Protein AF-0000000084940291 (afdb_homodimer)

Structure (mmCIF, N/CA/C/O backbone):
data_AF-0000000084940291-model_v1
#
loop_
_entity.id
_entity.type
_entity.pdbx_description
1 polymer 'TipAS antibiotic-recognition domain protein'
#
loop_
_atom_site.group_PDB
_atom_site.id
_atom_site.type_symbol
_atom_site.label_atom_id
_atom_site.label_alt_id
_atom_site.label_comp_id
_atom_site.label_asym_id
_atom_site.label_entity_id
_atom_site.label_seq_id
_atom_site.pdbx_PDB_ins_code
_atom_site.Cartn_x
_atom_site.Cartn_y
_atom_site.Cartn_z
_atom_site.occupancy
_atom_site.B_iso_or_equiv
_atom_site.auth_seq_id
_atom_site.auth_comp_id
_atom_site.auth_asym_id
_atom_site.auth_atom_id
_atom_site.pdbx_PDB_model_num
ATOM 1 N N . MET A 1 1 ? 31.234 15.633 1.588 1 66.12 1 MET A N 1
ATOM 2 C CA . MET A 1 1 ? 31.375 14.719 0.456 1 66.12 1 MET A CA 1
ATOM 3 C C . MET A 1 1 ? 30.031 14.195 0.007 1 66.12 1 MET A C 1
ATOM 5 O O . MET A 1 1 ? 29.141 13.961 0.832 1 66.12 1 MET A O 1
ATOM 9 N N . GLY A 1 2 ? 29.516 14.383 -1.312 1 88.38 2 GLY A N 1
ATOM 10 C CA . GLY A 1 2 ? 28.203 14.109 -1.856 1 88.38 2 GLY A CA 1
ATOM 11 C C . GLY A 1 2 ? 28.141 12.82 -2.65 1 88.38 2 GLY A C 1
ATOM 12 O O . GLY A 1 2 ? 29.156 12.156 -2.846 1 88.38 2 GLY A O 1
ATOM 13 N N . HIS A 1 3 ? 27.078 12.234 -2.77 1 94.06 3 HIS A N 1
ATOM 14 C CA . HIS A 1 3 ? 26.797 11.039 -3.564 1 94.06 3 HIS A CA 1
ATOM 15 C C . HIS A 1 3 ? 26.266 11.414 -4.941 1 94.06 3 HIS A C 1
ATOM 17 O O . HIS A 1 3 ? 25.469 12.344 -5.074 1 94.06 3 HIS A O 1
ATOM 23 N N . SER A 1 4 ? 26.75 10.664 -5.863 1 92.94 4 SER A N 1
ATOM 24 C CA . SER A 1 4 ? 26.172 10.836 -7.195 1 92.94 4 SER A CA 1
ATOM 25 C C . SER A 1 4 ? 24.766 10.273 -7.27 1 92.94 4 SER A C 1
ATOM 27 O O . SER A 1 4 ? 24.344 9.516 -6.391 1 92.94 4 SER A O 1
ATOM 29 N N . ILE A 1 5 ? 24.109 10.641 -8.344 1 90.94 5 ILE A N 1
ATOM 30 C CA . ILE A 1 5 ? 22.719 10.188 -8.508 1 90.94 5 ILE A CA 1
ATOM 31 C C . ILE A 1 5 ? 22.703 8.664 -8.648 1 90.94 5 ILE A C 1
ATOM 33 O O . ILE A 1 5 ? 21.781 8.008 -8.148 1 90.94 5 ILE A O 1
ATOM 37 N N . LYS A 1 6 ? 23.656 8.078 -9.297 1 84.19 6 LYS A N 1
ATOM 38 C CA . LYS A 1 6 ? 23.719 6.633 -9.453 1 84.19 6 LYS A CA 1
ATOM 39 C C . LYS A 1 6 ? 23.953 5.941 -8.117 1 84.19 6 LYS A C 1
ATOM 41 O O . LYS A 1 6 ? 23.328 4.914 -7.824 1 84.19 6 LYS A O 1
ATOM 46 N N . GLU A 1 7 ? 24.797 6.465 -7.398 1 87.94 7 GLU A N 1
ATOM 47 C CA . GLU A 1 7 ? 25.078 5.914 -6.074 1 87.94 7 GLU A CA 1
ATOM 48 C C . GLU A 1 7 ? 23.828 5.965 -5.188 1 87.94 7 GLU A C 1
ATOM 50 O O . GLU A 1 7 ? 23.516 4.992 -4.504 1 87.94 7 GLU A O 1
ATOM 55 N N . VAL A 1 8 ? 23.141 7.074 -5.227 1 91.69 8 VAL A N 1
ATOM 56 C CA . VAL A 1 8 ? 21.938 7.246 -4.406 1 91.69 8 VAL A CA 1
ATOM 57 C C . VAL A 1 8 ? 20.859 6.273 -4.859 1 91.69 8 VAL A C 1
ATOM 59 O O . VAL A 1 8 ? 20.188 5.652 -4.031 1 91.69 8 VAL A O 1
ATOM 62 N N . ALA A 1 9 ? 20.75 6.188 -6.102 1 85 9 ALA A N 1
ATOM 63 C CA . ALA A 1 9 ? 19.781 5.25 -6.66 1 85 9 ALA A CA 1
ATOM 64 C C . ALA A 1 9 ? 20.047 3.83 -6.164 1 85 9 ALA A C 1
ATOM 66 O O . ALA A 1 9 ? 19.109 3.121 -5.77 1 85 9 ALA A O 1
ATOM 67 N N . ASP A 1 10 ? 21.25 3.504 -6.109 1 79.62 10 ASP A N 1
ATOM 68 C CA . ASP A 1 10 ? 21.641 2.164 -5.691 1 79.62 10 ASP A CA 1
ATOM 69 C C . ASP A 1 10 ? 21.422 1.967 -4.191 1 79.62 10 ASP A C 1
ATOM 71 O O . ASP A 1 10 ? 20.922 0.92 -3.766 1 79.62 10 ASP A O 1
ATOM 75 N N . ILE A 1 11 ? 21.766 2.93 -3.455 1 84.44 11 ILE A N 1
ATOM 76 C CA . ILE A 1 11 ? 21.672 2.857 -2 1 84.44 11 ILE A CA 1
ATOM 77 C C . ILE A 1 11 ? 20.203 2.828 -1.577 1 84.44 11 ILE A C 1
ATOM 79 O O . ILE A 1 11 ? 19.812 2.043 -0.708 1 84.44 11 ILE A O 1
ATOM 83 N N . ALA A 1 12 ? 19.422 3.66 -2.223 1 88.44 12 ALA A N 1
ATOM 84 C CA . ALA A 1 12 ? 18.031 3.816 -1.836 1 88.44 12 ALA A CA 1
ATOM 85 C C . ALA A 1 12 ? 17.125 2.854 -2.611 1 88.44 12 ALA A C 1
ATOM 87 O O . ALA A 1 12 ? 15.938 2.729 -2.318 1 88.44 12 ALA A O 1
ATOM 88 N N . LYS A 1 13 ? 17.734 2.279 -3.537 1 80.56 13 LYS A N 1
ATOM 89 C CA . LYS A 1 13 ? 17.031 1.327 -4.395 1 80.56 13 LYS A CA 1
ATOM 90 C C . LYS A 1 13 ? 15.836 1.979 -5.074 1 80.56 13 LYS A C 1
ATOM 92 O O . LYS A 1 13 ? 14.734 1.433 -5.055 1 80.56 13 LYS A O 1
ATOM 97 N N . VAL A 1 14 ? 16.094 3.104 -5.59 1 82.31 14 VAL A N 1
ATOM 98 C CA . VAL A 1 14 ? 15.148 3.801 -6.453 1 82.31 14 VAL A CA 1
ATOM 99 C C . VAL A 1 14 ? 15.789 4.066 -7.812 1 82.31 14 VAL A C 1
ATOM 101 O O . VAL A 1 14 ? 17.016 3.965 -7.961 1 82.31 14 VAL A O 1
ATOM 104 N N . SER A 1 15 ? 14.938 4.32 -8.742 1 74.06 15 SER A N 1
ATOM 105 C CA . SER A 1 15 ? 15.492 4.582 -10.062 1 74.06 15 SER A CA 1
ATOM 106 C C . SER A 1 15 ? 16.062 5.992 -10.164 1 74.06 15 SER A C 1
ATOM 108 O O . SER A 1 15 ? 15.633 6.887 -9.43 1 74.06 15 SER A O 1
ATOM 110 N N . VAL A 1 16 ? 17.016 6.113 -11.078 1 79.44 16 VAL A N 1
ATOM 111 C CA . VAL A 1 16 ? 17.531 7.438 -11.391 1 79.44 16 VAL A CA 1
ATOM 112 C C . VAL A 1 16 ? 16.391 8.344 -11.859 1 79.44 16 VAL A C 1
ATOM 114 O O . VAL A 1 16 ? 16.344 9.516 -11.5 1 79.44 16 VAL A O 1
ATOM 117 N N . ARG A 1 17 ? 15.492 7.758 -12.609 1 77.06 17 ARG A N 1
ATOM 118 C CA . ARG A 1 17 ? 14.336 8.508 -13.102 1 77.06 17 ARG A CA 1
ATOM 119 C C . ARG A 1 17 ? 13.5 9.047 -11.953 1 77.06 17 ARG A C 1
ATOM 121 O O . ARG A 1 17 ? 13.023 10.18 -12 1 77.06 17 ARG A O 1
ATOM 128 N N . THR A 1 18 ? 13.352 8.289 -10.961 1 84.75 18 THR A N 1
ATOM 129 C CA . THR A 1 18 ? 12.594 8.695 -9.773 1 84.75 18 THR A CA 1
ATOM 130 C C . THR A 1 18 ? 13.258 9.883 -9.094 1 84.75 18 THR A C 1
ATOM 132 O O . THR A 1 18 ? 12.586 10.852 -8.719 1 84.75 18 THR A O 1
ATOM 135 N N . LEU A 1 19 ? 14.57 9.805 -8.977 1 91.44 19 LEU A N 1
ATOM 136 C CA . LEU A 1 19 ? 15.312 10.906 -8.359 1 91.44 19 LEU A CA 1
ATOM 137 C C . LEU A 1 19 ? 15.203 12.172 -9.203 1 91.44 19 LEU A C 1
ATOM 139 O O . LEU A 1 19 ? 15.07 13.273 -8.664 1 91.44 19 LEU A O 1
ATOM 143 N N . HIS A 1 20 ? 15.172 11.922 -10.523 1 88.19 20 HIS A N 1
ATOM 144 C CA . HIS A 1 20 ? 14.961 13.062 -11.414 1 88.19 20 HIS A CA 1
ATOM 145 C C . HIS A 1 20 ? 13.57 13.656 -11.219 1 88.19 20 HIS A C 1
ATOM 147 O O . HIS A 1 20 ? 13.414 14.883 -11.188 1 88.19 20 HIS A O 1
ATOM 153 N N . HIS A 1 21 ? 12.688 12.82 -11.125 1 88.38 21 HIS A N 1
ATOM 154 C CA . HIS A 1 21 ? 11.312 13.266 -10.938 1 88.38 21 HIS A CA 1
ATOM 155 C C . HIS A 1 21 ? 11.164 14.047 -9.633 1 88.38 21 HIS A C 1
ATOM 157 O O . HIS A 1 21 ? 10.547 15.117 -9.617 1 88.38 21 HIS A O 1
ATOM 163 N N . TYR A 1 22 ? 11.742 13.531 -8.562 1 94.31 22 TYR A N 1
ATOM 164 C CA . TYR A 1 22 ? 11.664 14.219 -7.277 1 94.31 22 TYR A CA 1
ATOM 165 C C . TYR A 1 22 ? 12.266 15.617 -7.367 1 94.31 22 TYR A C 1
ATOM 167 O O . TYR A 1 22 ? 11.758 16.562 -6.754 1 94.31 22 TYR A O 1
ATOM 175 N N . ASP A 1 23 ? 13.328 15.719 -8.062 1 93.56 23 ASP A N 1
ATOM 176 C CA . ASP A 1 23 ? 13.961 17.016 -8.266 1 93.56 23 ASP A CA 1
ATOM 177 C C . ASP A 1 23 ? 13.07 17.938 -9.086 1 93.56 23 ASP A C 1
ATOM 179 O O . ASP A 1 23 ? 12.875 19.109 -8.719 1 93.56 23 ASP A O 1
ATOM 183 N N . ARG A 1 24 ? 12.492 17.422 -10.133 1 90.56 24 ARG A N 1
ATOM 184 C CA . ARG A 1 24 ? 11.656 18.188 -11.047 1 90.56 24 ARG A CA 1
ATOM 185 C C . ARG A 1 24 ? 10.453 18.781 -10.312 1 90.56 24 ARG A C 1
ATOM 187 O O . ARG A 1 24 ? 10.078 19.938 -10.547 1 90.56 24 ARG A O 1
ATOM 194 N N . ILE A 1 25 ? 9.922 18.047 -9.391 1 91.62 25 ILE A N 1
ATOM 195 C CA . ILE A 1 25 ? 8.703 18.516 -8.742 1 91.62 25 ILE A CA 1
ATOM 196 C C . ILE A 1 25 ? 9.055 19.25 -7.449 1 91.62 25 ILE A C 1
ATOM 198 O O . ILE A 1 25 ? 8.172 19.641 -6.688 1 91.62 25 ILE A O 1
ATOM 202 N N . GLY A 1 26 ? 10.273 19.312 -7.09 1 93.19 26 GLY A N 1
ATOM 203 C CA . GLY A 1 26 ? 10.727 20.125 -5.973 1 93.19 26 GLY A CA 1
ATOM 204 C C . GLY A 1 26 ? 10.703 19.391 -4.648 1 93.19 26 GLY A C 1
ATOM 205 O O . GLY A 1 26 ? 10.844 20 -3.588 1 93.19 26 GLY A O 1
ATOM 206 N N . LEU A 1 27 ? 10.516 18.156 -4.66 1 93.25 27 LEU A N 1
ATOM 207 C CA . LEU A 1 27 ? 10.461 17.359 -3.445 1 93.25 27 LEU A CA 1
ATOM 208 C C . LEU A 1 27 ? 11.867 17.094 -2.91 1 93.25 27 LEU A C 1
ATOM 210 O O . LEU A 1 27 ? 12.062 17 -1.697 1 93.25 27 LEU A O 1
ATOM 214 N N . LEU A 1 28 ? 12.82 16.859 -3.74 1 95.56 28 LEU A N 1
ATOM 215 C CA . LEU A 1 28 ? 14.234 16.656 -3.473 1 95.56 28 LEU A CA 1
ATOM 216 C C . LEU A 1 28 ? 15.102 17.359 -4.512 1 95.56 28 LEU A C 1
ATOM 218 O O . LEU A 1 28 ? 15.141 16.953 -5.676 1 95.56 28 LEU A O 1
ATOM 222 N N . SER A 1 29 ? 15.742 18.406 -4.023 1 94.56 29 SER A N 1
ATOM 223 C CA . SER A 1 29 ? 16.484 19.266 -4.945 1 94.56 29 SER A CA 1
ATOM 224 C C . SER A 1 29 ? 17.969 19.281 -4.609 1 94.56 29 SER A C 1
ATOM 226 O O . SER A 1 29 ? 18.469 20.234 -4.008 1 94.56 29 SER A O 1
ATOM 228 N N . PRO A 1 30 ? 18.688 18.312 -5.082 1 95.25 30 PRO A N 1
ATOM 229 C CA . PRO A 1 30 ? 20.125 18.281 -4.785 1 95.25 30 PRO A CA 1
ATOM 230 C C . PRO A 1 30 ? 20.906 19.359 -5.516 1 95.25 30 PRO A C 1
ATOM 232 O O . PRO A 1 30 ? 20.406 19.953 -6.477 1 95.25 30 PRO A O 1
ATOM 235 N N . ARG A 1 31 ? 22.062 19.688 -4.961 1 94.19 31 ARG A N 1
ATOM 236 C CA . ARG A 1 31 ? 22.969 20.625 -5.621 1 94.19 31 ARG A CA 1
ATOM 237 C C . ARG A 1 31 ? 23.422 20.094 -6.969 1 94.19 31 ARG A C 1
ATOM 239 O O . ARG A 1 31 ? 23.641 18.891 -7.121 1 94.19 31 ARG A O 1
ATOM 246 N N . LYS A 1 32 ? 23.594 21 -7.891 1 92.5 32 LYS A N 1
ATOM 247 C CA . LYS A 1 32 ? 24.078 20.609 -9.211 1 92.5 32 LYS A CA 1
ATOM 248 C C . LYS A 1 32 ? 25.484 21.188 -9.461 1 92.5 32 LYS A C 1
ATOM 250 O O . LYS A 1 32 ? 25.75 22.344 -9.141 1 92.5 32 LYS A O 1
ATOM 255 N N . LEU A 1 33 ? 26.297 20.344 -9.984 1 89.88 33 LEU A N 1
ATOM 256 C CA . LEU A 1 33 ? 27.641 20.781 -10.375 1 89.88 33 LEU A CA 1
ATOM 257 C C . LEU A 1 33 ? 27.594 21.594 -11.672 1 89.88 33 LEU A C 1
ATOM 259 O O . LEU A 1 33 ? 26.547 21.656 -12.32 1 89.88 33 LEU A O 1
ATOM 263 N N . ASP A 1 34 ? 28.766 22.172 -12 1 89.56 34 ASP A N 1
ATOM 264 C CA . ASP A 1 34 ? 28.859 23 -13.195 1 89.56 34 ASP A CA 1
ATOM 265 C C . ASP A 1 34 ? 28.5 22.203 -14.445 1 89.56 34 ASP A C 1
ATOM 267 O O . ASP A 1 34 ? 27.984 22.766 -15.414 1 89.56 34 ASP A O 1
ATOM 271 N N . ASN A 1 35 ? 28.781 20.922 -14.391 1 87 35 ASN A N 1
ATOM 272 C CA . ASN A 1 35 ? 28.5 20.078 -15.539 1 87 35 ASN A CA 1
ATOM 273 C C . ASN A 1 35 ? 27.062 19.594 -15.555 1 87 35 ASN A C 1
ATOM 275 O O . ASN A 1 35 ? 26.672 18.812 -16.422 1 87 35 ASN A O 1
ATOM 279 N N . GLY A 1 36 ? 26.312 19.922 -14.602 1 87.44 36 GLY A N 1
ATOM 280 C CA . GLY A 1 36 ? 24.891 19.609 -14.586 1 87.44 36 GLY A CA 1
ATOM 281 C C . GLY A 1 36 ? 24.562 18.375 -13.766 1 87.44 36 GLY A C 1
ATOM 282 O O . GLY A 1 36 ? 23.391 18.047 -13.555 1 87.44 36 GLY A O 1
ATOM 283 N N . TYR A 1 37 ? 25.656 17.75 -13.273 1 89.75 37 TYR A N 1
ATOM 284 C CA . TYR A 1 37 ? 25.422 16.516 -12.547 1 89.75 37 TYR A CA 1
ATOM 285 C C . TYR A 1 37 ? 24.984 16.797 -11.109 1 89.75 37 TYR A C 1
ATOM 287 O O . TYR A 1 37 ? 25.516 17.703 -10.461 1 89.75 37 TYR A O 1
ATOM 295 N N . ARG A 1 38 ? 24.062 16.078 -10.688 1 91.88 38 ARG A N 1
ATOM 296 C CA . ARG A 1 38 ? 23.531 16.219 -9.328 1 91.88 38 ARG A CA 1
ATOM 297 C C . ARG A 1 38 ? 24.453 15.562 -8.312 1 91.88 38 ARG A C 1
ATOM 299 O O . ARG A 1 38 ? 25 14.484 -8.57 1 91.88 38 ARG A O 1
ATOM 306 N N . ILE A 1 39 ? 24.609 16.25 -7.227 1 94.19 39 ILE A N 1
ATOM 307 C CA . ILE A 1 39 ? 25.344 15.703 -6.086 1 94.19 39 ILE A CA 1
ATOM 308 C C . ILE A 1 39 ? 24.469 15.773 -4.836 1 94.19 39 ILE A C 1
ATOM 310 O O . ILE A 1 39 ? 23.906 16.828 -4.523 1 94.19 39 ILE A O 1
ATOM 314 N N . TYR A 1 40 ? 24.359 14.602 -4.156 1 96.88 40 TYR A N 1
ATOM 315 C CA . TYR A 1 40 ? 23.5 14.5 -2.988 1 96.88 40 TYR A CA 1
ATOM 316 C C . TYR A 1 40 ? 24.312 14.492 -1.7 1 96.88 40 TYR A C 1
ATOM 318 O O . TYR A 1 40 ? 25.219 13.672 -1.532 1 96.88 40 TYR A O 1
ATOM 326 N N . ASP A 1 41 ? 23.969 15.422 -0.837 1 95.81 41 ASP A N 1
ATOM 327 C CA . ASP A 1 41 ? 24.625 15.438 0.466 1 95.81 41 ASP A CA 1
ATOM 328 C C . ASP A 1 41 ? 23.766 14.719 1.514 1 95.81 41 ASP A C 1
ATOM 330 O O . ASP A 1 41 ? 22.766 14.094 1.182 1 95.81 41 ASP A O 1
ATOM 334 N N . ASP A 1 42 ? 24.219 14.711 2.746 1 95.06 42 ASP A N 1
ATOM 335 C CA . ASP A 1 42 ? 23.547 13.977 3.814 1 95.06 42 ASP A CA 1
ATOM 336 C C . ASP A 1 42 ? 22.141 14.5 4.035 1 95.06 42 ASP A C 1
ATOM 338 O O . ASP A 1 42 ? 21.219 13.719 4.328 1 95.06 42 ASP A O 1
ATOM 342 N N . ALA A 1 43 ? 21.969 15.758 3.924 1 94.38 43 ALA A N 1
ATOM 343 C CA . ALA A 1 43 ? 20.641 16.344 4.078 1 94.38 43 ALA A CA 1
ATOM 344 C C . ALA A 1 43 ? 19.703 15.836 2.992 1 94.38 43 ALA A C 1
ATOM 346 O O . ALA A 1 43 ? 18.516 15.586 3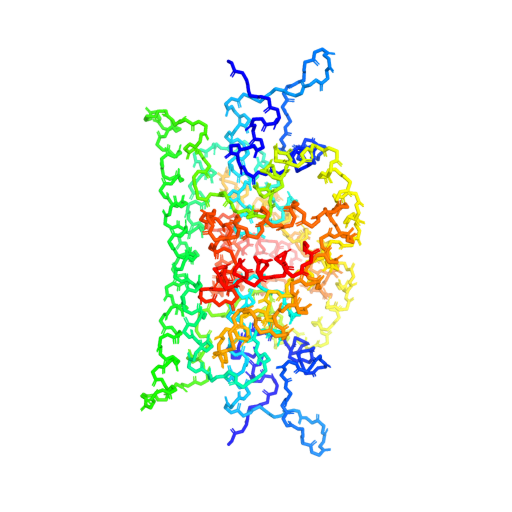.256 1 94.38 43 ALA A O 1
ATOM 347 N N . ASP A 1 44 ? 20.234 15.641 1.807 1 96.19 44 ASP A N 1
ATOM 348 C CA . ASP A 1 44 ? 19.438 15.102 0.704 1 96.19 44 ASP A CA 1
ATOM 349 C C . ASP A 1 44 ? 19.031 13.656 0.979 1 96.19 44 ASP A C 1
ATOM 351 O O . ASP A 1 44 ? 17.906 13.266 0.702 1 96.19 44 ASP A O 1
ATOM 355 N N . LEU A 1 45 ? 19.953 12.922 1.491 1 96.19 45 LEU A N 1
ATOM 356 C CA . LEU A 1 45 ? 19.672 11.531 1.806 1 96.19 45 LEU A CA 1
ATOM 357 C C . LEU A 1 45 ? 18.594 11.43 2.885 1 96.19 45 LEU A C 1
ATOM 359 O O . LEU A 1 45 ? 17.719 10.562 2.816 1 96.19 45 LEU A O 1
ATOM 363 N N . LYS A 1 46 ? 18.672 12.289 3.809 1 95.94 46 LYS A N 1
ATOM 364 C CA . LYS A 1 46 ? 17.672 12.32 4.871 1 95.94 46 LYS A CA 1
ATOM 365 C C . LYS A 1 46 ? 16.297 12.688 4.32 1 95.94 46 LYS A C 1
ATOM 367 O O . LYS A 1 46 ? 15.289 12.102 4.707 1 95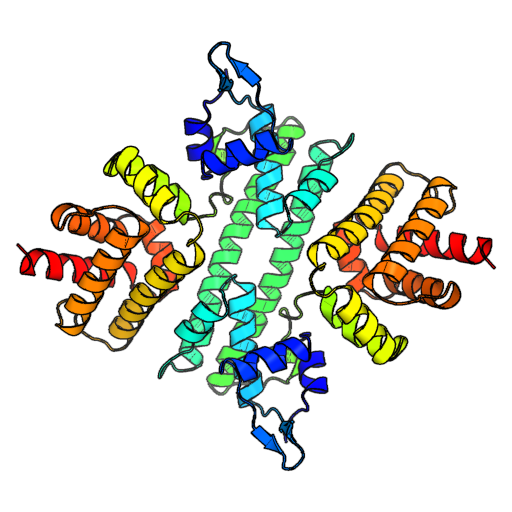.94 46 LYS A O 1
ATOM 372 N N . THR A 1 47 ? 16.312 13.625 3.453 1 95.44 47 THR A N 1
ATOM 373 C CA . THR A 1 47 ? 15.062 14.008 2.803 1 95.44 47 THR A CA 1
ATOM 374 C C . THR A 1 47 ? 14.492 12.844 2.002 1 95.44 47 THR A C 1
ATOM 376 O O . THR A 1 47 ? 13.297 12.539 2.105 1 95.44 47 THR A O 1
ATOM 379 N N . LEU A 1 48 ? 15.344 12.188 1.241 1 95.88 48 LEU A N 1
ATOM 380 C CA . LEU A 1 48 ? 14.93 11.031 0.453 1 95.88 48 LEU A CA 1
ATOM 381 C C . LEU A 1 48 ? 14.367 9.938 1.352 1 95.88 48 LEU A C 1
ATOM 383 O O . LEU A 1 48 ? 13.352 9.312 1.023 1 95.88 48 LEU A O 1
ATOM 387 N N . GLN A 1 49 ? 14.984 9.688 2.449 1 95.38 49 GLN A N 1
ATOM 388 C CA . GLN A 1 49 ? 14.508 8.703 3.414 1 95.38 49 GLN A CA 1
ATOM 389 C C . GLN A 1 49 ? 13.078 9 3.842 1 95.38 49 GLN A C 1
ATOM 391 O O . GLN A 1 49 ? 12.219 8.109 3.818 1 95.38 49 GLN A O 1
ATOM 396 N N . SER A 1 50 ? 12.844 10.242 4.176 1 95.12 50 SER A N 1
ATOM 397 C CA . SER A 1 50 ? 11.508 10.648 4.617 1 95.12 50 SER A CA 1
ATOM 398 C C . SER A 1 50 ? 10.477 10.445 3.51 1 95.12 50 SER A C 1
ATOM 400 O O . SER A 1 50 ? 9.375 9.969 3.764 1 95.12 50 SER A O 1
ATOM 402 N N . ILE A 1 51 ? 10.875 10.812 2.336 1 93.75 51 ILE A N 1
ATOM 403 C CA . ILE A 1 51 ? 9.992 10.656 1.188 1 93.75 51 ILE A CA 1
ATOM 404 C C . ILE A 1 51 ? 9.625 9.18 1.019 1 93.75 51 ILE A C 1
ATOM 406 O O . ILE A 1 51 ? 8.453 8.836 0.885 1 93.75 51 ILE A O 1
ATOM 410 N N . LEU A 1 52 ? 10.578 8.352 1.108 1 93.5 52 LEU A N 1
ATOM 411 C CA . LEU A 1 52 ? 10.375 6.934 0.825 1 93.5 52 LEU A CA 1
ATOM 412 C C . LEU A 1 52 ? 9.562 6.27 1.932 1 93.5 52 LEU A C 1
ATOM 414 O O . LEU A 1 52 ? 8.781 5.352 1.67 1 93.5 52 LEU A O 1
ATOM 418 N N . PHE A 1 53 ? 9.719 6.723 3.15 1 92.5 53 PHE A N 1
ATOM 419 C CA . PHE A 1 53 ? 8.898 6.199 4.234 1 92.5 53 PHE A CA 1
ATOM 420 C C . PHE A 1 53 ? 7.426 6.535 4.012 1 92.5 53 PHE A C 1
ATOM 422 O O . PHE A 1 53 ? 6.555 5.676 4.18 1 92.5 53 PHE A O 1
ATOM 429 N N . TYR A 1 54 ? 7.191 7.777 3.623 1 89.44 54 TYR A N 1
ATOM 430 C CA . TYR A 1 54 ? 5.805 8.148 3.346 1 89.44 54 TYR A CA 1
ATOM 431 C C . TYR A 1 54 ? 5.273 7.395 2.135 1 89.44 54 TYR A C 1
ATOM 433 O O . TYR A 1 54 ? 4.113 6.98 2.115 1 89.44 54 TYR A O 1
ATOM 441 N N . LYS A 1 55 ? 6.094 7.164 1.134 1 88.31 55 LYS A N 1
ATOM 442 C CA . LYS A 1 55 ? 5.691 6.383 -0.032 1 88.31 55 LYS A CA 1
ATOM 443 C C . LYS A 1 55 ? 5.316 4.957 0.364 1 88.31 55 LYS A C 1
ATOM 445 O O . LYS A 1 55 ? 4.32 4.414 -0.115 1 88.31 55 LYS A O 1
ATOM 450 N N . TYR A 1 56 ? 6.137 4.441 1.259 1 86.81 56 TYR A N 1
ATOM 451 C CA . TYR A 1 56 ? 5.863 3.1 1.757 1 86.81 56 TYR A CA 1
ATOM 452 C C . TYR A 1 56 ? 4.496 3.039 2.434 1 86.81 56 TYR A C 1
ATOM 454 O O . TYR A 1 56 ? 3.781 2.041 2.312 1 86.81 56 TYR A O 1
ATOM 462 N N . LEU A 1 57 ? 4.172 4.121 3.049 1 82.94 57 LEU A N 1
ATOM 463 C CA . LEU A 1 57 ? 2.926 4.188 3.807 1 82.94 57 LEU A CA 1
ATOM 464 C C . LEU A 1 57 ? 1.747 4.496 2.891 1 82.94 57 LEU A C 1
ATOM 466 O O . LEU A 1 57 ? 0.608 4.605 3.352 1 82.94 57 LEU A O 1
ATOM 470 N N . GLY A 1 58 ? 2 4.73 1.66 1 76.56 58 GLY A N 1
ATOM 471 C CA . GLY A 1 58 ? 0.923 4.824 0.687 1 76.56 58 GLY A CA 1
ATOM 472 C C . GLY A 1 58 ? 0.556 6.254 0.338 1 76.56 58 GLY A C 1
ATOM 473 O O . GLY A 1 58 ? -0.419 6.492 -0.377 1 76.56 58 GLY A O 1
ATOM 474 N N . PHE A 1 59 ? 1.363 7.203 0.723 1 79.88 59 PHE A N 1
ATOM 475 C CA . PHE A 1 59 ? 1.062 8.594 0.424 1 79.88 59 PHE A CA 1
ATOM 476 C C . PHE A 1 59 ? 1.474 8.945 -1.001 1 79.88 59 PHE A C 1
ATOM 478 O O . PHE A 1 59 ? 2.494 8.461 -1.495 1 79.88 59 PHE A O 1
ATOM 485 N N . SER A 1 60 ? 0.665 9.789 -1.574 1 73.94 60 SER A N 1
ATOM 486 C CA . SER A 1 60 ? 1.034 10.312 -2.885 1 73.94 60 SER A CA 1
ATOM 487 C C . SER A 1 60 ? 2.154 11.336 -2.773 1 73.94 60 SER A C 1
ATOM 489 O O . SER A 1 60 ? 2.406 11.875 -1.692 1 73.94 60 SER A O 1
ATOM 491 N N . LEU A 1 61 ? 2.836 11.633 -3.9 1 81.69 61 LEU A N 1
ATOM 492 C CA . LEU A 1 61 ? 3.916 12.609 -3.904 1 81.69 61 LEU A CA 1
ATOM 493 C C . LEU A 1 61 ? 3.396 13.992 -3.535 1 81.69 61 LEU A C 1
ATOM 495 O O . LEU A 1 61 ? 4.09 14.766 -2.867 1 81.69 61 LEU A O 1
ATOM 499 N N . LYS A 1 62 ? 2.18 14.227 -3.938 1 74 62 LYS A N 1
ATOM 500 C CA . LYS A 1 62 ? 1.558 15.5 -3.586 1 74 62 LYS A CA 1
ATOM 501 C C . LYS A 1 62 ? 1.321 15.602 -2.082 1 74 62 LYS A C 1
ATOM 503 O O . LYS A 1 62 ? 1.646 16.609 -1.463 1 74 62 LYS A O 1
ATOM 508 N N . GLU A 1 63 ? 0.792 14.578 -1.48 1 73.56 63 GLU A N 1
ATOM 509 C CA . GLU A 1 63 ? 0.578 14.539 -0.037 1 73.56 63 GLU A CA 1
ATOM 510 C C . GLU A 1 63 ? 1.898 14.648 0.72 1 73.56 63 GLU A C 1
ATOM 512 O O . GLU A 1 63 ? 1.979 15.336 1.742 1 73.56 63 GLU A O 1
ATOM 517 N N . ILE A 1 64 ? 2.918 14.008 0.182 1 85.75 64 ILE A N 1
ATOM 518 C CA . ILE A 1 64 ? 4.23 13.992 0.821 1 85.75 64 ILE A CA 1
ATOM 519 C C . ILE A 1 64 ? 4.812 15.406 0.823 1 85.75 64 ILE A C 1
ATOM 521 O O . ILE A 1 64 ? 5.352 15.859 1.835 1 85.75 64 ILE A O 1
ATOM 525 N N . ALA A 1 65 ? 4.648 16.047 -0.289 1 82.25 65 ALA A N 1
ATOM 526 C CA . ALA A 1 65 ? 5.109 17.438 -0.372 1 82.25 65 ALA A CA 1
ATOM 527 C C . ALA A 1 65 ? 4.457 18.297 0.705 1 82.25 65 ALA A C 1
ATOM 529 O O . ALA A 1 65 ? 5.125 19.109 1.347 1 82.25 65 ALA A O 1
ATOM 530 N N . GLY A 1 66 ? 3.189 18.062 0.88 1 75.81 66 GLY A N 1
ATOM 531 C CA . GLY A 1 66 ? 2.469 18.797 1.905 1 75.81 66 GLY A CA 1
ATOM 532 C C . GLY A 1 66 ? 2.918 18.453 3.314 1 75.81 66 GLY A C 1
ATOM 533 O O . GLY A 1 66 ? 3.049 19.344 4.16 1 75.81 66 GLY A O 1
ATOM 534 N N . LEU A 1 67 ? 3.201 17.203 3.562 1 77.38 67 LEU A N 1
ATOM 535 C CA . LEU A 1 67 ? 3.586 16.719 4.887 1 77.38 67 LEU A CA 1
ATOM 536 C C . LEU A 1 67 ? 4.992 17.188 5.246 1 77.38 67 LEU A C 1
ATOM 538 O O . LEU A 1 67 ? 5.316 17.359 6.426 1 77.38 67 LEU A O 1
ATOM 542 N N . MET A 1 68 ? 5.75 17.422 4.227 1 84.38 68 MET A N 1
ATOM 543 C CA . MET A 1 68 ? 7.145 17.766 4.469 1 84.38 68 MET A CA 1
ATOM 544 C C . MET A 1 68 ? 7.359 19.281 4.332 1 84.38 68 MET A C 1
ATOM 546 O O . MET A 1 68 ? 8.461 19.781 4.578 1 84.38 68 MET A O 1
ATOM 550 N N . GLN A 1 69 ? 6.199 19.812 3.906 1 74.56 69 GLN A N 1
ATOM 551 C CA . GLN A 1 69 ? 6.297 21.266 3.719 1 74.56 69 GLN A CA 1
ATOM 552 C C . G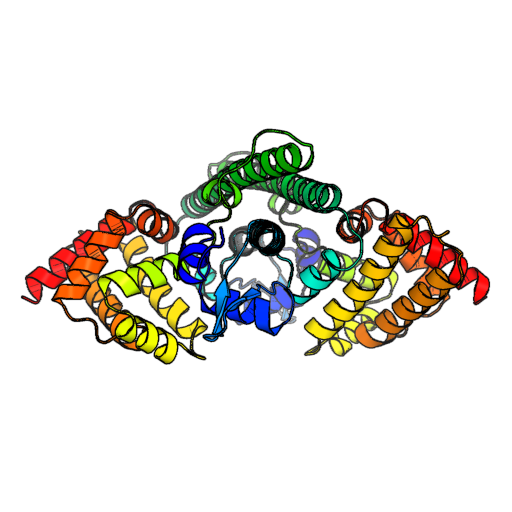LN A 1 69 ? 6.238 21.984 5.055 1 74.56 69 GLN A C 1
ATOM 554 O O . GLN A 1 69 ? 5.656 21.484 6.02 1 74.56 69 GLN A O 1
ATOM 559 N N . GLY A 1 70 ? 6.945 23.188 5.078 1 66.88 70 GLY A N 1
ATOM 560 C CA . GLY A 1 70 ? 6.918 24.062 6.23 1 66.88 70 GLY A CA 1
ATOM 561 C C . GLY A 1 70 ? 8.117 23.906 7.141 1 66.88 70 GLY A C 1
ATOM 562 O O . GLY A 1 70 ? 9.133 23.328 6.738 1 66.88 70 GLY A O 1
ATOM 563 N N . ASP A 1 71 ? 7.977 24.531 8.406 1 68.56 71 ASP A N 1
ATOM 564 C CA . ASP A 1 71 ? 9.062 24.531 9.383 1 68.56 71 ASP A CA 1
ATOM 565 C C . ASP A 1 71 ? 8.969 23.328 10.32 1 68.56 71 ASP A C 1
ATOM 567 O O . ASP A 1 71 ? 9.164 23.453 11.531 1 68.56 71 ASP A O 1
ATOM 571 N N . ILE A 1 72 ? 8.68 22.156 9.758 1 69.69 72 ILE A N 1
ATOM 572 C CA . ILE A 1 72 ? 8.625 20.969 10.602 1 69.69 72 ILE A CA 1
ATOM 573 C C . ILE A 1 72 ? 10.039 20.453 10.844 1 69.69 72 ILE A C 1
ATOM 575 O O . ILE A 1 72 ? 10.836 20.328 9.906 1 69.69 72 ILE A O 1
ATOM 579 N N . ASP A 1 73 ? 10.242 20.297 12.141 1 87.19 73 ASP A N 1
ATOM 580 C CA . ASP A 1 73 ? 11.562 19.734 12.469 1 87.19 73 ASP A CA 1
ATOM 581 C C . ASP A 1 73 ? 11.641 18.266 12.094 1 87.19 73 ASP A C 1
ATOM 583 O O . ASP A 1 73 ? 10.641 17.547 12.156 1 87.19 73 ASP A O 1
ATOM 587 N N . ARG A 1 74 ? 12.734 17.812 11.742 1 91.25 74 ARG A N 1
ATOM 588 C CA . ARG A 1 74 ? 12.977 16.469 11.227 1 91.25 74 ARG A CA 1
ATOM 589 C C . ARG A 1 74 ? 12.594 15.406 12.258 1 91.25 74 ARG A C 1
ATOM 591 O O . ARG A 1 74 ? 12.07 14.352 11.906 1 91.25 74 ARG A O 1
ATOM 598 N N . ILE A 1 75 ? 12.844 15.719 13.484 1 92.31 75 ILE A N 1
ATOM 599 C CA . ILE A 1 75 ? 12.516 14.766 14.531 1 92.31 75 ILE A CA 1
ATOM 600 C C . ILE A 1 75 ? 11.008 14.531 14.562 1 92.31 75 ILE A C 1
ATOM 602 O O . ILE A 1 75 ? 10.555 13.383 14.609 1 92.31 75 ILE A O 1
ATOM 606 N N . SER A 1 76 ? 10.289 15.57 14.469 1 84 76 SER A N 1
ATOM 607 C CA . SER A 1 76 ? 8.836 15.461 14.477 1 84 76 SER A CA 1
ATOM 608 C C . SER A 1 76 ? 8.336 14.695 13.258 1 84 76 SER A C 1
ATOM 610 O O . SER A 1 76 ? 7.395 13.898 13.359 1 84 76 SER A O 1
ATOM 612 N N . LEU A 1 77 ? 8.969 14.93 12.18 1 86.88 77 LEU A N 1
ATOM 613 C CA . LEU A 1 77 ? 8.609 14.242 10.945 1 86.88 77 LEU A CA 1
ATOM 614 C C . LEU A 1 77 ? 8.836 12.742 11.07 1 86.88 77 LEU A C 1
ATOM 616 O O . LEU A 1 77 ? 7.949 11.945 10.75 1 86.88 77 LEU A O 1
ATOM 620 N N . LEU A 1 78 ? 9.945 12.367 11.594 1 93.38 78 LEU A N 1
ATOM 621 C CA . LEU A 1 78 ? 10.305 10.961 11.75 1 93.38 78 LEU A CA 1
ATOM 622 C C . LEU A 1 78 ? 9.414 10.289 12.781 1 93.38 78 LEU A C 1
ATOM 624 O O . LEU A 1 78 ? 9.023 9.133 12.609 1 93.38 78 LEU A O 1
ATOM 628 N N . GLU A 1 79 ? 9.078 10.984 13.789 1 87.56 79 GLU A N 1
ATOM 629 C CA . GLU A 1 79 ? 8.211 10.43 14.82 1 87.56 79 GLU A CA 1
ATOM 630 C C . GLU A 1 79 ? 6.809 10.172 14.289 1 87.56 79 GLU A C 1
ATOM 632 O O . GLU A 1 79 ? 6.18 9.172 14.633 1 87.56 79 GLU A O 1
ATOM 637 N N . ARG A 1 80 ? 6.422 11.047 13.469 1 82.25 80 ARG A N 1
ATOM 638 C CA . ARG A 1 80 ? 5.125 10.844 12.836 1 82.25 80 ARG A CA 1
ATOM 639 C C . ARG A 1 80 ? 5.148 9.609 11.93 1 82.25 80 ARG A C 1
ATOM 641 O O . ARG A 1 80 ? 4.219 8.805 11.953 1 82.25 80 ARG A O 1
ATOM 648 N N . GLN A 1 81 ? 6.133 9.492 11.18 1 89 81 GLN A N 1
ATOM 649 C CA . GLN A 1 81 ? 6.281 8.328 10.32 1 89 81 GLN A CA 1
ATOM 650 C C . GLN A 1 81 ? 6.355 7.043 11.141 1 89 81 GLN A C 1
ATOM 652 O O . GLN A 1 81 ? 5.77 6.027 10.766 1 89 81 GLN A O 1
ATOM 657 N N . LEU A 1 82 ? 7.02 7.121 12.258 1 90.94 82 LEU A N 1
ATOM 658 C CA . LEU A 1 82 ? 7.113 5.973 13.156 1 90.94 82 LEU A CA 1
ATOM 659 C C . LEU A 1 82 ? 5.738 5.59 13.688 1 90.94 82 LEU A C 1
ATOM 661 O O . LEU A 1 82 ? 5.383 4.406 13.703 1 90.94 82 LEU A O 1
ATOM 665 N N . GLN A 1 83 ? 4.996 6.574 14.055 1 83.44 83 GLN A N 1
ATOM 666 C CA . GLN A 1 83 ? 3.65 6.316 14.562 1 83.44 83 GLN A CA 1
ATOM 667 C C . GLN A 1 83 ? 2.783 5.652 13.492 1 83.44 83 GLN A C 1
ATOM 669 O O . GLN A 1 83 ? 2.051 4.703 13.789 1 83.44 83 GLN A O 1
ATOM 674 N N . LEU A 1 84 ? 2.861 6.156 12.328 1 84.62 84 LEU A N 1
ATOM 675 C CA . LEU A 1 84 ? 2.064 5.613 11.227 1 84.62 84 LEU A CA 1
ATOM 676 C C . LEU A 1 84 ? 2.463 4.172 10.93 1 84.62 84 LEU A C 1
ATOM 678 O O . LEU A 1 84 ? 1.6 3.32 10.703 1 84.62 84 LEU A O 1
ATOM 682 N N . ILE A 1 85 ? 3.76 3.852 10.93 1 89.75 85 ILE A N 1
ATOM 683 C CA . ILE A 1 85 ? 4.219 2.498 10.641 1 89.75 85 ILE A CA 1
ATOM 684 C C . ILE A 1 85 ? 3.795 1.555 11.758 1 89.75 85 ILE A C 1
ATOM 686 O O . ILE A 1 85 ? 3.41 0.41 11.508 1 89.75 85 ILE A O 1
ATOM 690 N N . GLU A 1 86 ? 3.857 2.033 12.977 1 86.06 86 GLU A N 1
ATOM 691 C CA . GLU A 1 86 ? 3.451 1.208 14.109 1 86.06 86 GLU A CA 1
ATOM 692 C C . GLU A 1 86 ? 1.952 0.925 14.07 1 86.06 86 GLU A C 1
ATOM 694 O O . GLU A 1 86 ? 1.513 -0.167 14.438 1 86.06 86 GLU A O 1
ATOM 699 N N . GLN A 1 87 ? 1.225 1.906 13.688 1 82.81 87 GLN A N 1
ATOM 700 C CA . GLN A 1 87 ? -0.206 1.687 13.492 1 82.81 87 GLN A CA 1
ATOM 701 C C . GLN A 1 87 ? -0.462 0.63 12.422 1 82.81 87 GLN A C 1
ATOM 703 O O . GLN A 1 87 ? -1.312 -0.246 12.602 1 82.81 87 GLN A O 1
ATOM 708 N N . GLU A 1 88 ? 0.265 0.712 11.352 1 86.62 88 GLU A N 1
ATOM 709 C CA . GLU A 1 88 ? 0.138 -0.285 10.289 1 86.62 88 GLU A CA 1
ATOM 710 C C . GLU A 1 88 ? 0.543 -1.67 10.789 1 86.62 88 GLU A C 1
ATOM 712 O O . GLU A 1 88 ? -0.053 -2.676 10.391 1 86.62 88 GLU A O 1
ATOM 717 N N . GLN A 1 89 ? 1.533 -1.729 11.609 1 88.5 89 GLN A N 1
ATOM 718 C CA . GLN A 1 89 ? 1.959 -2.998 12.195 1 88.5 89 GLN A CA 1
ATOM 719 C C . GLN A 1 89 ? 0.837 -3.629 13.016 1 88.5 89 GLN A C 1
ATOM 721 O O . GLN A 1 89 ? 0.606 -4.836 12.938 1 88.5 89 GLN A O 1
ATOM 726 N N . ARG A 1 90 ? 0.17 -2.832 13.758 1 85.5 90 ARG A N 1
ATOM 727 C CA . ARG A 1 90 ? -0.94 -3.332 14.562 1 85.5 90 ARG A CA 1
ATOM 728 C C . ARG A 1 90 ? -2.064 -3.857 13.672 1 85.5 90 ARG A C 1
ATOM 730 O O . ARG A 1 90 ? -2.66 -4.895 13.969 1 85.5 90 ARG A O 1
ATOM 737 N N . ARG A 1 91 ? -2.305 -3.104 12.68 1 85.31 91 ARG A N 1
ATOM 738 C CA . ARG A 1 91 ? -3.303 -3.562 11.719 1 85.31 91 ARG A CA 1
ATOM 739 C C . ARG A 1 91 ? -2.914 -4.914 11.133 1 85.31 91 ARG A C 1
ATOM 741 O O . ARG A 1 91 ? -3.748 -5.816 11.031 1 85.31 91 ARG A O 1
ATOM 748 N N . MET A 1 92 ? -1.688 -5.086 10.781 1 90.25 92 MET A N 1
ATOM 749 C CA . MET A 1 92 ? -1.219 -6.336 10.188 1 90.25 92 MET A CA 1
ATOM 750 C C . MET A 1 92 ? -1.341 -7.488 11.18 1 90.25 92 MET A C 1
ATOM 752 O O . MET A 1 92 ? -1.606 -8.625 10.789 1 90.25 92 MET A O 1
ATOM 756 N N . GLU A 1 93 ? -1.135 -7.168 12.453 1 90.94 93 GLU A N 1
ATOM 757 C CA . GLU A 1 93 ? -1.32 -8.188 13.477 1 90.94 93 GLU A CA 1
ATOM 758 C C . GLU A 1 93 ? -2.762 -8.688 13.508 1 90.94 93 GLU A C 1
ATOM 760 O O . GLU A 1 93 ? -3.004 -9.891 13.641 1 90.94 93 GLU A O 1
ATOM 765 N N . GLU A 1 94 ? -3.639 -7.75 13.391 1 90.12 94 GLU A N 1
ATOM 766 C CA . GLU A 1 94 ? -5.051 -8.125 13.328 1 90.12 94 GLU A CA 1
ATOM 767 C C . GLU A 1 94 ? -5.344 -8.961 12.086 1 90.12 94 GLU A C 1
ATOM 769 O O . GLU A 1 94 ? -6.102 -9.93 12.148 1 90.12 94 GLU A O 1
ATOM 774 N N . LEU A 1 95 ? -4.746 -8.625 11 1 93.94 95 LEU A N 1
ATOM 775 C CA . LEU A 1 95 ? -4.934 -9.359 9.75 1 93.94 95 LEU A CA 1
ATOM 776 C C . LEU A 1 95 ? -4.383 -10.781 9.867 1 93.94 95 LEU A C 1
ATOM 778 O O . LEU A 1 95 ? -5.004 -11.727 9.383 1 93.94 95 LEU A O 1
ATOM 782 N N . VAL A 1 96 ? -3.227 -10.914 10.469 1 94.75 96 VAL A N 1
ATOM 783 C CA . VAL A 1 96 ? -2.629 -12.227 10.695 1 94.75 96 VAL A CA 1
ATOM 784 C C . VAL A 1 96 ? -3.572 -13.086 11.523 1 94.75 96 VAL A C 1
ATOM 786 O O . VAL A 1 96 ? -3.809 -14.258 11.195 1 94.75 96 VAL A O 1
ATOM 789 N N . ARG A 1 97 ? -4.121 -12.516 12.555 1 95.19 97 ARG A N 1
ATOM 790 C CA . ARG A 1 97 ? -5.066 -13.242 13.398 1 95.19 97 ARG A CA 1
ATOM 791 C C . ARG A 1 97 ? -6.285 -13.688 12.586 1 95.19 97 ARG A C 1
ATOM 793 O O . ARG A 1 97 ? -6.719 -14.836 12.695 1 95.19 97 ARG A O 1
ATOM 800 N N . THR A 1 98 ? -6.809 -12.812 11.836 1 95.88 98 THR A N 1
ATOM 801 C CA . THR A 1 98 ? -7.977 -13.109 11.016 1 95.88 98 THR A CA 1
ATOM 802 C C . THR A 1 98 ? -7.668 -14.219 10.016 1 95.88 98 THR A C 1
ATOM 804 O O . THR A 1 98 ? -8.469 -15.141 9.836 1 95.88 98 THR A O 1
ATOM 807 N N . LEU A 1 99 ? -6.535 -14.156 9.391 1 96.62 99 LEU A N 1
ATOM 808 C CA . LEU A 1 99 ? -6.133 -15.172 8.43 1 96.62 99 LEU A CA 1
ATOM 809 C C . LEU A 1 99 ? -5.98 -16.531 9.102 1 96.62 99 LEU A C 1
ATOM 811 O O . LEU A 1 99 ? -6.449 -17.547 8.578 1 96.62 99 LEU A O 1
ATOM 815 N N . LYS A 1 100 ? -5.332 -16.562 10.219 1 96.44 100 LYS A N 1
ATOM 816 C CA . LYS A 1 100 ? -5.137 -17.812 10.945 1 96.44 100 LYS A CA 1
ATOM 817 C C . LYS A 1 100 ? -6.469 -18.422 11.344 1 96.44 100 LYS A C 1
ATOM 819 O O . LYS A 1 100 ? -6.656 -19.641 11.234 1 96.44 100 LYS A O 1
ATOM 824 N N . ARG A 1 101 ? -7.363 -17.609 11.812 1 97.25 101 ARG A N 1
ATOM 825 C CA . ARG A 1 101 ? -8.695 -18.094 12.148 1 97.25 101 ARG A CA 1
ATOM 826 C C . ARG A 1 101 ? -9.414 -18.625 10.914 1 97.25 101 ARG A C 1
ATOM 828 O O . ARG A 1 101 ? -10.156 -19.609 10.992 1 97.25 101 ARG A O 1
ATOM 835 N N . SER A 1 102 ? -9.242 -17.938 9.797 1 97.38 102 SER A N 1
ATOM 836 C CA . SER A 1 102 ? -9.844 -18.391 8.547 1 97.38 102 SER A CA 1
ATOM 837 C C . SER A 1 102 ? -9.312 -19.766 8.141 1 97.38 102 SER A C 1
ATOM 839 O O . SER A 1 102 ? -10.07 -20.625 7.688 1 97.38 102 SER A O 1
ATOM 841 N N . ILE A 1 103 ? -8.023 -19.953 8.289 1 96.38 103 ILE A N 1
ATOM 842 C CA . ILE A 1 103 ? -7.406 -21.234 8 1 96.38 103 ILE A CA 1
ATOM 843 C C . ILE A 1 103 ? -7.988 -22.297 8.93 1 96.38 103 ILE A C 1
ATOM 845 O O . ILE A 1 103 ? -8.336 -23.406 8.477 1 96.38 103 ILE A O 1
ATOM 849 N N . GLU A 1 104 ? -8.109 -22.016 10.188 1 96.81 104 GLU A N 1
ATOM 850 C CA . GLU A 1 104 ? -8.695 -22.938 11.156 1 96.81 104 GLU A CA 1
ATOM 851 C C . GLU A 1 104 ? -10.117 -23.328 10.758 1 96.81 104 GLU A C 1
ATOM 853 O O . GLU A 1 104 ? -10.5 -24.484 10.852 1 96.81 104 GLU A O 1
ATOM 858 N N . GLU A 1 105 ? -10.844 -22.328 10.336 1 97 105 GLU A N 1
ATOM 859 C CA . GLU A 1 105 ? -12.211 -22.594 9.906 1 97 105 GLU A CA 1
ATOM 860 C C . GLU A 1 105 ? -12.234 -23.578 8.742 1 97 105 GLU A C 1
ATOM 862 O O . GLU A 1 105 ? -13.031 -24.531 8.734 1 97 105 GLU A O 1
ATOM 867 N N . GLU A 1 106 ? -11.359 -23.359 7.801 1 95.94 106 GLU A N 1
ATOM 868 C CA . GLU A 1 106 ? -11.305 -24.234 6.633 1 95.94 106 GLU A CA 1
ATOM 869 C C . GLU A 1 106 ? -10.867 -25.641 7.023 1 95.94 106 GLU A C 1
ATOM 871 O O . GLU A 1 106 ? -11.25 -26.625 6.367 1 95.94 106 GLU A O 1
ATOM 876 N N . LYS A 1 107 ? -10.18 -25.75 8.086 1 96 107 LYS A N 1
ATOM 877 C CA . LYS A 1 107 ? -9.695 -27.047 8.555 1 96 107 LYS A CA 1
ATOM 878 C C . LYS A 1 107 ? -10.695 -27.703 9.508 1 96 107 LYS A C 1
ATOM 880 O O . LYS A 1 107 ? -10.398 -28.734 10.109 1 96 107 LYS A O 1
ATOM 885 N N . GLY A 1 108 ? -11.766 -27.094 9.711 1 95.56 108 GLY A N 1
ATOM 886 C CA . GLY A 1 108 ? -12.82 -27.688 10.516 1 95.56 108 GLY A CA 1
ATOM 887 C C . GLY A 1 108 ? -12.93 -27.078 11.906 1 95.56 108 GLY A C 1
ATOM 888 O O . GLY A 1 108 ? -13.625 -27.625 12.766 1 95.56 108 GLY A O 1
ATOM 889 N N . GLY A 1 109 ? -12.289 -26.062 12.141 1 95.56 109 GLY A N 1
ATOM 890 C CA . GLY A 1 109 ? -12.375 -25.359 13.406 1 95.56 109 GLY A CA 1
ATOM 891 C C . GLY A 1 109 ? -13.633 -24.516 13.531 1 95.56 109 GLY A C 1
ATOM 892 O O . GLY A 1 109 ? -14.617 -24.75 12.828 1 95.56 109 GLY A O 1
ATOM 893 N N . PRO A 1 110 ? -13.641 -23.594 14.516 1 95.62 110 PRO A N 1
ATOM 894 C CA . PRO A 1 110 ? -14.82 -22.766 14.766 1 95.62 110 PRO A CA 1
ATOM 895 C C . PRO A 1 110 ? -15.211 -21.922 13.547 1 95.62 110 PRO A C 1
ATOM 897 O O . PRO A 1 110 ? -14.344 -21.422 12.828 1 95.62 110 PRO A O 1
ATOM 900 N N . ILE A 1 111 ? -16.422 -21.797 13.398 1 95.69 111 ILE A N 1
ATOM 901 C CA . ILE A 1 111 ? -16.969 -21.031 12.281 1 95.69 111 ILE A CA 1
ATOM 902 C C . ILE A 1 111 ? -16.922 -19.547 12.609 1 95.69 111 ILE A C 1
ATOM 904 O O . ILE A 1 111 ? -17.312 -19.125 13.703 1 95.69 111 ILE A O 1
ATOM 908 N N . MET A 1 112 ? -16.406 -18.812 11.688 1 95.75 112 MET A N 1
ATOM 909 C CA . MET A 1 112 ? -16.328 -17.359 11.844 1 95.75 112 MET A CA 1
ATOM 910 C C . MET A 1 112 ? -17.609 -16.688 11.352 1 95.75 112 MET A C 1
ATOM 912 O O . MET A 1 112 ? -18.203 -17.125 10.375 1 95.75 112 MET A O 1
ATOM 916 N N . THR A 1 113 ? -17.953 -15.578 12.062 1 93.94 113 THR A N 1
ATOM 917 C CA . THR A 1 113 ? -19.047 -14.75 11.57 1 93.94 113 THR A CA 1
ATOM 918 C C . THR A 1 113 ? -18.609 -13.945 10.344 1 93.94 113 THR A C 1
ATOM 920 O O . THR A 1 113 ? -17.406 -13.844 10.062 1 93.94 113 THR A O 1
ATOM 923 N N . ALA A 1 114 ? -19.578 -13.367 9.688 1 91.38 114 ALA A N 1
ATOM 924 C CA . ALA A 1 114 ? -19.266 -12.531 8.531 1 91.38 114 ALA A CA 1
ATOM 925 C C . ALA A 1 114 ? -18.375 -11.359 8.922 1 91.38 114 ALA A C 1
ATOM 927 O O . ALA A 1 114 ? -17.406 -11.047 8.219 1 91.38 114 ALA A O 1
ATOM 928 N N . GLU A 1 115 ? -18.594 -10.773 10.023 1 88.44 115 GLU A N 1
ATOM 929 C CA . GLU A 1 115 ? -17.812 -9.641 10.492 1 88.44 115 GLU A CA 1
ATOM 930 C C . GLU A 1 115 ? -16.391 -10.055 10.844 1 88.44 115 GLU A C 1
ATOM 932 O O . GLU A 1 115 ? -15.43 -9.328 10.562 1 88.44 115 GLU A O 1
ATOM 937 N N . GLU A 1 116 ? -16.281 -11.164 11.43 1 91.88 116 GLU A N 1
ATOM 938 C CA . GLU A 1 116 ? -14.977 -11.664 11.852 1 91.88 116 GLU A CA 1
ATOM 939 C C . GLU A 1 116 ? -14.062 -11.906 10.656 1 91.88 116 GLU A C 1
ATOM 941 O O . GLU A 1 116 ? -12.844 -11.727 10.75 1 91.88 116 GLU A O 1
ATOM 946 N N . LYS A 1 117 ? -14.656 -12.281 9.547 1 95.12 117 LYS A N 1
ATOM 947 C CA . LYS A 1 117 ? -13.883 -12.625 8.359 1 95.12 117 LYS A CA 1
ATOM 948 C C . LYS A 1 117 ? -13.164 -11.398 7.793 1 95.12 117 LYS A C 1
ATOM 950 O O . LYS A 1 117 ? -12.195 -11.531 7.051 1 95.12 117 LYS A O 1
ATOM 955 N N . PHE A 1 118 ? -13.609 -10.25 8.195 1 92 118 PHE A N 1
ATOM 956 C CA . PHE A 1 118 ? -13.086 -9.055 7.555 1 92 118 PHE A CA 1
ATOM 957 C C . PHE A 1 118 ? -12.406 -8.148 8.578 1 92 118 PHE A C 1
ATOM 959 O O . PHE A 1 118 ? -12 -7.031 8.25 1 92 118 PHE A O 1
ATOM 966 N N . LYS A 1 119 ? -12.242 -8.602 9.742 1 87.81 119 LYS A N 1
ATOM 967 C CA . LYS A 1 119 ? -11.547 -7.82 10.766 1 87.81 119 LYS A CA 1
ATOM 968 C C . LYS A 1 119 ? -10.125 -7.477 10.328 1 87.81 119 LYS A C 1
ATOM 970 O O . LYS A 1 119 ? -9.375 -8.359 9.906 1 87.81 119 LYS A O 1
ATOM 975 N N . GLY A 1 120 ? -9.781 -6.312 10.352 1 85.19 120 GLY A N 1
ATOM 976 C CA . GLY A 1 120 ? -8.469 -5.848 9.93 1 85.19 120 GLY A CA 1
ATOM 977 C C . GLY A 1 120 ? -8.445 -5.344 8.5 1 85.19 120 GLY A C 1
ATOM 978 O O . GLY A 1 120 ? -7.523 -4.625 8.109 1 85.19 120 GLY A O 1
ATOM 979 N N . LEU A 1 121 ? -9.305 -5.938 7.617 1 81.44 121 LEU A N 1
ATOM 980 C CA . LEU A 1 121 ? -9.367 -5.539 6.219 1 81.44 121 LEU A CA 1
ATOM 981 C C . LEU A 1 121 ? -10.164 -4.246 6.055 1 81.44 121 LEU A C 1
ATOM 983 O O . LEU A 1 121 ? -10.227 -3.689 4.957 1 81.44 121 LEU A O 1
ATOM 987 N N . THR A 1 122 ? -10.883 -3.971 6.965 1 59.31 122 THR A N 1
ATOM 988 C CA . THR A 1 122 ? -11.773 -2.816 6.902 1 59.31 122 THR A CA 1
ATOM 989 C C . THR A 1 122 ? -11.023 -1.575 6.438 1 59.31 122 THR A C 1
ATOM 991 O O . THR A 1 122 ? -10.172 -1.05 7.16 1 59.31 122 THR A O 1
ATOM 994 N N . TRP A 1 123 ? -10.477 -1.955 5.266 1 47.44 123 TRP A N 1
ATOM 995 C CA . TRP A 1 123 ? -9.602 -0.98 4.617 1 47.44 123 TRP A CA 1
ATOM 996 C C . TRP A 1 123 ? -10.078 0.442 4.887 1 47.44 123 TRP A C 1
ATOM 998 O O . TRP A 1 123 ? -9.445 1.185 5.641 1 47.44 123 TRP A O 1
ATOM 1008 N N . ASN A 1 124 ? -10.336 1.083 3.547 1 42.53 124 ASN A N 1
ATOM 1009 C CA . ASN A 1 124 ? -10.203 2.504 3.248 1 42.53 124 ASN A CA 1
ATOM 1010 C C . ASN A 1 124 ? -11.328 3.318 3.885 1 42.53 124 ASN A C 1
ATOM 1012 O O . ASN A 1 124 ? -12.5 2.961 3.771 1 42.53 124 ASN A O 1
ATOM 1016 N N . ASP A 1 125 ? -10.938 3.873 4.848 1 41.06 125 ASP A N 1
ATOM 1017 C CA . ASP A 1 125 ? -11.617 4.984 5.512 1 41.06 125 ASP A CA 1
ATOM 1018 C C . ASP A 1 125 ? -12.578 5.691 4.559 1 41.06 125 ASP A C 1
ATOM 1020 O O . ASP A 1 125 ? -13.648 6.137 4.973 1 41.06 125 ASP A O 1
ATOM 1024 N N . SER A 1 126 ? -12.25 5.73 3.309 1 39.69 126 SER A N 1
ATOM 1025 C CA . SER A 1 126 ? -13.039 6.609 2.453 1 39.69 126 SER A CA 1
ATOM 1026 C C . SER A 1 126 ? -14.43 6.031 2.195 1 39.69 126 SER A C 1
ATOM 1028 O O . SER A 1 126 ? -15.414 6.773 2.139 1 39.69 126 SER A O 1
ATOM 1030 N N . LYS A 1 127 ? -14.609 4.711 1.954 1 41.94 127 LYS A N 1
ATOM 1031 C CA . LYS A 1 127 ? -15.914 4.191 1.562 1 41.94 127 LYS A CA 1
ATOM 1032 C C . LYS A 1 127 ? -16.844 4.059 2.768 1 41.94 127 LYS A C 1
ATOM 1034 O O . LYS A 1 127 ? -18.062 4.227 2.648 1 41.94 127 LYS A O 1
ATOM 1039 N N . GLU A 1 128 ? -16.359 3.51 3.832 1 42.41 128 GLU A N 1
ATOM 1040 C CA . GLU A 1 128 ? -17.188 3.557 5.023 1 42.41 128 GLU A CA 1
ATOM 1041 C C . GLU A 1 128 ? -17.781 4.953 5.234 1 42.41 128 GLU A C 1
ATOM 1043 O O . GLU A 1 128 ? -18.938 5.094 5.633 1 42.41 128 GLU A O 1
ATOM 1048 N N . TYR A 1 129 ? -17.047 5.816 4.863 1 46.81 129 TYR A N 1
ATOM 1049 C CA . TYR A 1 129 ? -17.5 7.203 4.906 1 46.81 129 TYR A CA 1
ATOM 1050 C C . TYR A 1 129 ? -18.625 7.438 3.906 1 46.81 129 TYR A C 1
ATOM 1052 O O . TYR A 1 129 ? -19.609 8.125 4.211 1 46.81 129 TYR A O 1
ATOM 1060 N N . GLU A 1 130 ? -18.359 6.742 2.834 1 48.22 130 GLU A N 1
ATOM 1061 C CA . GLU A 1 130 ? -19.406 6.945 1.835 1 48.22 130 GLU A CA 1
ATOM 1062 C C . GLU A 1 130 ? -20.734 6.359 2.303 1 48.22 130 GLU A C 1
ATOM 1064 O O . GLU A 1 130 ? -21.781 6.996 2.158 1 48.22 130 GLU A O 1
ATOM 1069 N N . ASN A 1 131 ? -20.766 5.195 2.822 1 48.75 131 ASN A N 1
ATOM 1070 C CA . ASN A 1 131 ? -22 4.559 3.262 1 48.75 131 ASN A CA 1
ATOM 1071 C C . ASN A 1 131 ? -22.625 5.297 4.441 1 48.75 131 ASN A C 1
ATOM 1073 O O . ASN A 1 131 ? -23.844 5.488 4.488 1 48.75 131 ASN A O 1
ATOM 1077 N N . GLU A 1 132 ? -21.859 5.633 5.359 1 48.94 132 GLU A N 1
ATOM 1078 C CA . GLU A 1 132 ? -22.359 6.43 6.477 1 48.94 132 GLU A CA 1
ATOM 1079 C C . GLU A 1 132 ? -22.875 7.789 6.004 1 48.94 132 GLU A C 1
ATOM 1081 O O . GLU A 1 132 ? -23.891 8.281 6.496 1 48.94 132 GLU A O 1
ATOM 1086 N N . ALA A 1 133 ? -22.188 8.25 5.078 1 52.41 133 ALA A N 1
ATOM 1087 C CA . ALA A 1 133 ? -22.625 9.523 4.496 1 52.41 133 ALA A CA 1
ATOM 1088 C C . ALA A 1 133 ? -23.938 9.359 3.744 1 52.41 133 ALA A C 1
ATOM 1090 O O . ALA A 1 133 ? -24.812 10.234 3.811 1 52.41 133 ALA A O 1
ATOM 1091 N N . ARG A 1 134 ? -24.094 8.172 3.172 1 56 134 ARG A N 1
ATOM 1092 C CA . ARG A 1 134 ? -25.344 7.914 2.479 1 56 134 ARG A CA 1
ATOM 1093 C C . ARG A 1 134 ? -26.5 7.785 3.469 1 56 134 ARG A C 1
ATOM 1095 O O . ARG A 1 134 ? -27.594 8.281 3.217 1 56 134 ARG A O 1
ATOM 1102 N N . LYS A 1 135 ? -26.281 7.109 4.539 1 56.28 135 LYS A N 1
ATOM 1103 C CA . LYS A 1 135 ? -27.312 6.965 5.574 1 56.28 135 LYS A CA 1
ATOM 1104 C C . LYS A 1 135 ? -27.656 8.312 6.195 1 56.28 135 LYS A C 1
ATOM 1106 O O . LYS A 1 135 ? -28.812 8.586 6.488 1 56.28 135 LYS A O 1
ATOM 1111 N N . ARG A 1 136 ? -26.688 9.094 6.336 1 50.31 136 ARG A N 1
ATOM 1112 C CA . ARG A 1 136 ? -26.859 10.359 7.051 1 50.31 136 ARG A CA 1
ATOM 1113 C C . ARG A 1 136 ? -27.359 11.453 6.117 1 50.31 136 ARG A C 1
ATOM 1115 O O . ARG A 1 136 ? -28.203 12.273 6.5 1 50.31 136 ARG A O 1
ATOM 1122 N N . TYR A 1 137 ? -26.797 11.273 4.887 1 55.66 137 TYR A N 1
ATOM 1123 C CA . TYR A 1 137 ? -27.031 12.43 4.023 1 55.66 137 TYR A CA 1
ATOM 1124 C C . TYR A 1 137 ? -27.875 12.039 2.812 1 55.66 137 TYR A C 1
ATOM 1126 O O . TYR A 1 137 ? -28.328 12.898 2.064 1 55.66 137 TYR A O 1
ATOM 1134 N N . GLY A 1 138 ? -28.141 10.703 2.748 1 56.31 138 GLY A N 1
ATOM 1135 C CA . GLY A 1 138 ? -28.984 10.219 1.668 1 56.31 138 GLY A CA 1
ATOM 1136 C C . GLY A 1 138 ? -28.188 9.781 0.446 1 56.31 138 GLY A C 1
ATOM 1137 O O . GLY A 1 138 ? -27.125 10.32 0.161 1 56.31 138 GLY A O 1
ATOM 1138 N N . ASN A 1 139 ? -28.688 8.789 -0.178 1 59.62 139 ASN A N 1
ATOM 1139 C CA . ASN A 1 139 ? -28.047 8.18 -1.346 1 59.62 139 ASN A CA 1
ATOM 1140 C C . ASN A 1 139 ? -27.812 9.211 -2.451 1 59.62 139 ASN A C 1
ATOM 1142 O O . ASN A 1 139 ? -26.75 9.211 -3.078 1 59.62 139 ASN A O 1
ATOM 1146 N N . ASP A 1 140 ? -28.812 10.008 -2.633 1 59.22 140 ASP A N 1
ATOM 1147 C CA . ASP A 1 140 ? -28.734 10.977 -3.723 1 59.22 140 ASP A CA 1
ATOM 1148 C C . ASP A 1 140 ? -27.578 11.945 -3.518 1 59.22 140 ASP A C 1
ATOM 1150 O O . ASP A 1 140 ? -26.875 12.289 -4.473 1 59.22 140 ASP A O 1
ATOM 1154 N N . VAL A 1 141 ? -27.422 12.328 -2.311 1 59.06 141 VAL A N 1
ATOM 1155 C CA . VAL A 1 141 ? -26.375 13.266 -1.967 1 59.06 141 VAL A CA 1
ATOM 1156 C C . VAL A 1 141 ? -25 12.633 -2.23 1 59.06 141 VAL A C 1
ATOM 1158 O O . VAL A 1 141 ? -24.125 13.258 -2.836 1 59.06 141 VAL A O 1
ATOM 1161 N N . ILE A 1 142 ? -24.906 11.477 -1.819 1 59.56 142 ILE A N 1
ATOM 1162 C CA . ILE A 1 142 ? -23.625 10.789 -1.959 1 59.56 142 ILE A CA 1
ATOM 1163 C C . ILE A 1 142 ? -23.391 10.43 -3.426 1 59.56 142 ILE A C 1
ATOM 1165 O O . ILE A 1 142 ? -22.281 10.586 -3.936 1 59.56 142 ILE A O 1
ATOM 1169 N N . ASP A 1 143 ? -24.453 9.992 -4.059 1 62.41 143 ASP A N 1
ATOM 1170 C CA . ASP A 1 143 ? -24.328 9.688 -5.48 1 62.41 143 ASP A CA 1
ATOM 1171 C C . ASP A 1 143 ? -23.891 10.922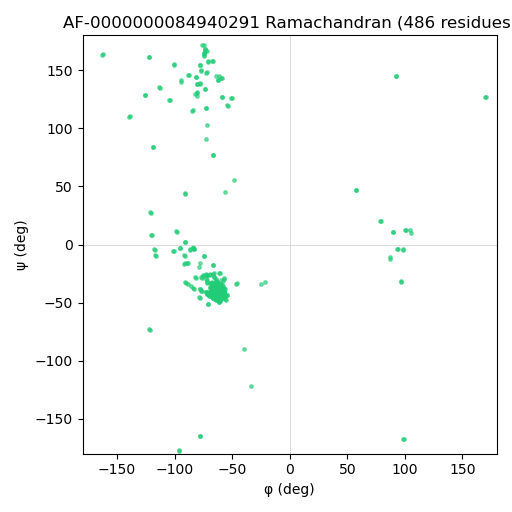 -6.27 1 62.41 143 ASP A C 1
ATOM 1173 O O . ASP A 1 143 ? -23.078 10.828 -7.188 1 62.41 143 ASP A O 1
ATOM 1177 N N . ALA A 1 144 ? -24.453 12.016 -5.883 1 62.06 144 ALA A N 1
ATOM 1178 C CA . ALA A 1 144 ? -24.078 13.273 -6.527 1 62.06 144 ALA A CA 1
ATOM 1179 C C . ALA A 1 144 ? -22.609 13.602 -6.266 1 62.06 144 ALA A C 1
ATOM 1181 O O . ALA A 1 144 ? -21.906 14.078 -7.16 1 62.06 144 ALA A O 1
ATOM 1182 N N . GLY A 1 145 ? -22.234 13.344 -5.117 1 62.91 145 GLY A N 1
ATOM 1183 C CA . GLY A 1 145 ? -20.844 13.555 -4.773 1 62.91 145 GLY A CA 1
ATOM 1184 C C . GLY A 1 145 ? -19.891 12.656 -5.551 1 62.91 145 GLY A C 1
ATOM 1185 O O . GLY A 1 145 ? -18.875 13.125 -6.051 1 62.91 145 GLY A O 1
ATOM 1186 N N . ILE A 1 146 ? -20.297 11.453 -5.598 1 62.5 146 ILE A N 1
ATOM 1187 C CA . ILE A 1 146 ? -19.5 10.492 -6.355 1 62.5 146 ILE A CA 1
ATOM 1188 C C . ILE A 1 146 ? -19.422 10.922 -7.816 1 62.5 146 ILE A C 1
ATOM 1190 O O . ILE A 1 146 ? -18.359 10.898 -8.43 1 62.5 146 ILE A O 1
ATOM 1194 N N . ALA A 1 147 ? -20.562 11.297 -8.266 1 64.69 147 ALA A N 1
ATOM 1195 C CA . ALA A 1 147 ? -20.641 11.766 -9.648 1 64.69 147 ALA A CA 1
ATOM 1196 C C . ALA A 1 147 ? -19.766 13.008 -9.844 1 64.69 147 ALA A C 1
ATOM 1198 O O . ALA A 1 147 ? -19.109 13.148 -10.875 1 64.69 147 ALA A O 1
ATOM 1199 N N . ARG A 1 148 ? -19.766 13.828 -8.852 1 68.69 148 ARG A N 1
ATOM 1200 C CA . ARG A 1 148 ? -19.016 15.07 -8.93 1 68.69 148 ARG A CA 1
ATOM 1201 C C . ARG A 1 148 ? -17.516 14.797 -8.922 1 68.69 148 ARG A C 1
ATOM 1203 O O . ARG A 1 148 ? -16.734 15.578 -9.477 1 68.69 148 ARG A O 1
ATOM 1210 N N . GLN A 1 149 ? -17.281 13.641 -8.297 1 67.38 149 GLN A N 1
ATOM 1211 C CA . GLN A 1 149 ? -15.867 13.328 -8.156 1 67.38 149 GLN A CA 1
ATOM 1212 C C . GLN A 1 149 ? -15.367 12.508 -9.336 1 67.38 149 GLN A C 1
ATOM 1214 O O . GLN A 1 149 ? -14.156 12.375 -9.547 1 67.38 149 GLN A O 1
ATOM 1219 N N . LYS A 1 150 ? -16.312 11.977 -10.055 1 61.25 150 LYS A N 1
ATOM 1220 C CA . LYS A 1 150 ? -15.938 11.078 -11.148 1 61.25 150 LYS A CA 1
ATOM 1221 C C . LYS A 1 150 ? -14.945 11.75 -12.094 1 61.25 150 LYS A C 1
ATOM 1223 O O . LYS A 1 150 ? -15.219 12.828 -12.625 1 61.25 150 LYS A O 1
ATOM 1228 N N . GLY A 1 151 ? -13.758 11.18 -12.242 1 59.03 151 GLY A N 1
ATOM 1229 C CA . GLY A 1 151 ? -12.727 11.703 -13.117 1 59.03 151 GLY A CA 1
ATOM 1230 C C . GLY A 1 151 ? -11.852 12.75 -12.445 1 59.03 151 GLY A C 1
ATOM 1231 O O . GLY A 1 151 ? -10.891 13.242 -13.047 1 59.03 151 GLY A O 1
ATOM 1232 N N . LYS A 1 152 ? -12.336 13.203 -11.273 1 68.06 152 LYS A N 1
ATOM 1233 C CA . LYS A 1 152 ? -11.602 14.219 -10.523 1 68.06 152 LYS A CA 1
ATOM 1234 C C . LYS A 1 152 ? -11.219 13.703 -9.141 1 68.06 152 LYS A C 1
ATOM 1236 O O . LYS A 1 152 ? -11.188 14.469 -8.172 1 68.06 152 LYS A O 1
ATOM 1241 N N . GLU A 1 153 ? -11.102 12.453 -9.141 1 63.53 153 GLU A N 1
ATOM 1242 C CA . GLU A 1 153 ? -10.875 11.812 -7.844 1 63.53 153 GLU A CA 1
ATOM 1243 C C . GLU A 1 153 ? -9.578 12.289 -7.203 1 63.53 153 GLU A C 1
ATOM 1245 O O . GLU A 1 153 ? -9.539 12.57 -6.004 1 63.53 153 GLU A O 1
ATOM 1250 N N . ASP A 1 154 ? -8.602 12.383 -8.008 1 63.62 154 ASP A N 1
ATOM 1251 C CA . ASP A 1 154 ? -7.316 12.844 -7.492 1 63.62 154 ASP A CA 1
ATOM 1252 C C . ASP A 1 154 ? -7.402 14.297 -7.035 1 63.62 154 ASP A C 1
ATOM 1254 O O . ASP A 1 154 ? -6.84 14.664 -6 1 63.62 154 ASP A O 1
ATOM 1258 N N . GLU A 1 155 ? -8.141 15.039 -7.801 1 72.88 155 GLU A N 1
ATOM 1259 C CA . GLU A 1 155 ? -8.336 16.438 -7.453 1 72.88 155 GLU A CA 1
ATOM 1260 C C . GLU A 1 155 ? -9.086 16.578 -6.129 1 72.88 155 GLU A C 1
ATOM 1262 O O . GLU A 1 155 ? -8.734 17.422 -5.301 1 72.88 155 GLU A O 1
ATOM 1267 N N . ALA A 1 156 ? -10.086 15.828 -5.961 1 75.31 156 ALA A N 1
ATOM 1268 C CA . ALA A 1 156 ? -10.867 15.852 -4.727 1 75.31 156 ALA A CA 1
ATOM 1269 C C . ALA A 1 156 ? -10.016 15.445 -3.529 1 75.31 156 ALA A C 1
ATOM 1271 O O . ALA A 1 156 ? -10.008 16.125 -2.504 1 75.31 156 ALA A O 1
ATOM 1272 N N . THR A 1 157 ? -9.305 14.398 -3.768 1 71.44 157 THR A N 1
ATOM 1273 C CA . THR A 1 157 ? -8.438 13.906 -2.701 1 71.44 157 THR A CA 1
ATOM 1274 C C . THR A 1 157 ? -7.434 14.984 -2.287 1 71.44 157 THR A C 1
ATOM 1276 O O . THR A 1 157 ? -7.246 15.234 -1.096 1 71.44 157 THR A O 1
ATOM 1279 N N . ASP A 1 158 ? -6.91 15.648 -3.275 1 73.75 158 ASP A N 1
ATOM 1280 C CA . ASP A 1 158 ? -5.93 16.688 -3.01 1 73.75 158 ASP A CA 1
ATOM 1281 C C . ASP A 1 158 ? -6.559 17.844 -2.238 1 73.75 158 ASP A C 1
ATOM 1283 O O . ASP A 1 158 ? -5.949 18.391 -1.314 1 73.75 158 ASP A O 1
ATOM 1287 N N . ALA A 1 159 ? -7.688 18.172 -2.629 1 81.62 159 ALA A N 1
ATOM 1288 C CA . ALA A 1 159 ? -8.375 19.297 -2.006 1 81.62 159 ALA A CA 1
ATOM 1289 C C . ALA A 1 159 ? -8.664 19.016 -0.534 1 81.62 159 ALA A C 1
ATOM 1291 O O . ALA A 1 159 ? -8.438 19.875 0.324 1 81.62 159 ALA A O 1
ATOM 1292 N N . PHE A 1 160 ? -9.078 17.828 -0.264 1 85.5 160 PHE A N 1
ATOM 1293 C CA . PHE A 1 160 ? -9.344 17.453 1.12 1 85.5 160 PHE A CA 1
ATOM 1294 C C . PHE A 1 160 ? -8.055 17.391 1.925 1 85.5 160 PHE A C 1
ATOM 1296 O O . PHE A 1 160 ? -7.984 17.938 3.031 1 85.5 160 PHE A O 1
ATOM 1303 N N . ASN A 1 161 ? -7.109 16.812 1.355 1 80.44 161 ASN A N 1
ATOM 1304 C CA . ASN A 1 161 ? -5.828 16.688 2.045 1 80.44 161 ASN A CA 1
ATOM 1305 C C . ASN A 1 161 ? -5.242 18.047 2.389 1 80.44 161 ASN A C 1
ATOM 1307 O O . ASN A 1 161 ? -4.715 18.25 3.484 1 80.44 161 ASN A O 1
ATOM 1311 N N . ASP A 1 162 ? -5.355 18.922 1.437 1 83.44 162 ASP A N 1
ATOM 1312 C CA . ASP A 1 162 ? -4.828 20.266 1.653 1 83.44 162 ASP A CA 1
ATOM 1313 C C . ASP A 1 162 ? -5.465 20.922 2.879 1 83.44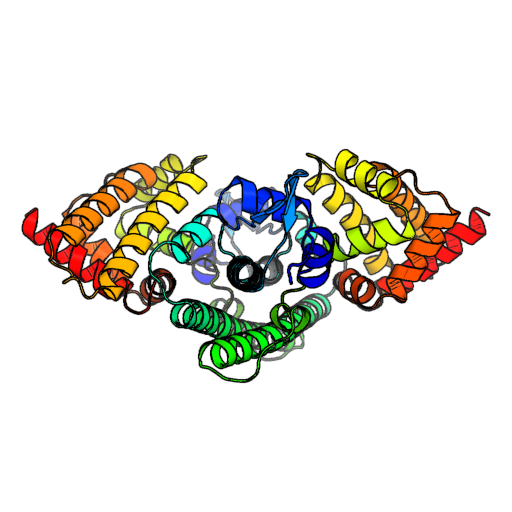 162 ASP A C 1
ATOM 1315 O O . ASP A 1 162 ? -4.781 21.578 3.668 1 83.44 162 ASP A O 1
ATOM 1319 N N . VAL A 1 163 ? -6.676 20.719 3.039 1 92.56 163 VAL A N 1
ATOM 1320 C CA . VAL A 1 163 ? -7.414 21.328 4.137 1 92.56 163 VAL A CA 1
ATOM 1321 C C . VAL A 1 163 ? -6.992 20.703 5.461 1 92.56 163 VAL A C 1
ATOM 1323 O O . VAL A 1 163 ? -6.719 21.422 6.434 1 92.56 163 VAL A O 1
ATOM 1326 N N . PHE A 1 164 ? -6.875 19.438 5.461 1 90.88 164 PHE A N 1
ATOM 1327 C CA . PHE A 1 164 ? -6.566 18.781 6.727 1 90.88 164 PHE A CA 1
ATOM 1328 C C . PHE A 1 164 ? -5.102 18.984 7.098 1 90.88 164 PHE A C 1
ATOM 1330 O O . PHE A 1 164 ? -4.766 19.078 8.281 1 90.88 164 PHE A O 1
ATOM 1337 N N . PHE A 1 165 ? -4.301 19.188 6.102 1 84.88 165 PHE A N 1
ATOM 1338 C CA . PHE A 1 165 ? -2.922 19.578 6.363 1 84.88 165 PHE A CA 1
ATOM 1339 C C . PHE A 1 165 ? -2.867 20.953 7.004 1 84.88 165 PHE A C 1
ATOM 1341 O O . PHE A 1 165 ? -2.059 21.203 7.906 1 84.88 165 PHE A O 1
ATOM 1348 N N . ALA A 1 166 ? -3.654 21.797 6.477 1 90.62 166 ALA A N 1
ATOM 1349 C CA . ALA A 1 166 ? -3.705 23.141 7.023 1 90.62 166 ALA A CA 1
ATOM 1350 C C . ALA A 1 166 ? -4.16 23.141 8.477 1 90.62 166 ALA A C 1
ATOM 1352 O O . ALA A 1 166 ? -3.59 23.828 9.32 1 90.62 166 ALA A O 1
ATOM 1353 N N . PHE A 1 167 ? -5.156 22.297 8.812 1 94.94 167 PHE A N 1
ATOM 1354 C CA . PHE A 1 167 ? -5.598 22.156 10.195 1 94.94 167 PHE A CA 1
ATOM 1355 C C . PHE A 1 167 ? -4.473 21.625 11.078 1 94.94 167 PHE A C 1
ATOM 1357 O O . PHE A 1 167 ? -4.227 22.141 12.164 1 94.94 167 PHE A O 1
ATOM 1364 N N . ALA A 1 168 ? -3.793 20.609 10.586 1 90.25 168 ALA A N 1
ATOM 1365 C CA . ALA A 1 168 ? -2.725 19.984 11.352 1 90.25 168 ALA A CA 1
ATOM 1366 C C . ALA A 1 168 ? -1.594 20.969 11.633 1 90.25 168 ALA A C 1
ATOM 1368 O O . ALA A 1 168 ? -1.055 21 12.742 1 90.25 168 ALA A O 1
ATOM 1369 N N . ARG A 1 169 ? -1.307 21.734 10.68 1 87.81 169 ARG A N 1
ATOM 1370 C CA . ARG A 1 169 ? -0.253 22.734 10.82 1 87.81 169 ARG A CA 1
ATOM 1371 C C . ARG A 1 169 ? -0.623 23.781 11.875 1 87.81 169 ARG A C 1
ATOM 1373 O O . ARG A 1 169 ? 0.194 24.125 12.727 1 87.81 169 ARG A O 1
ATOM 1380 N N . ASN A 1 170 ? -1.821 24.234 11.766 1 94.5 170 ASN A N 1
ATOM 1381 C CA . ASN A 1 170 ? -2.268 25.234 12.734 1 94.5 170 ASN A CA 1
ATOM 1382 C C . ASN A 1 170 ? -2.297 24.656 14.156 1 94.5 170 ASN A C 1
ATOM 1384 O O . ASN A 1 170 ? -1.947 25.359 15.109 1 94.5 170 ASN A O 1
ATOM 1388 N N . LEU A 1 171 ? -2.672 23.422 14.242 1 93.44 171 LEU A N 1
ATOM 1389 C CA . LEU A 1 171 ? -2.67 22.734 15.531 1 93.44 171 LEU A CA 1
ATOM 1390 C C . LEU A 1 171 ? -1.259 22.672 16.109 1 93.44 171 LEU A C 1
ATOM 1392 O O . LEU A 1 171 ? -1.046 22.984 17.281 1 93.44 171 LEU A O 1
ATOM 1396 N N . GLU A 1 172 ? -0.38 22.344 15.273 1 86.44 172 GLU A N 1
ATOM 1397 C CA . GLU A 1 172 ? 1.018 22.234 15.68 1 86.44 172 GLU A CA 1
ATOM 1398 C C . GLU A 1 172 ? 1.564 23.594 16.125 1 86.44 172 GLU A C 1
ATOM 1400 O O . GLU A 1 172 ? 2.396 23.656 17.031 1 86.44 172 GLU A O 1
ATOM 1405 N N . GLN A 1 173 ? 1.067 24.609 15.57 1 91.12 173 GLN A N 1
ATOM 1406 C CA . GLN A 1 173 ? 1.528 25.969 15.859 1 91.12 173 GLN A CA 1
ATOM 1407 C C . GLN A 1 173 ? 0.801 26.547 17.062 1 91.12 173 GLN A C 1
ATOM 1409 O O . GLN A 1 173 ? 1.062 27.688 17.469 1 91.12 173 GLN A O 1
ATOM 1414 N N . GLY A 1 174 ? -0.104 25.828 17.547 1 93.5 174 GLY A N 1
ATOM 1415 C CA . GLY A 1 174 ? -0.799 26.25 18.75 1 93.5 174 GLY A CA 1
ATOM 1416 C C . GLY A 1 174 ? -1.854 27.312 18.484 1 93.5 174 GLY A C 1
ATOM 1417 O O . GLY A 1 174 ? -2.234 28.047 19.406 1 93.5 174 GLY A O 1
ATOM 1418 N N . ILE A 1 175 ? -2.312 27.438 17.281 1 95.38 175 ILE A N 1
ATOM 1419 C CA . ILE A 1 175 ? -3.367 28.391 16.938 1 95.38 175 ILE A CA 1
ATOM 1420 C C . ILE A 1 175 ? -4.707 27.875 17.469 1 95.38 175 ILE A C 1
ATOM 1422 O O . ILE A 1 175 ? -5.02 26.688 17.344 1 95.38 175 ILE A O 1
ATOM 1426 N N . ALA A 1 176 ? -5.457 28.75 18.094 1 96.62 176 ALA A N 1
ATOM 1427 C CA . ALA A 1 176 ? -6.75 28.359 18.656 1 96.62 176 ALA A CA 1
ATOM 1428 C C . ALA A 1 176 ? -7.699 27.891 17.547 1 96.62 176 ALA A C 1
ATOM 1430 O O . ALA A 1 176 ? -7.738 28.469 16.469 1 96.62 176 ALA A O 1
ATOM 1431 N N . PRO A 1 177 ? -8.5 26.875 17.781 1 96.56 177 PRO A N 1
ATOM 1432 C CA . PRO A 1 177 ? -9.391 26.344 16.766 1 96.56 177 PRO A CA 1
ATOM 1433 C C . PRO A 1 177 ? -10.414 27.375 16.266 1 96.56 177 PRO A C 1
ATOM 1435 O O . PRO A 1 177 ? -10.883 27.281 15.133 1 96.56 177 PRO A O 1
ATOM 1438 N N . ASP A 1 178 ? -10.695 28.391 17.156 1 96.19 178 ASP A N 1
ATOM 1439 C CA . ASP A 1 178 ? -11.711 29.375 16.766 1 96.19 178 ASP A CA 1
ATOM 1440 C C . ASP A 1 178 ? -11.062 30.641 16.203 1 96.19 178 ASP A C 1
ATOM 1442 O O . ASP A 1 178 ? -11.742 31.656 16.016 1 96.19 178 ASP A O 1
ATOM 1446 N N . ALA A 1 179 ? -9.727 30.547 15.945 1 96.38 179 ALA A N 1
ATOM 1447 C CA . ALA A 1 179 ? -9.031 31.672 15.344 1 96.38 179 ALA A CA 1
ATOM 1448 C C . ALA A 1 179 ? -9.508 31.906 13.906 1 96.38 179 ALA A C 1
ATOM 1450 O O . ALA A 1 179 ? -10.039 31 13.273 1 96.38 179 ALA A O 1
ATOM 1451 N N . ALA A 1 180 ? -9.305 33.125 13.422 1 95.25 180 ALA A N 1
ATOM 1452 C CA . ALA A 1 180 ? -9.75 33.531 12.086 1 95.25 180 ALA A CA 1
ATOM 1453 C C . ALA A 1 180 ? -9.141 32.656 11.016 1 95.25 180 ALA A C 1
ATOM 1455 O O . ALA A 1 180 ? -9.797 32.312 10.023 1 95.25 180 ALA A O 1
ATOM 1456 N N . GLU A 1 181 ? -7.918 32.25 11.25 1 95.38 181 GLU A N 1
ATOM 1457 C CA . GLU A 1 181 ? -7.215 31.391 10.305 1 95.38 181 GLU A CA 1
ATOM 1458 C C . GLU A 1 181 ? -7.93 30.047 10.156 1 95.38 181 GLU A C 1
ATOM 1460 O O . GLU A 1 181 ? -8.047 29.516 9.047 1 95.38 181 GLU A O 1
ATOM 1465 N N . ASN A 1 182 ? -8.453 29.562 11.242 1 96.56 182 ASN A N 1
ATOM 1466 C CA . ASN A 1 182 ? -9.094 28.266 11.227 1 96.56 182 ASN A CA 1
ATOM 1467 C C . ASN A 1 182 ? -10.531 28.344 10.719 1 96.56 182 ASN A C 1
ATOM 1469 O O . ASN A 1 182 ? -11.031 27.406 10.094 1 96.56 182 ASN A O 1
ATOM 1473 N N . ILE A 1 183 ? -11.156 29.516 10.922 1 95 183 ILE A N 1
ATOM 1474 C CA . ILE A 1 183 ? -12.469 29.75 10.336 1 95 183 ILE A CA 1
ATOM 1475 C C . ILE A 1 183 ? -12.367 29.75 8.812 1 95 183 ILE A C 1
ATOM 1477 O O . ILE A 1 183 ? -13.227 29.172 8.133 1 95 183 ILE A O 1
ATOM 1481 N N . ALA A 1 184 ? -11.32 30.328 8.367 1 95.19 184 ALA A N 1
ATOM 1482 C CA . ALA A 1 184 ? -11.086 30.344 6.93 1 95.19 184 ALA A CA 1
ATOM 1483 C C . ALA A 1 184 ? -10.852 28.938 6.383 1 95.19 184 ALA A C 1
ATOM 1485 O O . ALA A 1 184 ? -11.32 28.609 5.293 1 95.19 184 ALA A O 1
ATOM 1486 N N . ILE A 1 185 ? -10.141 28.109 7.105 1 96.62 185 ILE A N 1
ATOM 1487 C CA . ILE A 1 185 ? -9.875 26.734 6.68 1 96.62 185 ILE A CA 1
ATOM 1488 C C . ILE A 1 185 ? -11.18 25.938 6.695 1 96.62 185 ILE A C 1
ATOM 1490 O O . ILE A 1 185 ? -11.438 25.141 5.793 1 96.62 185 ILE A O 1
ATOM 1494 N N . ALA A 1 186 ? -12 26.125 7.684 1 96.25 186 ALA A N 1
ATOM 1495 C CA . ALA A 1 186 ? -13.297 25.469 7.754 1 96.25 186 ALA A CA 1
ATOM 1496 C C . ALA A 1 186 ? -14.164 25.828 6.555 1 96.25 186 ALA A C 1
ATOM 1498 O O . ALA A 1 186 ? -14.836 24.969 5.977 1 96.25 186 ALA A O 1
ATOM 1499 N N . GLN A 1 187 ? -14.141 27.094 6.227 1 94.56 187 GLN A N 1
ATOM 1500 C CA . GLN A 1 187 ? -14.867 27.547 5.043 1 94.56 187 GLN A CA 1
ATOM 1501 C C . GLN A 1 187 ? -14.352 26.844 3.785 1 94.56 187 GLN A C 1
ATOM 1503 O O . GLN A 1 187 ? -15.133 26.438 2.924 1 94.56 187 GLN A O 1
ATOM 1508 N N . ARG A 1 188 ? -13.062 26.75 3.693 1 94.88 188 ARG A N 1
ATOM 1509 C CA . ARG A 1 188 ? -12.469 26.047 2.566 1 94.88 188 ARG A CA 1
ATOM 1510 C C . ARG A 1 188 ? -12.922 24.594 2.533 1 94.88 188 ARG A C 1
ATOM 1512 O O . ARG A 1 188 ? -13.195 24.047 1.462 1 94.88 188 ARG A O 1
ATOM 1519 N N . LEU A 1 189 ? -12.969 23.938 3.699 1 94.31 189 LEU A N 1
ATOM 1520 C CA . LEU A 1 189 ? -13.422 22.562 3.785 1 94.31 189 LEU A CA 1
ATOM 1521 C C . LEU A 1 189 ? -14.859 22.422 3.297 1 94.31 189 LEU A C 1
ATOM 1523 O O . LEU A 1 189 ? -15.188 21.5 2.555 1 94.31 189 LEU A O 1
ATOM 1527 N N . LEU A 1 190 ? -15.688 23.359 3.709 1 91.12 190 LEU A N 1
ATOM 1528 C CA . LEU A 1 190 ? -17.062 23.375 3.248 1 91.12 190 LEU A CA 1
ATOM 1529 C C . LEU A 1 190 ? -17.141 23.484 1.729 1 91.12 190 LEU A C 1
ATOM 1531 O O . LEU A 1 190 ? -17.906 22.781 1.079 1 91.12 190 LEU A O 1
ATOM 1535 N N . ASN A 1 191 ? -16.312 24.359 1.176 1 91.62 191 ASN A N 1
ATOM 1536 C CA . ASN A 1 191 ? -16.266 24.547 -0.271 1 91.62 191 ASN A CA 1
ATOM 1537 C C . ASN A 1 191 ? -15.82 23.266 -0.985 1 91.62 191 ASN A C 1
ATOM 1539 O O . ASN A 1 191 ? -16.344 22.938 -2.049 1 91.62 191 ASN A O 1
ATOM 1543 N N . VAL A 1 192 ? -14.867 22.625 -0.398 1 88.5 192 VAL A N 1
ATOM 1544 C CA . VAL A 1 192 ? -14.375 21.375 -0.964 1 88.5 192 VAL A CA 1
ATOM 1545 C C . VAL A 1 192 ? -15.484 20.328 -0.961 1 88.5 192 VAL A C 1
ATOM 1547 O O . VAL A 1 192 ? -15.703 19.656 -1.963 1 88.5 192 VAL A O 1
ATOM 1550 N N . LEU A 1 193 ? -16.156 20.203 0.159 1 83 193 LEU A N 1
ATOM 1551 C CA . LEU A 1 193 ? -17.281 19.281 0.265 1 83 193 LEU A CA 1
ATOM 1552 C C . LEU A 1 193 ? -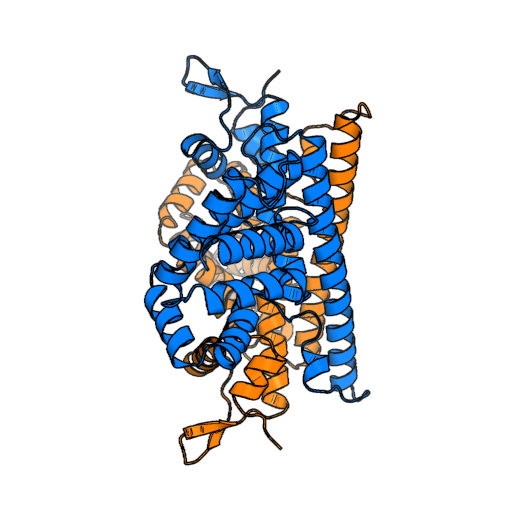18.344 19.578 -0.797 1 83 193 LEU A C 1
ATOM 1554 O O . LEU A 1 193 ? -18.828 18.672 -1.476 1 83 193 LEU A O 1
ATOM 1558 N N . ARG A 1 194 ? -18.656 20.906 -0.977 1 81.19 194 ARG A N 1
ATOM 1559 C CA . ARG A 1 194 ? -19.688 21.328 -1.924 1 81.19 194 ARG A CA 1
ATOM 1560 C C . ARG A 1 194 ? -19.25 21.062 -3.361 1 81.19 194 ARG A C 1
ATOM 1562 O O . ARG A 1 194 ? -20.078 20.734 -4.219 1 81.19 194 ARG A O 1
ATOM 1569 N N . THR A 1 195 ? -18 21.172 -3.592 1 81.75 195 THR A N 1
ATOM 1570 C CA . THR A 1 195 ? -17.453 21 -4.934 1 81.75 195 THR A CA 1
ATOM 1571 C C . THR A 1 195 ? -17.391 19.516 -5.312 1 81.75 195 THR A C 1
ATOM 1573 O O . THR A 1 195 ? -17.75 19.141 -6.434 1 81.75 195 THR A O 1
ATOM 1576 N N . TYR A 1 196 ? -17.016 18.656 -4.363 1 74.56 196 TYR A N 1
ATOM 1577 C CA . TYR A 1 196 ? -16.641 17.312 -4.77 1 74.56 196 TYR A CA 1
ATOM 1578 C C . TYR A 1 196 ? -17.578 16.266 -4.184 1 74.56 196 TYR A C 1
ATOM 1580 O O . TYR A 1 196 ? -17.516 15.094 -4.539 1 74.56 196 TYR A O 1
ATOM 1588 N N . SER A 1 197 ? -18.359 16.719 -3.355 1 74.06 197 SER A N 1
ATOM 1589 C CA . SER A 1 197 ? -19.203 15.727 -2.697 1 74.06 197 SER A CA 1
ATOM 1590 C C . SER A 1 197 ? -20.672 16.031 -2.9 1 74.06 197 SER A C 1
ATOM 1592 O O . SER A 1 197 ? -21.328 15.453 -3.779 1 74.06 197 SER A O 1
ATOM 1594 N N . PHE A 1 198 ? -21.25 17.141 -2.178 1 68.06 198 PHE A N 1
ATOM 1595 C CA . PHE A 1 198 ? -22.656 17.516 -2.264 1 68.06 198 PHE A CA 1
ATOM 1596 C C . PHE A 1 198 ? -22.875 18.922 -1.756 1 68.06 198 PHE A C 1
ATOM 1598 O O . PHE A 1 198 ? -21.969 19.531 -1.166 1 68.06 198 PHE A O 1
ATOM 1605 N N . ASP A 1 199 ? -24.078 19.391 -2.166 1 73.12 199 ASP A N 1
ATOM 1606 C CA . ASP A 1 199 ? -24.422 20.734 -1.701 1 73.12 199 ASP A CA 1
ATOM 1607 C C . ASP A 1 199 ? -24.625 20.75 -0.186 1 73.12 199 ASP A C 1
ATOM 1609 O O . ASP A 1 199 ? -25.75 20.812 0.302 1 73.12 199 ASP A O 1
ATOM 1613 N N . CYS A 1 200 ? -23.594 20.734 0.514 1 77.81 200 CYS A N 1
ATOM 1614 C CA . CYS A 1 200 ? -23.547 20.641 1.969 1 77.81 200 CYS A CA 1
ATOM 1615 C C . CYS A 1 200 ? -24 21.953 2.615 1 77.81 200 CYS A C 1
ATOM 1617 O O . CYS A 1 200 ? -23.422 23 2.383 1 77.81 200 CYS A O 1
ATOM 1619 N N . SER A 1 201 ? -25.047 21.875 3.336 1 76.94 201 SER A N 1
ATOM 1620 C CA . SER A 1 201 ? -25.484 23.047 4.094 1 76.94 201 SER A CA 1
ATOM 1621 C C . SER A 1 201 ? -24.594 23.281 5.305 1 76.94 201 SER A C 1
ATOM 1623 O O . SER A 1 201 ? -23.844 22.391 5.719 1 76.94 201 SER A O 1
ATOM 1625 N N . ILE A 1 202 ? -24.719 24.469 5.859 1 84.81 202 ILE A N 1
ATOM 1626 C CA . ILE A 1 202 ? -23.938 24.812 7.039 1 84.81 202 ILE A CA 1
ATOM 1627 C C . ILE A 1 202 ? -24.328 23.906 8.203 1 84.81 202 ILE A C 1
ATOM 1629 O O . ILE A 1 202 ? -23.469 23.469 8.977 1 84.81 202 ILE A O 1
ATOM 1633 N N . GLU A 1 203 ? -25.609 23.594 8.258 1 76.44 203 GLU A N 1
ATOM 1634 C CA . GLU A 1 203 ? -26.109 22.719 9.32 1 76.44 203 GLU A CA 1
ATOM 1635 C C . GLU A 1 203 ? -25.5 21.328 9.211 1 76.44 203 GLU A C 1
ATOM 1637 O O . GLU A 1 203 ? -25 20.781 10.195 1 76.44 203 GLU A O 1
ATOM 1642 N N . VAL A 1 204 ? -25.516 20.797 8.031 1 73.81 204 VAL A N 1
ATOM 1643 C CA . VAL A 1 204 ? -24.984 19.469 7.781 1 73.81 204 VAL A CA 1
ATOM 1644 C C . VAL A 1 204 ? -23.469 19.469 8.008 1 73.81 204 VAL A C 1
ATOM 1646 O O . VAL A 1 204 ? -22.922 18.5 8.547 1 73.81 204 VAL A O 1
ATOM 1649 N N . PHE A 1 205 ? -22.828 20.562 7.613 1 86 205 PHE A N 1
ATOM 1650 C CA . PHE A 1 205 ? -21.391 20.719 7.816 1 86 205 PHE A CA 1
ATOM 1651 C C . PHE A 1 205 ? -21.031 20.609 9.289 1 86 205 PHE A C 1
ATOM 1653 O O . PHE A 1 205 ? -20.047 19.969 9.648 1 86 205 PHE A O 1
ATOM 1660 N N . GLY A 1 206 ? -21.844 21.203 10.117 1 85.38 206 GLY A N 1
ATOM 1661 C CA . GLY A 1 206 ? -21.641 21.078 11.555 1 85.38 206 GLY A CA 1
ATOM 1662 C C . GLY A 1 206 ? -21.688 19.641 12.039 1 85.38 206 GLY A C 1
ATOM 1663 O O . GLY A 1 206 ? -20.875 19.25 12.875 1 85.38 206 GLY A O 1
ATOM 1664 N N . HIS A 1 207 ? -22.609 18.875 11.5 1 78.69 207 HIS A N 1
ATOM 1665 C CA . HIS A 1 207 ? -22.734 17.484 11.883 1 78.69 207 HIS A CA 1
ATOM 1666 C C . HIS A 1 207 ? -21.547 16.672 11.414 1 78.69 207 HIS A C 1
ATOM 1668 O O . HIS A 1 207 ? -21.031 15.812 12.148 1 78.69 207 HIS A O 1
ATOM 1674 N N . ILE A 1 208 ? -21.125 16.984 10.203 1 80.06 208 ILE A N 1
ATOM 1675 C CA . ILE A 1 208 ? -19.953 16.312 9.664 1 80.06 208 ILE A CA 1
ATOM 1676 C C . ILE A 1 208 ? -18.734 16.594 10.547 1 80.06 208 ILE A C 1
ATOM 1678 O O . ILE A 1 208 ? -17.984 15.68 10.891 1 80.06 208 ILE A O 1
ATOM 1682 N N . GLY A 1 209 ? -18.547 17.844 10.906 1 89.5 209 GLY A N 1
ATOM 1683 C CA . GLY A 1 209 ? -17.453 18.234 11.789 1 89.5 209 GLY A CA 1
ATOM 1684 C C . GLY A 1 209 ? -17.438 17.469 13.094 1 89.5 209 GLY A C 1
ATOM 1685 O O . GLY A 1 209 ? -16.391 16.984 13.531 1 89.5 209 GLY A O 1
ATOM 1686 N N . LYS A 1 210 ? -18.625 17.312 13.68 1 84.69 210 LYS A N 1
ATOM 1687 C CA . LYS A 1 210 ? -18.719 16.547 14.914 1 84.69 210 LYS A CA 1
ATOM 1688 C C . LYS A 1 210 ? -18.328 15.086 14.695 1 84.69 210 LYS A C 1
ATOM 1690 O O . LYS A 1 210 ? -17.734 14.461 15.57 1 84.69 210 LYS A O 1
ATOM 1695 N N . GLY A 1 211 ? -18.656 14.586 13.578 1 81.12 211 GLY A N 1
ATOM 1696 C CA . GLY A 1 211 ? -18.312 13.219 13.227 1 81.12 211 GLY A CA 1
ATOM 1697 C C . GLY A 1 211 ? -16.828 12.969 13.133 1 81.12 211 GLY A C 1
ATOM 1698 O O . GLY A 1 211 ? -16.344 11.859 13.398 1 81.12 211 GLY A O 1
ATOM 1699 N N . TYR A 1 212 ? -16.062 14.023 12.711 1 86.81 212 TYR A N 1
ATOM 1700 C CA . TYR A 1 212 ? -14.617 13.875 12.586 1 86.81 212 TYR A CA 1
ATOM 1701 C C . TYR A 1 212 ? -13.992 13.438 13.906 1 86.81 212 TYR A C 1
ATOM 1703 O O . TYR A 1 212 ? -13.078 12.617 13.93 1 86.81 212 TYR A O 1
ATOM 1711 N N . ALA A 1 213 ? -14.523 13.969 15.055 1 86.5 213 ALA A N 1
ATOM 1712 C CA . ALA A 1 213 ? -13.984 13.664 16.375 1 86.5 213 ALA A CA 1
ATOM 1713 C C . ALA A 1 213 ? -14.688 12.461 16.984 1 86.5 213 ALA A C 1
ATOM 1715 O O . ALA A 1 213 ? -14.062 11.672 17.703 1 86.5 213 ALA A O 1
ATOM 1716 N N . ALA A 1 214 ? -15.93 12.297 16.688 1 77.94 214 ALA A N 1
ATOM 1717 C CA . ALA A 1 214 ? -16.766 11.312 17.375 1 77.94 214 ALA A CA 1
ATOM 1718 C C . ALA A 1 214 ? -16.594 9.922 16.766 1 77.94 214 ALA A C 1
ATOM 1720 O O . ALA A 1 214 ? -16.672 8.914 17.469 1 77.94 214 ALA A O 1
ATOM 1721 N N . ASP A 1 215 ? -16.469 9.945 15.516 1 71.25 215 ASP A N 1
ATOM 1722 C CA . ASP A 1 215 ? -16.312 8.664 14.828 1 71.25 215 ASP A CA 1
ATOM 1723 C C . ASP A 1 215 ? -14.852 8.219 14.836 1 71.25 215 ASP A C 1
ATOM 1725 O O . ASP A 1 215 ? -13.977 8.922 14.32 1 71.25 215 ASP A O 1
ATOM 1729 N N . PRO A 1 216 ? -14.562 7.129 15.484 1 68.19 216 PRO A N 1
ATOM 1730 C CA . PRO A 1 216 ? -13.18 6.691 15.641 1 68.19 216 PRO A CA 1
ATOM 1731 C C . PRO A 1 216 ? -12.461 6.496 14.305 1 68.19 216 PRO A C 1
ATOM 1733 O O . PRO A 1 216 ? -11.25 6.723 14.211 1 68.19 216 PRO A O 1
ATOM 1736 N N . ARG A 1 217 ? -13.172 6.195 13.398 1 64.69 217 ARG A N 1
ATOM 1737 C CA . ARG A 1 217 ? -12.578 5.965 12.086 1 64.69 217 ARG A CA 1
ATOM 1738 C C . ARG A 1 217 ? -12.109 7.277 11.461 1 64.69 217 ARG A C 1
ATOM 1740 O O . ARG A 1 217 ? -10.984 7.375 10.977 1 64.69 217 ARG A O 1
ATOM 1747 N N . PHE A 1 218 ? -13.008 8.195 11.453 1 74.25 218 PHE A N 1
ATOM 1748 C CA . PHE A 1 218 ? -12.648 9.523 10.961 1 74.25 218 PHE A CA 1
ATOM 1749 C C . PHE A 1 218 ? -11.5 10.109 11.766 1 74.25 218 PHE A C 1
ATOM 1751 O O . PHE A 1 218 ? -10.555 10.664 11.203 1 74.25 218 PHE A O 1
ATOM 1758 N N . LYS A 1 219 ? -11.711 9.891 13.016 1 81 219 LYS A N 1
ATOM 1759 C CA . LYS A 1 219 ? -10.688 10.445 13.898 1 81 219 LYS A CA 1
ATOM 1760 C C . LYS A 1 219 ? -9.32 9.852 13.586 1 81 219 LYS A C 1
ATOM 1762 O O . LYS A 1 219 ? -8.336 10.586 13.445 1 81 219 LYS A O 1
ATOM 1767 N N . ALA A 1 220 ? -9.312 8.547 13.398 1 73.12 220 ALA A N 1
ATOM 1768 C CA . ALA A 1 220 ? -8.047 7.863 13.117 1 73.12 220 ALA A CA 1
ATOM 1769 C C . ALA A 1 220 ? -7.457 8.328 11.789 1 73.12 220 ALA A C 1
ATOM 1771 O O . ALA A 1 220 ? -6.25 8.547 11.688 1 73.12 220 ALA A O 1
ATOM 1772 N N . ASN A 1 221 ? -8.281 8.5 10.812 1 73.75 221 ASN A N 1
ATOM 1773 C CA . ASN A 1 221 ? -7.812 8.898 9.484 1 73.75 221 ASN A CA 1
ATOM 1774 C C . ASN A 1 221 ? -7.301 10.336 9.477 1 73.75 221 ASN A C 1
ATOM 1776 O O . ASN A 1 221 ? -6.242 10.617 8.922 1 73.75 221 ASN A O 1
ATOM 1780 N N . ILE A 1 222 ? -8.031 11.18 10.102 1 85.5 222 ILE A N 1
ATOM 1781 C CA . ILE A 1 222 ? -7.691 12.594 10.094 1 85.5 222 ILE A CA 1
ATOM 1782 C C . ILE A 1 222 ? -6.469 12.828 10.984 1 85.5 222 ILE A C 1
ATOM 1784 O O . ILE A 1 222 ? -5.609 13.656 10.656 1 85.5 222 ILE A O 1
ATOM 1788 N N . ASP A 1 223 ? -6.332 12.023 11.969 1 84.88 223 ASP A N 1
ATOM 1789 C CA . ASP A 1 223 ? -5.219 12.195 12.898 1 84.88 223 ASP A CA 1
ATOM 1790 C C . ASP A 1 223 ? -3.902 11.734 12.266 1 84.88 223 ASP A C 1
ATOM 1792 O O . ASP A 1 223 ? -2.824 12.023 12.789 1 84.88 223 ASP A O 1
ATOM 1796 N N . LYS A 1 224 ? -4.062 11.125 11.156 1 74.31 224 LYS A N 1
ATOM 1797 C CA . LYS A 1 224 ? -2.85 10.781 10.422 1 74.31 224 LYS A CA 1
ATOM 1798 C C . LYS A 1 224 ? -2.123 12.039 9.945 1 74.31 224 LYS A C 1
ATOM 1800 O O . LYS A 1 224 ? -0.905 12.023 9.75 1 74.31 224 LYS A O 1
ATOM 1805 N N . PHE A 1 225 ? -2.863 13.078 9.734 1 79.62 225 PHE A N 1
ATOM 1806 C CA . PHE A 1 225 ? -2.27 14.352 9.344 1 79.62 225 PHE A CA 1
ATOM 1807 C C . PHE A 1 225 ? -1.556 15.008 10.523 1 79.62 225 PHE A C 1
ATOM 1809 O O . PHE A 1 225 ? -0.68 15.852 10.336 1 79.62 225 PHE A O 1
ATOM 1816 N N . GLY A 1 226 ? -1.961 14.695 11.711 1 78.75 226 GLY A N 1
ATOM 1817 C CA . GLY A 1 226 ? -1.49 15.172 13 1 78.75 226 GLY A CA 1
ATOM 1818 C C . GLY A 1 226 ? -2.385 14.75 14.148 1 78.75 226 GLY A C 1
ATOM 1819 O O . GLY A 1 226 ? -3.607 14.875 14.07 1 78.75 226 GLY A O 1
ATOM 1820 N N . GLU A 1 227 ? -1.646 14.133 15.125 1 85.5 227 GLU A N 1
ATOM 1821 C CA . GLU A 1 227 ? -2.43 13.695 16.281 1 85.5 227 GLU A CA 1
ATOM 1822 C C . GLU A 1 227 ? -3.303 14.828 16.812 1 85.5 227 GLU A C 1
ATOM 1824 O O . GLU A 1 227 ? -2.816 15.93 17.047 1 85.5 227 GLU A O 1
ATOM 1829 N N . GLY A 1 228 ? -4.594 14.57 16.938 1 92.25 228 GLY A N 1
ATOM 1830 C CA . GLY A 1 228 ? -5.516 15.555 17.484 1 92.25 228 GLY A CA 1
ATOM 1831 C C . GLY A 1 228 ? -6.172 16.406 16.422 1 92.25 228 GLY A C 1
ATOM 1832 O O . GLY A 1 228 ? -7.059 17.203 16.719 1 92.25 228 GLY A O 1
ATOM 1833 N N . THR A 1 229 ? -5.789 16.219 15.188 1 94.06 229 THR A N 1
ATOM 1834 C CA . THR A 1 229 ? -6.297 17.047 14.109 1 94.06 229 THR A CA 1
ATOM 1835 C C . THR A 1 229 ? -7.801 16.859 13.938 1 94.06 229 THR A C 1
ATOM 1837 O O . THR A 1 229 ? -8.523 17.812 13.625 1 94.06 229 THR A O 1
ATOM 1840 N N . ALA A 1 230 ? -8.289 15.711 14.188 1 93.38 230 ALA A N 1
ATOM 1841 C CA . ALA A 1 230 ? -9.719 15.445 14.055 1 93.38 230 ALA A CA 1
ATOM 1842 C C . ALA A 1 230 ? -10.531 16.312 15.008 1 93.38 230 ALA A C 1
ATOM 1844 O O . ALA A 1 230 ? -11.477 17 14.594 1 93.38 230 ALA A O 1
ATOM 1845 N N . GLN A 1 231 ? -10.117 16.312 16.266 1 95.19 231 GLN A N 1
ATOM 1846 C CA . GLN A 1 231 ? -10.797 17.141 17.266 1 95.19 231 GLN A CA 1
ATOM 1847 C C . GLN A 1 231 ? -10.641 18.625 16.953 1 95.19 231 GLN A C 1
ATOM 1849 O O . GLN A 1 231 ? -11.594 19.391 17.078 1 95.19 231 GLN A O 1
ATOM 1854 N N . TYR A 1 232 ? -9.477 19 16.531 1 96.5 232 TYR A N 1
ATOM 1855 C CA . TYR A 1 232 ? -9.164 20.375 16.172 1 96.5 232 TYR A CA 1
ATOM 1856 C C . TYR A 1 232 ? -10.047 20.859 15.031 1 96.5 232 TYR A C 1
ATOM 1858 O O . TYR A 1 232 ? -10.625 21.953 15.102 1 96.5 232 TYR A O 1
ATOM 1866 N N . ALA A 1 233 ? -10.18 20.016 14.047 1 96.5 233 ALA A N 1
ATOM 1867 C CA . ALA A 1 233 ? -11.039 20.344 12.906 1 96.5 233 ALA A CA 1
ATOM 1868 C C . ALA A 1 233 ? -12.508 20.422 13.328 1 96.5 233 ALA A C 1
ATOM 1870 O O . ALA A 1 233 ? -13.234 21.312 12.898 1 96.5 233 ALA A O 1
ATOM 1871 N N . SER A 1 234 ? -12.883 19.531 14.125 1 95.62 234 SER A N 1
ATOM 1872 C CA . SER A 1 234 ? -14.242 19.547 14.656 1 95.62 234 SER A CA 1
ATOM 1873 C C . SER A 1 234 ? -14.539 20.859 15.383 1 95.62 234 SER A C 1
ATOM 1875 O O . SER A 1 234 ? -15.586 21.484 15.156 1 95.62 234 SER A O 1
ATOM 1877 N N . ASP A 1 235 ? -13.617 21.25 16.203 1 96.81 235 ASP A N 1
ATOM 1878 C CA . ASP A 1 235 ? -13.781 22.484 16.969 1 96.81 235 ASP A CA 1
ATOM 1879 C C . ASP A 1 235 ? -13.82 23.703 16.047 1 96.81 235 ASP A C 1
ATOM 1881 O O . ASP A 1 235 ? -14.617 24.625 16.266 1 96.81 235 ASP A O 1
ATOM 1885 N N . ALA A 1 236 ? -12.977 23.672 15.102 1 96.88 236 ALA A N 1
ATOM 1886 C CA . ALA A 1 236 ? -12.945 24.781 14.148 1 96.88 236 ALA A CA 1
ATOM 1887 C C . ALA A 1 236 ? -14.258 24.875 13.367 1 96.88 236 ALA A C 1
ATOM 1889 O O . ALA A 1 236 ? -14.781 25.969 13.156 1 96.88 236 ALA A O 1
ATOM 1890 N N . ILE A 1 237 ? -14.766 23.75 12.945 1 96.06 237 ILE A N 1
ATOM 1891 C CA . ILE A 1 237 ? -16.016 23.703 12.203 1 96.06 237 ILE A CA 1
ATOM 1892 C C . ILE A 1 237 ? -17.156 24.203 13.094 1 96.06 237 ILE A C 1
ATOM 1894 O O . ILE A 1 237 ? -18.031 24.953 12.641 1 96.06 237 ILE A O 1
ATOM 1898 N N . THR A 1 238 ? -17.141 23.828 14.336 1 94.69 238 THR A N 1
ATOM 1899 C CA . THR A 1 238 ? -18.141 24.281 15.289 1 94.69 238 THR A CA 1
ATOM 1900 C C . THR A 1 238 ? -18.125 25.812 15.398 1 94.69 238 THR A C 1
ATOM 1902 O O . THR A 1 238 ? -19.172 26.453 15.391 1 94.69 238 THR A O 1
ATOM 1905 N N . ALA A 1 239 ? -16.938 26.328 15.523 1 95.44 239 ALA A N 1
ATOM 1906 C CA . ALA A 1 239 ? -16.797 27.781 15.594 1 95.44 239 ALA A CA 1
ATOM 1907 C C . ALA A 1 239 ? -17.297 28.453 14.32 1 95.44 239 ALA A C 1
ATOM 1909 O O . ALA A 1 239 ? -17.969 29.484 14.383 1 95.44 239 ALA A O 1
ATOM 1910 N N . PHE A 1 240 ? -16.969 27.875 13.242 1 95.56 240 PHE A N 1
ATOM 1911 C CA . PHE A 1 240 ? -17.406 28.391 11.945 1 95.56 240 PHE A CA 1
ATOM 1912 C C . PHE A 1 240 ? -18.938 28.391 11.859 1 95.56 240 PHE A C 1
ATOM 1914 O O . PHE A 1 240 ? -19.531 29.391 11.43 1 95.56 240 PHE A O 1
ATOM 1921 N N . VAL A 1 241 ? -19.562 27.312 12.211 1 92.44 241 VAL A N 1
ATOM 1922 C CA . VAL A 1 241 ? -21 27.172 12.133 1 92.44 241 VAL A CA 1
ATOM 1923 C C . VAL A 1 241 ? -21.672 28.203 13.047 1 92.44 241 VAL A C 1
ATOM 1925 O O . VAL A 1 241 ? -22.688 28.812 12.688 1 92.44 241 VAL A O 1
ATOM 1928 N N . LYS A 1 242 ? -21.094 28.422 14.211 1 91.31 242 LYS A N 1
ATOM 1929 C CA . LYS A 1 242 ? -21.609 29.422 15.148 1 91.31 242 LYS A CA 1
ATOM 1930 C C . LYS A 1 242 ? -21.531 30.828 14.562 1 91.31 242 LYS A C 1
ATOM 1932 O O . LYS A 1 242 ? -22.438 31.641 14.766 1 91.31 242 LYS A O 1
ATOM 1937 N N . ALA A 1 243 ? -20.453 30.938 13.852 1 87.94 243 ALA A N 1
ATOM 1938 C CA . ALA A 1 243 ? -20.25 32.25 13.266 1 87.94 243 ALA A CA 1
ATOM 1939 C C . ALA A 1 243 ? -21.156 32.469 12.047 1 87.94 243 ALA A C 1
ATOM 1941 O O . ALA A 1 243 ? -21.422 33.594 11.656 1 87.94 243 ALA A O 1
ATOM 1942 N N . SER A 1 244 ? -21.453 31.391 11.422 1 80.88 244 SER A N 1
ATOM 1943 C CA . SER A 1 244 ? -22.25 31.469 10.203 1 80.88 244 SER A CA 1
ATOM 1944 C C . SER A 1 244 ? -23.734 31.422 10.508 1 80.88 244 SER A C 1
ATOM 1946 O O . SER A 1 244 ? -24.562 31.672 9.633 1 80.88 244 SER A O 1
ATOM 1948 N N . ALA A 1 245 ? -24.188 31.016 11.695 1 67.44 245 ALA A N 1
ATOM 1949 C CA . ALA A 1 245 ? -25.578 31.031 12.117 1 67.44 245 ALA A CA 1
ATOM 1950 C C . ALA A 1 245 ? -26.031 32.438 12.508 1 67.44 245 ALA A C 1
ATOM 1952 O O . ALA A 1 245 ? -25.203 33.25 12.922 1 67.44 245 ALA A O 1
ATOM 1953 N N . MET B 1 1 ? -28.625 -19.062 3.947 1 65.81 1 MET B N 1
ATOM 1954 C CA . MET B 1 1 ? -29.078 -17.672 4.082 1 65.81 1 MET B CA 1
ATOM 1955 C C . MET B 1 1 ? -28.016 -16.703 3.576 1 65.81 1 MET B C 1
ATOM 1957 O O . MET B 1 1 ? -26.812 -16.938 3.754 1 65.81 1 MET B O 1
ATOM 1961 N N . GLY B 1 2 ? -28.25 -15.789 2.5 1 88.38 2 GLY B N 1
ATOM 1962 C CA . GLY B 1 2 ? -27.328 -14.93 1.784 1 88.38 2 GLY B CA 1
ATOM 1963 C C . GLY B 1 2 ? -27.375 -13.484 2.248 1 88.38 2 GLY B C 1
ATOM 1964 O O . GLY B 1 2 ? -28.188 -13.117 3.09 1 88.38 2 GLY B O 1
ATOM 1965 N N . HIS B 1 3 ? -26.406 -12.773 2.102 1 94.19 3 HIS B N 1
ATOM 1966 C CA . HIS B 1 3 ? -26.281 -11.344 2.395 1 94.19 3 HIS B CA 1
ATOM 1967 C C . HIS B 1 3 ? -26.562 -10.508 1.151 1 94.19 3 HIS B C 1
ATOM 1969 O O . HIS B 1 3 ? -26.141 -10.867 0.048 1 94.19 3 HIS B O 1
ATOM 1975 N N . SER B 1 4 ? -27.219 -9.453 1.426 1 92.88 4 SER B N 1
ATOM 1976 C CA . SER B 1 4 ? -27.406 -8.5 0.332 1 92.88 4 SER B CA 1
ATOM 1977 C C . SER B 1 4 ? -26.094 -7.762 0.029 1 92.88 4 SER B C 1
ATOM 1979 O O . SER B 1 4 ? -25.156 -7.789 0.829 1 92.88 4 SER B O 1
ATOM 1981 N N . ILE B 1 5 ? -26.125 -7.105 -1.113 1 90.75 5 ILE B N 1
ATOM 1982 C CA . ILE B 1 5 ? -24.922 -6.387 -1.525 1 90.75 5 ILE B CA 1
ATOM 1983 C C . ILE B 1 5 ? -24.625 -5.258 -0.537 1 90.75 5 ILE B C 1
ATOM 1985 O O . ILE B 1 5 ? -23.469 -4.973 -0.238 1 90.75 5 ILE B O 1
ATOM 1989 N N . LYS B 1 6 ? -25.625 -4.617 -0.02 1 84.12 6 LYS B N 1
ATOM 1990 C CA . LYS B 1 6 ? -25.438 -3.541 0.95 1 84.12 6 LYS B CA 1
ATOM 1991 C C . LYS B 1 6 ? -24.859 -4.074 2.256 1 84.12 6 LYS B C 1
ATOM 1993 O O . LYS B 1 6 ? -23.969 -3.451 2.846 1 84.12 6 LYS B O 1
ATOM 1998 N N . GLU B 1 7 ? -25.359 -5.113 2.658 1 88.06 7 GLU B N 1
ATOM 1999 C CA . GLU B 1 7 ? -24.859 -5.738 3.877 1 88.06 7 GLU B CA 1
ATOM 2000 C C . GLU B 1 7 ? -23.391 -6.133 3.727 1 88.06 7 GLU B C 1
ATOM 2002 O O . GLU B 1 7 ? -22.578 -5.891 4.629 1 88.06 7 GLU B O 1
ATOM 2007 N N . VAL B 1 8 ? -23.062 -6.707 2.598 1 91.75 8 VAL B N 1
ATOM 2008 C CA . VAL B 1 8 ? -21.688 -7.145 2.35 1 91.75 8 VAL B CA 1
ATOM 2009 C C . VAL B 1 8 ? -20.766 -5.934 2.289 1 91.75 8 VAL B C 1
ATOM 2011 O O . VAL B 1 8 ? -19.656 -5.953 2.854 1 91.75 8 VAL B O 1
ATOM 2014 N N . ALA B 1 9 ? -21.234 -4.977 1.638 1 84.94 9 ALA B N 1
ATOM 2015 C CA . ALA B 1 9 ? -20.453 -3.738 1.551 1 84.94 9 ALA B CA 1
ATOM 2016 C C . ALA B 1 9 ? -20.141 -3.189 2.939 1 84.94 9 ALA B C 1
ATOM 2018 O O . ALA B 1 9 ? -19.016 -2.787 3.213 1 84.94 9 ALA B O 1
ATOM 2019 N N . ASP B 1 10 ? -21.078 -3.268 3.771 1 79.75 10 ASP B N 1
ATOM 2020 C CA . ASP B 1 10 ? -20.922 -2.748 5.129 1 79.75 10 ASP B CA 1
ATOM 2021 C C . ASP B 1 10 ? -19.984 -3.627 5.953 1 79.75 10 ASP B C 1
ATOM 2023 O O . ASP B 1 10 ? -19.141 -3.117 6.68 1 79.75 10 ASP B O 1
ATOM 2027 N N . ILE B 1 11 ? -20.141 -4.863 5.824 1 84.88 11 ILE B N 1
ATOM 2028 C CA . ILE B 1 11 ? -19.359 -5.824 6.598 1 84.88 11 ILE B CA 1
ATOM 2029 C C . ILE B 1 11 ? -17.906 -5.785 6.152 1 84.88 11 ILE B C 1
ATOM 2031 O O . ILE B 1 11 ? -17 -5.789 6.984 1 84.88 11 ILE B O 1
ATOM 2035 N N . ALA B 1 12 ? -17.719 -5.707 4.855 1 88.5 12 ALA B N 1
ATOM 2036 C CA . ALA B 1 12 ? -16.375 -5.781 4.289 1 88.5 12 ALA B CA 1
ATOM 2037 C C . ALA B 1 12 ? -15.773 -4.391 4.141 1 88.5 12 ALA B C 1
ATOM 2039 O O . ALA B 1 12 ? -14.586 -4.258 3.818 1 88.5 12 ALA B O 1
ATOM 2040 N N . LYS B 1 13 ? -16.594 -3.48 4.355 1 80.62 13 LYS B N 1
ATOM 2041 C CA . LYS B 1 13 ? -16.188 -2.08 4.242 1 80.62 13 LYS B CA 1
ATOM 2042 C C . LYS B 1 13 ? -15.633 -1.777 2.857 1 80.62 13 LYS B C 1
ATOM 2044 O O . LYS B 1 13 ? -14.562 -1.18 2.732 1 80.62 13 LYS B O 1
ATOM 2049 N N . VAL B 1 14 ? -16.344 -2.23 1.911 1 82.38 14 VAL B N 1
ATOM 2050 C CA . VAL B 1 14 ? -16.078 -1.883 0.516 1 82.38 14 VAL B CA 1
ATOM 2051 C C . VAL B 1 14 ? -17.328 -1.243 -0.09 1 82.38 14 VAL B C 1
ATOM 2053 O O . VAL B 1 14 ? -18.422 -1.332 0.479 1 82.38 14 VAL B O 1
ATOM 2056 N N . SER B 1 15 ? -17.094 -0.575 -1.165 1 73.94 15 SER B N 1
ATOM 2057 C CA . SER B 1 15 ? -18.25 0.063 -1.789 1 73.94 15 SER B CA 1
ATOM 2058 C C . SER B 1 15 ? -19.078 -0.947 -2.566 1 73.94 15 SER B C 1
ATOM 2060 O O . SER B 1 15 ? -18.562 -1.975 -3.012 1 73.94 15 SER B O 1
ATOM 2062 N N . VAL B 1 16 ? -20.359 -0.582 -2.689 1 79.38 16 VAL B N 1
ATOM 2063 C CA . VAL B 1 16 ? -21.234 -1.367 -3.545 1 79.38 16 VAL B CA 1
ATOM 2064 C C . VAL B 1 16 ? -20.688 -1.4 -4.969 1 79.38 16 VAL B C 1
ATOM 2066 O O . VAL B 1 16 ? -20.719 -2.439 -5.629 1 79.38 16 VAL B O 1
ATOM 2069 N N . ARG B 1 17 ? -20.141 -0.276 -5.371 1 77.06 17 ARG B N 1
ATOM 2070 C CA . ARG B 1 17 ? -19.547 -0.179 -6.703 1 77.06 17 ARG B CA 1
ATOM 2071 C C . ARG B 1 17 ? -18.406 -1.176 -6.867 1 77.06 17 ARG B C 1
ATOM 2073 O O . ARG B 1 17 ? -18.266 -1.8 -7.922 1 77.06 17 ARG B O 1
ATOM 2080 N N . THR B 1 18 ? -17.641 -1.337 -5.887 1 84.81 18 THR B N 1
ATOM 2081 C CA . THR B 1 18 ? -16.531 -2.279 -5.898 1 84.81 18 THR B CA 1
ATOM 2082 C C . THR B 1 18 ? -17.031 -3.709 -6.07 1 84.81 18 THR B C 1
ATOM 2084 O O . THR B 1 18 ? -16.484 -4.473 -6.867 1 84.81 18 THR B O 1
ATOM 2087 N N . LEU B 1 19 ? -18.078 -4.023 -5.34 1 91.25 19 LEU B N 1
ATOM 2088 C CA . LEU B 1 19 ? -18.641 -5.359 -5.441 1 91.25 19 LEU B CA 1
ATOM 2089 C C . LEU B 1 19 ? -19.234 -5.594 -6.832 1 91.25 19 LEU B C 1
ATOM 2091 O O . LEU B 1 19 ? -19.094 -6.688 -7.387 1 91.25 19 LEU B O 1
ATOM 2095 N N . HIS B 1 20 ? -19.781 -4.484 -7.371 1 88.25 20 HIS B N 1
ATOM 2096 C CA . HIS B 1 20 ? -20.266 -4.574 -8.742 1 88.25 20 HIS B CA 1
ATOM 2097 C C . HIS B 1 20 ? -19.109 -4.816 -9.719 1 88.25 20 HIS B C 1
ATOM 2099 O O . HIS B 1 20 ? -19.234 -5.629 -10.633 1 88.25 20 HIS B O 1
ATOM 2105 N N . HIS B 1 21 ? -18.141 -4.129 -9.484 1 88.31 21 HIS B N 1
ATOM 2106 C CA . HIS B 1 21 ? -16.969 -4.266 -10.352 1 88.31 21 HIS B CA 1
ATOM 2107 C C . HIS B 1 21 ? -16.391 -5.676 -10.289 1 88.31 21 HIS B C 1
ATOM 2109 O O . HIS B 1 21 ? -16.094 -6.273 -11.32 1 88.31 21 HIS B O 1
ATOM 2115 N N . TYR B 1 22 ? -16.281 -6.215 -9.078 1 94.5 22 TYR B N 1
ATOM 2116 C CA . TYR B 1 22 ? -15.75 -7.566 -8.922 1 94.5 22 TYR B CA 1
ATOM 2117 C C . TYR B 1 22 ? -16.609 -8.578 -9.68 1 94.5 22 TYR B C 1
ATOM 2119 O O . TYR B 1 22 ? -16.094 -9.531 -10.258 1 94.5 22 TYR B O 1
ATOM 2127 N N . ASP B 1 23 ? -17.875 -8.375 -9.625 1 93.81 23 ASP B N 1
ATOM 2128 C CA . ASP B 1 23 ? -18.797 -9.242 -10.352 1 93.81 23 ASP B CA 1
ATOM 2129 C C . ASP B 1 23 ? -18.609 -9.102 -11.859 1 93.81 23 ASP B C 1
ATOM 2131 O O . ASP B 1 23 ? -18.531 -10.102 -12.578 1 93.81 23 ASP B O 1
ATOM 2135 N N . ARG B 1 24 ? -18.5 -7.883 -12.305 1 90.75 24 ARG B N 1
ATOM 2136 C CA . ARG B 1 24 ? -18.375 -7.582 -13.727 1 90.75 24 ARG B CA 1
ATOM 2137 C C . ARG B 1 24 ? -17.125 -8.234 -14.32 1 90.75 24 ARG B C 1
ATOM 2139 O O . ARG B 1 24 ? -17.172 -8.766 -15.43 1 90.75 24 ARG B O 1
ATOM 2146 N N . ILE B 1 25 ? -16.094 -8.273 -13.578 1 91.75 25 ILE B N 1
ATOM 2147 C CA . ILE B 1 25 ? -14.852 -8.781 -14.133 1 91.75 25 ILE B CA 1
ATOM 2148 C C . ILE B 1 25 ? -14.695 -10.258 -13.805 1 91.75 25 ILE B C 1
ATOM 2150 O O . ILE B 1 25 ? -13.664 -10.867 -14.094 1 91.75 25 ILE B O 1
ATOM 2154 N N . GLY B 1 26 ? -15.578 -10.82 -13.078 1 93.38 26 GLY B N 1
ATOM 2155 C CA . GLY B 1 26 ? -15.617 -12.258 -12.844 1 93.38 26 GLY B CA 1
ATOM 2156 C C . GLY B 1 26 ? -14.812 -12.688 -11.641 1 93.38 26 GLY B C 1
ATOM 2157 O O . GLY B 1 26 ? -14.562 -13.883 -11.445 1 93.38 26 GLY B O 1
ATOM 2158 N N . LEU B 1 27 ? -14.398 -11.82 -10.883 1 93.44 27 LEU B N 1
ATOM 2159 C CA . LEU B 1 27 ? -13.609 -12.133 -9.695 1 93.44 27 LEU B CA 1
ATOM 2160 C C . LEU B 1 27 ? -14.5 -12.633 -8.562 1 93.44 27 LEU B C 1
ATOM 2162 O O . LEU B 1 27 ? -14.078 -13.469 -7.758 1 93.44 27 LEU B O 1
ATOM 2166 N N . LEU B 1 28 ? -15.656 -12.102 -8.383 1 95.69 28 LEU B N 1
ATOM 2167 C CA . LEU B 1 28 ? -16.703 -12.461 -7.43 1 95.69 28 LEU B CA 1
ATOM 2168 C C . LEU B 1 28 ? -18.078 -12.391 -8.086 1 95.69 28 LEU B C 1
ATOM 2170 O O . LEU B 1 28 ? -18.578 -11.305 -8.391 1 95.69 28 LEU B O 1
ATOM 2174 N N . SER B 1 29 ? -18.609 -13.586 -8.242 1 94.69 29 SER B N 1
ATOM 2175 C CA . SER B 1 29 ? -19.859 -13.68 -8.992 1 94.69 29 SER B CA 1
ATOM 2176 C C . SER B 1 29 ? -20.984 -14.25 -8.125 1 94.69 29 SER B C 1
ATOM 2178 O O . SER B 1 29 ? -21.344 -15.43 -8.25 1 94.69 29 SER B O 1
ATOM 2180 N N . PRO B 1 30 ? -21.609 -13.422 -7.371 1 95.25 30 PRO B N 1
ATOM 2181 C CA . PRO B 1 30 ? -22.688 -13.906 -6.508 1 95.25 30 PRO B CA 1
ATOM 2182 C C . PRO B 1 30 ? -23.938 -14.305 -7.293 1 95.25 30 PRO B C 1
ATOM 2184 O O . PRO B 1 30 ? -24.094 -13.914 -8.453 1 95.25 30 PRO B O 1
ATOM 2187 N N . ARG B 1 31 ? -24.75 -15.148 -6.68 1 94.19 31 ARG B N 1
ATOM 2188 C CA . ARG B 1 31 ? -26.031 -15.516 -7.266 1 94.19 31 ARG B CA 1
ATOM 2189 C C . ARG B 1 31 ? -26.953 -14.297 -7.375 1 94.19 31 ARG B C 1
ATOM 2191 O O . ARG B 1 31 ? -26.953 -13.43 -6.5 1 94.19 31 ARG B O 1
ATOM 2198 N N . LYS B 1 32 ? -27.75 -14.297 -8.461 1 92.62 32 LYS B N 1
ATOM 2199 C CA . LYS B 1 32 ? -28.719 -13.211 -8.648 1 92.62 32 LYS B CA 1
ATOM 2200 C C . LYS B 1 32 ? -30.156 -13.727 -8.531 1 92.62 32 LYS B C 1
ATOM 2202 O O . LYS B 1 32 ? -30.484 -14.789 -9.07 1 92.62 32 LYS B O 1
ATOM 2207 N N . LEU B 1 33 ? -30.875 -12.977 -7.805 1 90.06 33 LEU B N 1
ATOM 2208 C CA . LEU B 1 33 ? -32.281 -13.289 -7.699 1 90.06 33 LEU B CA 1
ATOM 2209 C C . LEU B 1 33 ? -33.031 -12.898 -8.977 1 90.06 33 LEU B C 1
ATOM 2211 O O . LEU B 1 33 ? -32.469 -12.25 -9.859 1 90.06 33 LEU B O 1
ATOM 2215 N N . ASP B 1 34 ? -34.312 -13.32 -9.016 1 89.44 34 ASP B N 1
ATOM 2216 C CA . ASP B 1 34 ? -35.156 -13.047 -10.195 1 89.44 34 ASP B CA 1
ATOM 2217 C C . ASP B 1 34 ? -35.25 -11.547 -10.453 1 89.44 34 ASP B C 1
ATOM 2219 O O . ASP B 1 34 ? -35.375 -11.117 -11.602 1 89.44 34 ASP B O 1
ATOM 2223 N N . ASN B 1 35 ? -35.188 -10.797 -9.375 1 86.69 35 ASN B N 1
ATOM 2224 C CA . ASN B 1 35 ? -35.312 -9.352 -9.492 1 86.69 35 ASN B CA 1
ATOM 2225 C C . ASN B 1 35 ? -34 -8.695 -9.844 1 86.69 35 ASN B C 1
ATOM 2227 O O . ASN B 1 35 ? -33.906 -7.473 -9.922 1 86.69 35 ASN B O 1
ATOM 2231 N N . GLY B 1 36 ? -32.969 -9.43 -9.938 1 87.38 36 GLY B N 1
ATOM 2232 C CA . GLY B 1 36 ? -31.688 -8.914 -10.367 1 87.38 36 GLY B CA 1
ATOM 2233 C C . GLY B 1 36 ? -30.75 -8.594 -9.211 1 87.38 36 GLY B C 1
ATOM 2234 O O . GLY B 1 36 ? -29.578 -8.273 -9.43 1 87.38 36 GLY B O 1
ATOM 2235 N N . TYR B 1 37 ? -31.328 -8.766 -8.008 1 89.75 37 TYR B N 1
ATOM 2236 C CA . TYR B 1 37 ? -30.516 -8.406 -6.852 1 89.75 37 TYR B CA 1
ATOM 2237 C C . TYR B 1 37 ? -29.531 -9.516 -6.512 1 89.75 37 TYR B C 1
ATOM 2239 O O . TYR B 1 37 ? -29.875 -10.695 -6.559 1 89.75 37 TYR B O 1
ATOM 2247 N N . ARG B 1 38 ? -28.375 -9.109 -6.215 1 92.06 38 ARG B N 1
ATOM 2248 C CA . ARG B 1 38 ? -27.312 -10.047 -5.848 1 92.06 38 ARG B CA 1
ATOM 2249 C C . ARG B 1 38 ? -27.484 -10.523 -4.41 1 92.06 38 ARG B C 1
ATOM 2251 O O . ARG B 1 38 ? -27.844 -9.742 -3.527 1 92.06 38 ARG B O 1
ATOM 2258 N N . ILE B 1 39 ? -27.25 -11.781 -4.254 1 94.12 39 ILE B N 1
ATOM 2259 C CA . ILE B 1 39 ? -27.219 -12.383 -2.926 1 94.12 39 ILE B CA 1
ATOM 2260 C C . ILE B 1 39 ? -25.891 -13.125 -2.725 1 94.12 39 ILE B C 1
ATOM 2262 O O . ILE B 1 39 ? -25.5 -13.922 -3.57 1 94.12 39 ILE B O 1
ATOM 2266 N N . TYR B 1 40 ? -25.234 -12.805 -1.59 1 96.94 40 TYR B N 1
ATOM 2267 C CA . TYR B 1 40 ? -23.922 -13.367 -1.306 1 96.94 40 TYR B CA 1
ATOM 2268 C C . TYR B 1 40 ? -24 -14.453 -0.237 1 96.94 40 TYR B C 1
ATOM 2270 O O . TYR B 1 40 ? -24.516 -14.211 0.857 1 96.94 40 TYR B O 1
ATOM 2278 N N . ASP B 1 41 ? -23.516 -15.602 -0.592 1 95.81 41 ASP B N 1
ATOM 2279 C CA . ASP B 1 41 ? -23.469 -16.672 0.401 1 95.81 41 ASP B CA 1
ATOM 2280 C C . ASP B 1 41 ? -22.094 -16.75 1.065 1 95.81 41 ASP B C 1
ATOM 2282 O O . ASP B 1 41 ? -21.25 -15.875 0.851 1 95.81 41 ASP B O 1
ATOM 2286 N N . ASP B 1 42 ? -21.906 -17.719 1.929 1 95.12 42 ASP B N 1
ATOM 2287 C CA . ASP B 1 42 ? -20.672 -17.828 2.701 1 95.12 42 ASP B CA 1
ATOM 2288 C C . ASP B 1 42 ? -19.469 -18.031 1.784 1 95.12 42 ASP B C 1
ATOM 2290 O O . ASP B 1 42 ? -18.375 -17.516 2.057 1 95.12 42 ASP B O 1
ATOM 2294 N N . ALA B 1 43 ? -19.656 -18.766 0.758 1 94.44 43 ALA B N 1
ATOM 2295 C CA . ALA B 1 43 ? -18.562 -18.969 -0.195 1 94.44 43 ALA B CA 1
ATOM 2296 C C . ALA B 1 43 ? -18.156 -17.656 -0.862 1 94.44 43 ALA B C 1
ATOM 2298 O O . ALA B 1 43 ? -16.969 -17.422 -1.098 1 94.44 43 ALA B O 1
ATOM 2299 N N . ASP B 1 44 ? -19.125 -16.812 -1.099 1 96.25 44 ASP B N 1
ATOM 2300 C CA . ASP B 1 44 ? -18.859 -15.492 -1.67 1 96.25 44 ASP B CA 1
ATOM 2301 C C . ASP B 1 44 ? -18.062 -14.625 -0.696 1 96.25 44 ASP B C 1
ATOM 2303 O O . ASP B 1 44 ? -17.141 -13.914 -1.1 1 96.25 44 ASP B O 1
ATOM 2307 N N . LEU B 1 45 ? -18.453 -14.695 0.52 1 96.19 45 LEU B N 1
ATOM 2308 C CA . LEU B 1 45 ? -17.75 -13.914 1.533 1 96.19 45 LEU B CA 1
ATOM 2309 C C . LEU B 1 45 ? -16.297 -14.375 1.667 1 96.19 45 LEU B C 1
ATOM 2311 O O . LEU B 1 45 ? -15.391 -13.555 1.831 1 96.19 45 LEU B O 1
ATOM 2315 N N . LYS B 1 46 ? -16.125 -15.625 1.584 1 96 46 LYS B N 1
ATOM 2316 C CA . LYS B 1 46 ? -14.773 -16.172 1.651 1 96 46 LYS B CA 1
ATOM 2317 C C . LYS B 1 46 ? -13.938 -15.734 0.453 1 96 46 LYS B C 1
ATOM 2319 O O . LYS B 1 46 ? -12.766 -15.391 0.601 1 96 46 LYS B O 1
ATOM 2324 N N . THR B 1 47 ? -14.562 -15.758 -0.651 1 95.5 47 THR B N 1
ATOM 2325 C CA . THR B 1 47 ? -13.891 -15.289 -1.854 1 95.5 47 THR B CA 1
ATOM 2326 C C . THR B 1 47 ? -13.516 -13.812 -1.726 1 95.5 47 THR B C 1
ATOM 2328 O O . THR B 1 47 ? -12.383 -13.43 -2.014 1 95.5 47 THR B O 1
ATOM 2331 N N . LEU B 1 48 ? -14.461 -13.023 -1.258 1 95.88 48 LEU B N 1
ATOM 2332 C CA . LEU B 1 48 ? -14.227 -11.602 -1.056 1 95.88 48 LEU B CA 1
ATOM 2333 C C . LEU B 1 48 ? -13.086 -11.375 -0.066 1 95.88 48 LEU B C 1
ATOM 2335 O O . LEU B 1 48 ? -12.234 -10.508 -0.278 1 95.88 48 LEU B O 1
ATOM 2339 N N . GLN B 1 49 ? -13.047 -12.117 0.971 1 95.5 49 GLN B N 1
ATOM 2340 C CA . GLN B 1 49 ? -11.969 -12.031 1.955 1 95.5 49 GLN B CA 1
ATOM 2341 C C . GLN B 1 49 ? -10.609 -12.227 1.299 1 95.5 49 GLN B C 1
ATOM 2343 O O . GLN B 1 49 ? -9.688 -11.43 1.516 1 95.5 49 GLN B O 1
ATOM 2348 N N . SER B 1 50 ? -10.531 -13.242 0.482 1 95.12 50 SER B N 1
ATOM 2349 C CA . SER B 1 50 ? -9.273 -13.531 -0.194 1 95.12 50 SER B CA 1
ATOM 2350 C C . SER B 1 50 ? -8.859 -12.398 -1.123 1 95.12 50 SER B C 1
ATOM 2352 O O . SER B 1 50 ? -7.691 -12.016 -1.168 1 95.12 50 SER B O 1
ATOM 2354 N N . ILE B 1 51 ? -9.828 -11.898 -1.816 1 93.81 51 ILE B N 1
ATOM 2355 C CA . ILE B 1 51 ? -9.57 -10.789 -2.725 1 93.81 51 ILE B CA 1
ATOM 2356 C C . ILE B 1 51 ? -9.016 -9.594 -1.94 1 93.81 51 ILE B C 1
ATOM 2358 O O . ILE B 1 51 ? -8 -9.016 -2.32 1 93.81 51 ILE B O 1
ATOM 2362 N N . LEU B 1 52 ? -9.602 -9.312 -0.857 1 93.5 52 LEU B N 1
ATOM 2363 C CA . LEU B 1 52 ? -9.258 -8.117 -0.1 1 93.5 52 LEU B CA 1
ATOM 2364 C C . LEU B 1 52 ? -7.898 -8.273 0.574 1 93.5 52 LEU B C 1
ATOM 2366 O O . LEU B 1 52 ? -7.152 -7.305 0.717 1 93.5 52 LEU B O 1
ATOM 2370 N N . PHE B 1 53 ? -7.551 -9.469 0.966 1 92.44 53 PHE B N 1
ATOM 2371 C CA . PHE B 1 53 ? -6.223 -9.703 1.523 1 92.44 53 PHE B CA 1
ATOM 2372 C C . PHE B 1 53 ? -5.145 -9.453 0.478 1 92.44 53 PHE B C 1
ATOM 2374 O O . PHE B 1 53 ? -4.137 -8.805 0.765 1 92.44 53 PHE B O 1
ATOM 2381 N N . TYR B 1 54 ? -5.391 -9.961 -0.714 1 89.56 54 TYR B N 1
ATOM 2382 C CA . TYR B 1 54 ? -4.418 -9.711 -1.773 1 89.56 54 TYR B CA 1
ATOM 2383 C C . TYR B 1 54 ? -4.363 -8.227 -2.127 1 89.56 54 TYR B C 1
ATOM 2385 O O . TYR B 1 54 ? -3.289 -7.688 -2.391 1 89.56 54 TYR B O 1
ATOM 2393 N N . LYS B 1 55 ? -5.488 -7.547 -2.102 1 88.38 55 LYS B N 1
ATOM 2394 C CA . LYS B 1 55 ? -5.52 -6.109 -2.355 1 88.38 55 LYS B CA 1
ATOM 2395 C C . LYS B 1 55 ? -4.707 -5.348 -1.313 1 88.38 55 LYS B C 1
ATOM 2397 O O . LYS B 1 55 ? -3.957 -4.43 -1.653 1 88.38 55 LYS B O 1
ATOM 2402 N N . TYR B 1 56 ? -4.875 -5.812 -0.096 1 86.75 56 TYR B N 1
ATOM 2403 C CA . TYR B 1 56 ? -4.113 -5.199 0.988 1 86.75 56 TYR B CA 1
ATOM 2404 C C . TYR B 1 56 ? -2.613 -5.344 0.749 1 86.75 56 TYR B C 1
ATOM 2406 O O . TYR B 1 56 ? -1.84 -4.434 1.053 1 86.75 56 TYR B O 1
ATOM 2414 N N . LEU B 1 57 ? -2.275 -6.438 0.153 1 83.06 57 LEU B N 1
ATOM 2415 C CA . LEU B 1 57 ? -0.87 -6.75 -0.08 1 83.06 57 LEU B CA 1
ATOM 2416 C C . LEU B 1 57 ? -0.359 -6.059 -1.338 1 83.06 57 LEU B C 1
ATOM 2418 O O . LEU B 1 57 ? 0.806 -6.219 -1.711 1 83.06 57 LEU B O 1
ATOM 2422 N N . GLY B 1 58 ? -1.207 -5.387 -2.033 1 76.62 58 GLY B N 1
ATOM 2423 C CA . GLY B 1 58 ? -0.763 -4.527 -3.119 1 76.62 58 GLY B CA 1
ATOM 2424 C C . GLY B 1 58 ? -0.926 -5.164 -4.488 1 76.62 58 GLY B C 1
ATOM 2425 O O . GLY B 1 58 ? -0.48 -4.609 -5.492 1 76.62 58 GLY B O 1
ATOM 2426 N N . PHE B 1 59 ? -1.647 -6.258 -4.578 1 79.88 59 PHE B N 1
ATOM 2427 C CA . PHE B 1 59 ? -1.837 -6.918 -5.863 1 79.88 59 PHE B CA 1
ATOM 2428 C C . PHE B 1 59 ? -2.934 -6.23 -6.668 1 79.88 59 PHE B C 1
ATOM 2430 O O . PHE B 1 59 ? -3.932 -5.773 -6.105 1 79.88 59 PHE B O 1
ATOM 2437 N N . SER B 1 60 ? -2.695 -6.215 -7.945 1 73.94 60 SER B N 1
ATOM 2438 C CA . SER B 1 60 ? -3.742 -5.723 -8.836 1 73.94 60 SER B CA 1
ATOM 2439 C C . SER B 1 60 ? -4.871 -6.738 -8.977 1 73.94 60 SER B C 1
ATOM 2441 O O . SER B 1 60 ? -4.695 -7.918 -8.672 1 73.94 60 SER B O 1
ATOM 2443 N N . LEU B 1 61 ? -6.043 -6.281 -9.469 1 81.75 61 LEU B N 1
ATOM 2444 C CA . LEU B 1 61 ? -7.184 -7.172 -9.656 1 81.75 61 LEU B CA 1
ATOM 2445 C C . LEU B 1 61 ? -6.863 -8.25 -10.688 1 81.75 61 LEU B C 1
ATOM 2447 O O . LEU B 1 61 ? -7.312 -9.391 -10.555 1 81.75 61 LEU B O 1
ATOM 2451 N N . LYS B 1 62 ? -6.066 -7.855 -11.633 1 74.38 62 LYS B N 1
ATOM 2452 C CA . LYS B 1 62 ? -5.645 -8.82 -12.633 1 74.38 62 LYS B CA 1
ATOM 2453 C C . LYS B 1 62 ? -4.758 -9.906 -12.023 1 74.38 62 LYS B C 1
ATOM 2455 O O . LYS B 1 62 ? -4.969 -11.094 -12.266 1 74.38 62 LYS B O 1
ATOM 2460 N N . GLU B 1 63 ? -3.803 -9.531 -11.227 1 73.88 63 GLU B N 1
ATOM 2461 C CA . GLU B 1 63 ? -2.932 -10.484 -10.539 1 73.88 63 GLU B CA 1
ATOM 2462 C C . GLU B 1 63 ? -3.732 -11.375 -9.602 1 73.88 63 GLU B C 1
ATOM 2464 O O . GLU B 1 63 ? -3.471 -12.578 -9.508 1 73.88 63 GLU B O 1
ATOM 2469 N N . ILE B 1 64 ? -4.715 -10.789 -8.953 1 85.94 64 ILE B N 1
ATOM 2470 C CA . ILE B 1 64 ? -5.535 -11.523 -7.992 1 85.94 64 ILE B CA 1
ATOM 2471 C C . ILE B 1 64 ? -6.34 -12.602 -8.719 1 85.94 64 ILE B C 1
ATOM 2473 O O . ILE B 1 64 ? -6.426 -13.734 -8.25 1 85.94 64 ILE B O 1
ATOM 2477 N N . ALA B 1 65 ? -6.863 -12.203 -9.836 1 82.38 65 ALA B N 1
ATOM 2478 C CA . ALA B 1 65 ? -7.598 -13.18 -10.641 1 82.38 65 ALA B CA 1
ATOM 2479 C C . ALA B 1 65 ? -6.723 -14.375 -10.992 1 82.38 65 ALA B C 1
ATOM 2481 O O . ALA B 1 65 ? -7.168 -15.523 -10.914 1 82.38 65 ALA B O 1
ATOM 2482 N N . GLY B 1 66 ? -5.504 -14.062 -11.32 1 75.88 66 GLY B N 1
ATOM 2483 C CA . GLY B 1 66 ? -4.562 -15.125 -11.641 1 75.88 66 GLY B CA 1
ATOM 2484 C C . GLY B 1 66 ? -4.211 -15.984 -10.445 1 75.88 66 GLY B C 1
ATOM 2485 O O . GLY B 1 66 ? -4.117 -17.219 -10.562 1 75.88 66 GLY B O 1
ATOM 2486 N N . LEU B 1 67 ? -4.059 -15.398 -9.297 1 77.5 67 LEU B N 1
ATOM 2487 C CA . LEU B 1 67 ? -3.662 -16.094 -8.078 1 77.5 67 LEU B CA 1
ATOM 2488 C C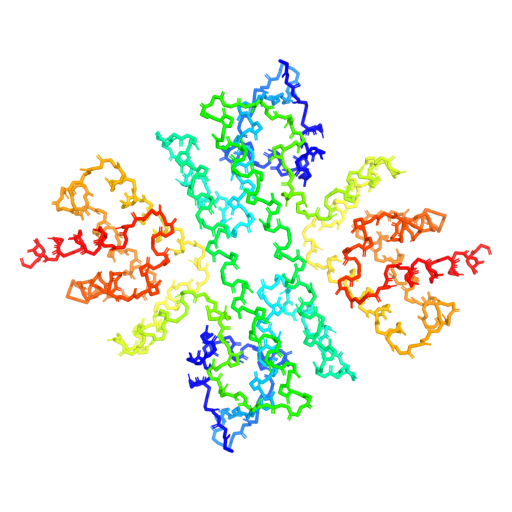 . LEU B 1 67 ? -4.797 -16.969 -7.562 1 77.5 67 LEU B C 1
ATOM 2490 O O . LEU B 1 67 ? -4.559 -17.984 -6.898 1 77.5 67 LEU B O 1
ATOM 2494 N N . MET B 1 68 ? -5.98 -16.562 -7.898 1 84.56 68 MET B N 1
ATOM 2495 C CA . MET B 1 68 ? -7.137 -17.266 -7.363 1 84.56 68 MET B CA 1
ATOM 2496 C C . MET B 1 68 ? -7.715 -18.234 -8.398 1 84.56 68 MET B C 1
ATOM 2498 O O . MET B 1 68 ? -8.656 -18.969 -8.102 1 84.56 68 MET B O 1
ATOM 2502 N N . GLN B 1 69 ? -7.039 -18.047 -9.547 1 74.5 69 GLN B N 1
ATOM 2503 C CA . GLN B 1 69 ? -7.531 -18.906 -10.625 1 74.5 69 GLN B CA 1
ATOM 2504 C C . GLN B 1 69 ? -7.027 -20.328 -10.461 1 74.5 69 GLN B C 1
ATOM 2506 O O . GLN B 1 69 ? -5.961 -20.562 -9.883 1 74.5 69 GLN B O 1
ATOM 2511 N N . GLY B 1 70 ? -7.898 -21.297 -10.945 1 66.81 70 GLY B N 1
ATOM 2512 C CA . GLY B 1 70 ? -7.535 -22.703 -10.977 1 66.81 70 GLY B CA 1
ATOM 2513 C C . GLY B 1 70 ? -8.102 -23.484 -9.812 1 66.81 70 GLY B C 1
ATOM 2514 O O . GLY B 1 70 ? -9.023 -23.031 -9.133 1 66.81 70 GLY B O 1
ATOM 2515 N N . ASP B 1 71 ? -7.523 -24.797 -9.656 1 68.62 71 ASP B N 1
ATOM 2516 C CA . ASP B 1 71 ? -7.992 -25.719 -8.625 1 68.62 71 ASP B CA 1
ATOM 2517 C C . ASP B 1 71 ? -7.195 -25.547 -7.336 1 68.62 71 ASP B C 1
ATOM 2519 O O . ASP B 1 71 ? -6.801 -26.531 -6.711 1 68.62 71 ASP B O 1
ATOM 2523 N N . ILE B 1 72 ? -6.969 -24.297 -6.934 1 69.69 72 ILE B N 1
ATOM 2524 C CA . ILE B 1 72 ? -6.258 -24.094 -5.676 1 69.69 72 ILE B CA 1
ATOM 2525 C C . ILE B 1 72 ? -7.23 -24.219 -4.508 1 69.69 72 ILE B C 1
ATOM 2527 O O . ILE B 1 72 ? -8.32 -23.641 -4.535 1 69.69 72 ILE B O 1
ATOM 2531 N N . ASP B 1 73 ? -6.75 -25.062 -3.609 1 87.06 73 ASP B N 1
ATOM 2532 C CA . ASP B 1 73 ? -7.59 -25.203 -2.426 1 87.06 73 ASP B CA 1
ATOM 2533 C C . ASP B 1 73 ? -7.512 -23.969 -1.542 1 87.06 73 ASP B C 1
ATOM 2535 O O . ASP B 1 73 ? -6.473 -23.312 -1.48 1 87.06 73 ASP B O 1
ATOM 2539 N N . ARG B 1 74 ? -8.516 -23.656 -0.901 1 91.19 74 ARG B N 1
ATOM 2540 C CA . ARG B 1 74 ? -8.664 -22.438 -0.118 1 91.19 74 ARG B CA 1
ATOM 2541 C C . ARG B 1 74 ? -7.629 -22.375 0.998 1 91.19 74 ARG B C 1
ATOM 2543 O O . ARG B 1 74 ? -7.109 -21.297 1.31 1 91.19 74 ARG B O 1
ATOM 2550 N N . ILE B 1 75 ? -7.348 -23.5 1.551 1 92.25 75 ILE B N 1
ATOM 2551 C CA . ILE B 1 75 ? -6.363 -23.516 2.629 1 92.25 75 ILE B CA 1
ATOM 2552 C C . ILE B 1 75 ? -5.008 -23.062 2.1 1 92.25 75 ILE B C 1
ATOM 2554 O O . ILE B 1 75 ? -4.344 -22.219 2.717 1 92.25 75 ILE B O 1
ATOM 2558 N N . SER B 1 76 ? -4.656 -23.547 0.975 1 83.88 76 SER B N 1
ATOM 2559 C CA . SER B 1 76 ? -3.385 -23.156 0.368 1 83.88 76 SER B CA 1
ATOM 2560 C C . SER B 1 76 ? -3.357 -21.672 0.03 1 83.88 76 SER B C 1
ATOM 2562 O O . SER B 1 76 ? -2.334 -21.016 0.204 1 83.88 76 SER B O 1
ATOM 2564 N N . LEU B 1 77 ? -4.461 -21.203 -0.402 1 86.88 77 LEU B N 1
ATOM 2565 C CA . LEU B 1 77 ? -4.578 -19.797 -0.741 1 86.88 77 LEU B CA 1
ATOM 2566 C C . LEU B 1 77 ? -4.391 -18.922 0.494 1 86.88 77 LEU B C 1
ATOM 2568 O O . LEU B 1 77 ? -3.611 -17.969 0.469 1 86.88 77 LEU B O 1
ATOM 2572 N N . LEU B 1 78 ? -5.008 -19.281 1.545 1 93.31 78 LEU B N 1
ATOM 2573 C CA . LEU B 1 78 ? -4.938 -18.516 2.787 1 93.31 78 LEU B CA 1
ATOM 2574 C C . LEU B 1 78 ? -3.543 -18.609 3.398 1 93.31 78 LEU B C 1
ATOM 2576 O O . LEU B 1 78 ? -3.039 -17.609 3.939 1 93.31 78 LEU B O 1
ATOM 2580 N N . GLU B 1 79 ? -2.945 -19.703 3.285 1 87.38 79 GLU B N 1
ATOM 2581 C CA . GLU B 1 79 ? -1.597 -19.891 3.816 1 87.38 79 GLU B CA 1
ATOM 2582 C C . GLU B 1 79 ? -0.588 -19.031 3.057 1 87.38 79 GLU B C 1
ATOM 2584 O O . GLU B 1 79 ? 0.331 -18.469 3.654 1 87.38 79 GLU B O 1
ATOM 2589 N N . ARG B 1 80 ? -0.832 -18.953 1.827 1 82.25 80 ARG B N 1
ATOM 2590 C CA . ARG B 1 80 ? 0.024 -18.094 1.026 1 82.25 80 ARG B CA 1
ATOM 2591 C C . ARG B 1 80 ? -0.15 -16.625 1.429 1 82.25 80 ARG B C 1
ATOM 2593 O O . ARG B 1 80 ? 0.833 -15.898 1.575 1 82.25 80 ARG B O 1
ATOM 2600 N N . GLN B 1 81 ? -1.315 -16.234 1.579 1 88.81 81 GLN B N 1
ATOM 2601 C CA . GLN B 1 81 ? -1.591 -14.867 2.016 1 88.81 81 GLN B CA 1
ATOM 2602 C C . GLN B 1 81 ? -0.992 -14.602 3.395 1 88.81 81 GLN B C 1
ATOM 2604 O O . GLN B 1 81 ? -0.444 -13.523 3.641 1 88.81 81 GLN B O 1
ATOM 2609 N N . LEU B 1 82 ? -1.051 -15.586 4.238 1 90.94 82 LEU B N 1
ATOM 2610 C CA . LEU B 1 82 ? -0.461 -15.461 5.566 1 90.94 82 LEU B CA 1
ATOM 2611 C C . LEU B 1 82 ? 1.051 -15.289 5.477 1 90.94 82 LEU B C 1
ATOM 2613 O O . LEU B 1 82 ? 1.621 -14.422 6.148 1 90.94 82 LEU B O 1
ATOM 2617 N N . GLN B 1 83 ? 1.644 -16.047 4.625 1 83.44 83 GLN B N 1
ATOM 2618 C CA . GLN B 1 83 ? 3.088 -15.938 4.438 1 83.44 83 GLN B CA 1
ATOM 2619 C C . GLN B 1 83 ? 3.477 -14.547 3.934 1 83.44 83 GLN B C 1
ATOM 2621 O O . GLN B 1 83 ? 4.445 -13.953 4.414 1 83.44 83 GLN B O 1
ATOM 2626 N N . LEU B 1 84 ? 2.744 -14.078 2.996 1 84.44 84 LEU B N 1
ATOM 2627 C CA . LEU B 1 84 ? 3.029 -12.766 2.424 1 84.44 84 LEU B CA 1
ATOM 2628 C C . LEU B 1 84 ? 2.859 -11.664 3.469 1 84.44 84 LEU B C 1
ATOM 2630 O O . LEU B 1 84 ? 3.676 -10.742 3.545 1 84.44 84 LEU B O 1
ATOM 2634 N N . ILE B 1 85 ? 1.827 -11.742 4.316 1 89.62 85 ILE B N 1
ATOM 2635 C CA . ILE B 1 85 ? 1.589 -10.719 5.332 1 89.62 85 ILE B CA 1
ATOM 2636 C C . ILE B 1 85 ? 2.682 -10.789 6.395 1 89.62 85 ILE B C 1
ATOM 2638 O O . ILE B 1 85 ? 3.139 -9.75 6.891 1 89.62 85 ILE B O 1
ATOM 2642 N N . GLU B 1 86 ? 3.102 -11.977 6.727 1 85.94 86 GLU B N 1
ATOM 2643 C CA . GLU B 1 86 ? 4.16 -12.133 7.719 1 85.94 86 GLU B CA 1
ATOM 2644 C C . GLU B 1 86 ? 5.488 -11.602 7.199 1 85.94 86 GLU B C 1
ATOM 2646 O O . GLU B 1 86 ? 6.277 -11.031 7.961 1 85.94 86 GLU B O 1
ATOM 2651 N N . GLN B 1 87 ? 5.719 -11.812 5.965 1 82.69 87 GLN B N 1
ATOM 2652 C CA . GLN B 1 87 ? 6.898 -11.219 5.348 1 82.69 87 GLN B CA 1
ATOM 2653 C C . GLN B 1 87 ? 6.848 -9.695 5.406 1 82.69 87 GLN B C 1
ATOM 2655 O O . GLN B 1 87 ? 7.848 -9.047 5.719 1 82.69 87 GLN B O 1
ATOM 2660 N N . GLU B 1 88 ? 5.691 -9.156 5.117 1 86.44 88 GLU B N 1
ATOM 2661 C CA . GLU B 1 88 ? 5.52 -7.711 5.203 1 86.44 88 GLU B CA 1
ATOM 2662 C C . GLU B 1 88 ? 5.703 -7.219 6.637 1 86.44 88 GLU B C 1
ATOM 2664 O O . GLU B 1 88 ? 6.246 -6.137 6.859 1 86.44 88 GLU B O 1
ATOM 2669 N N . GLN B 1 89 ? 5.27 -7.977 7.578 1 88.31 89 GLN B N 1
ATOM 2670 C CA . GLN B 1 89 ? 5.453 -7.629 8.984 1 88.31 89 GLN B CA 1
ATOM 2671 C C . GLN B 1 89 ? 6.934 -7.539 9.344 1 88.31 89 GLN B C 1
ATOM 2673 O O . GLN B 1 89 ? 7.355 -6.621 10.047 1 88.31 89 GLN B O 1
ATOM 2678 N N . ARG B 1 90 ? 7.68 -8.453 8.852 1 85.19 90 ARG B N 1
ATOM 2679 C CA . ARG B 1 90 ? 9.117 -8.445 9.109 1 85.19 90 ARG B CA 1
ATOM 2680 C C . ARG B 1 90 ? 9.781 -7.223 8.484 1 85.19 90 ARG B C 1
ATOM 2682 O O . ARG B 1 90 ? 10.648 -6.602 9.094 1 85.19 90 ARG B O 1
ATOM 2689 N N . ARG B 1 91 ? 9.352 -6.977 7.324 1 85.38 91 ARG B N 1
ATOM 2690 C CA . ARG B 1 91 ? 9.852 -5.773 6.668 1 85.38 91 ARG B CA 1
ATOM 2691 C C . ARG B 1 91 ? 9.539 -4.527 7.488 1 85.38 91 ARG B C 1
ATOM 2693 O O . ARG B 1 91 ? 10.398 -3.67 7.684 1 85.38 91 ARG B O 1
ATOM 2700 N N . MET B 1 92 ? 8.359 -4.434 8.016 1 90.19 92 MET B N 1
ATOM 2701 C CA . MET B 1 92 ? 7.953 -3.275 8.805 1 90.19 92 MET B CA 1
ATOM 2702 C C . MET B 1 92 ? 8.773 -3.174 10.086 1 90.19 92 MET B C 1
ATOM 2704 O O . MET B 1 92 ? 9.062 -2.074 10.555 1 90.19 92 MET B O 1
ATOM 2708 N N . GLU B 1 93 ? 9.125 -4.332 10.617 1 90.81 93 GLU B N 1
ATOM 2709 C CA . GLU B 1 93 ? 9.992 -4.328 11.789 1 90.81 93 GLU B CA 1
ATOM 2710 C C . GLU B 1 93 ? 11.344 -3.695 11.484 1 90.81 93 GLU B C 1
ATOM 2712 O O . GLU B 1 93 ? 11.875 -2.926 12.289 1 90.81 93 GLU B O 1
ATOM 2717 N N . GLU B 1 94 ? 11.844 -4.059 10.352 1 90.25 94 GLU B N 1
ATOM 2718 C CA . GLU B 1 94 ? 13.102 -3.453 9.914 1 90.25 94 GLU B CA 1
ATOM 2719 C C . GLU B 1 94 ? 12.945 -1.949 9.719 1 90.25 94 GLU B C 1
ATOM 2721 O O . GLU B 1 94 ? 13.836 -1.177 10.078 1 90.25 94 GLU B O 1
ATOM 2726 N N . LEU B 1 95 ? 11.844 -1.537 9.188 1 93.88 95 LEU B N 1
ATOM 2727 C CA . LEU B 1 95 ? 11.578 -0.122 8.953 1 93.88 95 LEU B CA 1
ATOM 2728 C C . LEU B 1 95 ? 11.469 0.632 10.273 1 93.88 95 LEU B C 1
ATOM 2730 O O . LEU B 1 95 ? 11.977 1.748 10.406 1 93.88 95 LEU B O 1
ATOM 2734 N N . VAL B 1 96 ? 10.797 0.043 11.242 1 94.88 96 VAL B N 1
ATOM 2735 C CA . VAL B 1 96 ? 10.672 0.639 12.562 1 94.88 96 VAL B CA 1
ATOM 2736 C C . VAL B 1 96 ? 12.055 0.84 13.172 1 94.88 96 VAL B C 1
ATOM 2738 O O . VAL B 1 96 ? 12.359 1.907 13.711 1 94.88 96 VAL B O 1
ATOM 2741 N N . ARG B 1 97 ? 12.891 -0.16 13.047 1 95.25 97 ARG B N 1
ATOM 2742 C CA . ARG B 1 97 ? 14.25 -0.058 13.562 1 95.25 97 ARG B CA 1
ATOM 2743 C C . ARG B 1 97 ? 15.008 1.075 12.883 1 95.25 97 ARG B C 1
ATOM 2745 O O . ARG B 1 97 ? 15.68 1.867 13.547 1 95.25 97 ARG B O 1
ATOM 2752 N N . THR B 1 98 ? 14.914 1.136 11.609 1 95.88 98 THR B N 1
ATOM 2753 C CA . THR B 1 98 ? 15.594 2.168 10.836 1 95.88 98 THR B CA 1
ATOM 2754 C C . THR B 1 98 ? 15.102 3.557 11.234 1 95.88 98 THR B C 1
ATOM 2756 O O . THR B 1 98 ? 15.898 4.477 11.414 1 95.88 98 THR B O 1
ATOM 2759 N N . LEU B 1 99 ? 13.82 3.703 11.398 1 96.62 99 LEU B N 1
ATOM 2760 C CA . LEU B 1 99 ? 13.242 4.98 11.805 1 96.62 99 LEU B CA 1
ATOM 2761 C C . LEU B 1 99 ? 13.727 5.383 13.188 1 96.62 99 LEU B C 1
ATOM 2763 O O . LEU B 1 99 ? 14.102 6.539 13.414 1 96.62 99 LEU B O 1
ATOM 2767 N N . LYS B 1 100 ? 13.695 4.48 14.102 1 96.5 100 LYS B N 1
ATOM 2768 C CA . LYS B 1 100 ? 14.141 4.77 15.461 1 96.5 100 LYS B CA 1
ATOM 2769 C C . LYS B 1 100 ? 15.602 5.191 15.492 1 96.5 100 LYS B C 1
ATOM 2771 O O . LYS B 1 100 ? 15.977 6.129 16.203 1 96.5 100 LYS B O 1
ATOM 2776 N N . ARG B 1 101 ? 16.422 4.508 14.734 1 97.31 101 ARG B N 1
ATOM 2777 C CA . ARG B 1 101 ? 17.828 4.887 14.633 1 97.31 101 ARG B CA 1
ATOM 2778 C C . ARG B 1 101 ? 17.969 6.273 14.016 1 97.31 101 ARG B C 1
ATOM 2780 O O . ARG B 1 101 ? 18.859 7.039 14.398 1 97.31 101 ARG B O 1
ATOM 2787 N N . SER B 1 102 ? 17.141 6.566 13.016 1 97.38 102 SER B N 1
ATOM 2788 C CA . SER B 1 102 ? 17.172 7.887 12.398 1 97.38 102 SER B CA 1
ATOM 2789 C C . SER B 1 102 ? 16.812 8.977 13.398 1 97.38 102 SER B C 1
ATOM 2791 O O . SER B 1 102 ? 17.438 10.039 13.414 1 97.38 102 SER B O 1
ATOM 2793 N N . ILE B 1 103 ? 15.828 8.711 14.219 1 96.5 103 ILE B N 1
ATOM 2794 C CA . ILE B 1 103 ? 15.445 9.648 15.273 1 96.5 103 ILE B CA 1
ATOM 2795 C C . ILE B 1 103 ? 16.609 9.844 16.25 1 96.5 103 ILE B C 1
ATOM 2797 O O . ILE B 1 103 ? 16.922 10.969 16.625 1 96.5 103 ILE B O 1
ATOM 2801 N N . GLU B 1 104 ? 17.234 8.781 16.641 1 96.88 104 GLU B N 1
ATOM 2802 C CA . GLU B 1 104 ? 18.391 8.852 17.531 1 96.88 104 GLU B CA 1
ATOM 2803 C C . GLU B 1 104 ? 19.5 9.703 16.938 1 96.88 104 GLU B C 1
ATOM 2805 O O . GLU B 1 104 ? 20.125 10.5 17.625 1 96.88 104 GLU B O 1
ATOM 2810 N N . GLU B 1 105 ? 19.719 9.477 15.656 1 97 105 GLU B N 1
ATOM 2811 C CA . GLU B 1 105 ? 20.75 10.266 14.984 1 97 105 GLU B CA 1
ATOM 2812 C C . GLU B 1 105 ? 20.438 11.758 15.047 1 97 105 GLU B C 1
ATOM 2814 O O . GLU B 1 105 ? 21.312 12.57 15.336 1 97 105 GLU B O 1
ATOM 2819 N N . GLU B 1 106 ? 19.203 12.07 14.812 1 95.94 106 GLU B N 1
ATOM 2820 C CA . GLU B 1 106 ? 18.797 13.477 14.836 1 95.94 106 GLU B CA 1
ATOM 2821 C C . GLU B 1 106 ? 18.906 14.055 16.234 1 95.94 106 GLU B C 1
ATOM 2823 O O . GLU B 1 106 ? 19.141 15.258 16.406 1 95.94 106 GLU B O 1
ATOM 2828 N N . LYS B 1 107 ? 18.828 13.234 17.188 1 96.12 107 LYS B N 1
ATOM 2829 C CA . LYS B 1 107 ? 18.922 13.672 18.578 1 96.12 107 LYS B CA 1
ATOM 2830 C C . LYS B 1 107 ? 20.359 13.648 19.078 1 96.12 107 LYS B C 1
ATOM 2832 O O . LYS B 1 107 ? 20.625 13.859 20.266 1 96.12 107 LYS B O 1
ATOM 2837 N N . GLY B 1 108 ? 21.234 13.328 18.281 1 95.62 108 GLY B N 1
ATOM 2838 C CA . GLY B 1 108 ? 22.656 13.391 18.625 1 95.62 108 GLY B CA 1
ATOM 2839 C C . GLY B 1 108 ? 23.266 12.023 18.891 1 95.62 108 GLY B C 1
ATOM 2840 O O . GLY B 1 108 ? 24.375 11.922 19.406 1 95.62 108 GLY B O 1
ATOM 2841 N N . GLY B 1 109 ? 22.609 11.031 18.578 1 95.56 109 GLY B N 1
ATOM 2842 C CA . GLY B 1 109 ? 23.125 9.68 18.703 1 95.56 109 GLY B CA 1
ATOM 2843 C C . GLY B 1 109 ? 24.078 9.297 17.594 1 95.56 109 GLY B C 1
ATOM 2844 O O . GLY B 1 109 ? 24.625 10.164 16.922 1 95.56 109 GLY B O 1
ATOM 2845 N N . PRO B 1 110 ? 24.344 7.984 17.469 1 95.62 110 PRO B N 1
ATOM 2846 C CA . PRO B 1 110 ? 25.281 7.5 16.453 1 95.62 110 PRO B CA 1
ATOM 2847 C C . PRO B 1 110 ? 24.875 7.883 15.031 1 95.62 110 PRO B C 1
ATOM 2849 O O . PRO B 1 110 ? 23.688 7.867 14.703 1 95.62 110 PRO B O 1
ATOM 2852 N N . ILE B 1 111 ? 25.828 8.156 14.297 1 95.62 111 ILE B N 1
ATOM 2853 C CA . ILE B 1 111 ? 25.609 8.547 12.906 1 95.62 111 ILE B CA 1
ATOM 2854 C C . ILE B 1 111 ? 25.375 7.305 12.047 1 95.62 111 ILE B C 1
ATOM 2856 O O . ILE B 1 111 ? 26.125 6.328 12.156 1 95.62 111 ILE B O 1
ATOM 2860 N N . MET B 1 112 ? 24.359 7.363 11.266 1 95.75 112 MET B N 1
ATOM 2861 C CA . MET B 1 112 ? 24.047 6.262 10.359 1 95.75 112 MET B CA 1
ATOM 2862 C C . MET B 1 112 ? 24.766 6.434 9.023 1 95.75 112 MET B C 1
ATOM 2864 O O . MET B 1 112 ? 24.906 7.555 8.531 1 95.75 112 MET B O 1
ATOM 2868 N N . THR B 1 113 ? 25.156 5.254 8.445 1 93.88 113 THR B N 1
ATOM 2869 C CA . THR B 1 113 ? 25.672 5.285 7.082 1 93.88 113 THR B CA 1
ATOM 2870 C C . THR B 1 113 ? 24.547 5.504 6.074 1 93.88 113 THR B C 1
ATOM 2872 O O . THR B 1 113 ? 23.375 5.371 6.414 1 93.88 113 THR B O 1
ATOM 2875 N N . ALA B 1 114 ? 24.938 5.789 4.871 1 91.19 114 ALA B N 1
ATOM 2876 C CA . ALA B 1 114 ? 23.953 5.977 3.811 1 91.19 114 ALA B CA 1
ATOM 2877 C C . ALA B 1 114 ? 23.109 4.715 3.611 1 91.19 114 ALA B C 1
ATOM 2879 O O . ALA B 1 114 ? 21.891 4.785 3.479 1 91.19 114 ALA B O 1
ATOM 2880 N N . GLU B 1 115 ? 23.688 3.59 3.674 1 88.12 115 GLU B N 1
ATOM 2881 C CA . GLU B 1 115 ? 23 2.32 3.49 1 88.12 115 GLU B CA 1
ATOM 2882 C C . GLU B 1 115 ? 22.031 2.043 4.645 1 88.12 115 GLU B C 1
ATOM 2884 O O . GLU B 1 115 ? 20.922 1.543 4.434 1 88.12 115 GLU B O 1
ATOM 2889 N N . GLU B 1 116 ? 22.453 2.355 5.785 1 91.81 116 GLU B N 1
ATOM 2890 C CA . GLU B 1 116 ? 21.656 2.113 6.977 1 91.81 116 GLU B CA 1
ATOM 2891 C C . GLU B 1 116 ? 20.359 2.924 6.945 1 91.81 116 GLU B C 1
ATOM 2893 O O . GLU B 1 116 ? 19.328 2.473 7.438 1 91.81 116 GLU B O 1
ATOM 2898 N N . LYS B 1 117 ? 20.438 4.09 6.336 1 95.12 117 LYS B N 1
ATOM 2899 C CA . LYS B 1 117 ? 19.281 4.992 6.316 1 95.12 117 LYS B CA 1
ATOM 2900 C C . LYS B 1 117 ? 18.141 4.41 5.488 1 95.12 117 LYS B C 1
ATOM 2902 O O . LYS B 1 117 ? 16.984 4.809 5.648 1 95.12 117 LYS B O 1
ATOM 2907 N N . PHE B 1 118 ? 18.469 3.453 4.68 1 91.94 118 PHE B N 1
ATOM 2908 C CA . PHE B 1 118 ? 17.453 2.98 3.74 1 91.94 118 PHE B CA 1
ATOM 2909 C C . PHE B 1 118 ? 17.156 1.502 3.961 1 91.94 118 PHE B C 1
ATOM 2911 O O . PHE B 1 118 ? 16.406 0.892 3.191 1 91.94 118 PHE B O 1
ATOM 2918 N N . LYS B 1 119 ? 17.672 0.941 4.973 1 87.69 119 LYS B N 1
ATOM 2919 C CA . LYS B 1 119 ? 17.391 -0.458 5.285 1 87.69 119 LYS B CA 1
ATOM 2920 C C . LYS B 1 119 ? 15.891 -0.689 5.477 1 87.69 119 LYS B C 1
ATOM 2922 O O . LYS B 1 119 ? 15.234 0.034 6.23 1 87.69 119 LYS B O 1
ATOM 2927 N N . GLY B 1 120 ? 15.352 -1.588 4.82 1 84.69 120 GLY B N 1
ATOM 2928 C CA . GLY B 1 120 ? 13.93 -1.892 4.887 1 84.69 120 GLY B CA 1
ATOM 2929 C C . GLY B 1 120 ? 13.125 -1.23 3.783 1 84.69 120 GLY B C 1
ATOM 2930 O O . GLY B 1 120 ? 12 -1.637 3.5 1 84.69 120 GLY B O 1
ATOM 2931 N N . LEU B 1 121 ? 13.555 -0.035 3.334 1 81.12 121 LEU B N 1
ATOM 2932 C CA . LEU B 1 121 ? 12.867 0.691 2.275 1 81.12 121 LEU B CA 1
ATOM 2933 C C . LEU B 1 121 ? 13.188 0.099 0.908 1 81.12 121 LEU B C 1
ATOM 2935 O O . LEU B 1 121 ? 12.594 0.495 -0.099 1 81.12 121 LEU B O 1
ATOM 2939 N N . THR B 1 122 ? 14.125 -0.623 0.823 1 59.22 122 THR B N 1
ATOM 2940 C CA . THR B 1 122 ? 14.609 -1.179 -0.437 1 59.22 122 THR B CA 1
ATOM 2941 C C . THR B 1 122 ? 13.5 -1.938 -1.153 1 59.22 122 THR B C 1
ATOM 2943 O O . THR B 1 122 ? 13.156 -3.061 -0.771 1 59.22 122 THR B O 1
ATOM 2946 N N . TRP B 1 123 ? 12.438 -1.165 -1.088 1 46.53 123 TRP B N 1
ATOM 2947 C CA . TRP B 1 123 ? 11.219 -1.765 -1.615 1 46.53 123 TRP B CA 1
ATOM 2948 C C . TRP B 1 123 ? 11.508 -2.572 -2.877 1 46.53 123 TRP B C 1
ATOM 2950 O O . TRP B 1 123 ? 11.102 -3.73 -2.986 1 46.53 123 TRP B O 1
ATOM 2960 N N . ASN B 1 124 ? 11.367 -1.669 -4.062 1 42.97 124 ASN B N 1
ATOM 2961 C CA . ASN B 1 124 ? 10.852 -2.236 -5.305 1 42.97 124 ASN B CA 1
ATOM 2962 C C . ASN B 1 124 ? 11.883 -3.133 -5.98 1 42.97 124 ASN B C 1
ATOM 2964 O O . ASN B 1 124 ? 12.977 -2.676 -6.336 1 42.97 124 ASN B O 1
ATOM 2968 N N . ASP B 1 125 ? 11.758 -4.227 -5.621 1 41.12 125 ASP B N 1
ATOM 2969 C CA . ASP B 1 125 ? 12.383 -5.34 -6.324 1 41.12 125 ASP B CA 1
ATOM 2970 C C . ASP B 1 125 ? 12.641 -4.988 -7.785 1 41.12 125 ASP B C 1
ATOM 2972 O O . ASP B 1 125 ? 13.656 -5.398 -8.359 1 41.12 125 ASP B O 1
ATOM 2976 N N . SER B 1 126 ? 11.797 -4.23 -8.359 1 40.19 126 SER B N 1
ATOM 2977 C CA . SER B 1 126 ? 11.914 -4.051 -9.805 1 40.19 126 SER B CA 1
ATOM 2978 C C . SER B 1 126 ? 13.148 -3.225 -10.156 1 40.19 126 SER B C 1
ATOM 2980 O O . SER B 1 126 ? 13.828 -3.508 -11.141 1 40.19 126 SER B O 1
ATOM 2982 N N . LYS B 1 127 ? 13.492 -2.137 -9.414 1 41.84 127 LYS B N 1
ATOM 2983 C CA . LYS B 1 127 ? 14.586 -1.272 -9.836 1 41.84 127 LYS B CA 1
ATOM 2984 C C . LYS B 1 127 ? 15.938 -1.889 -9.484 1 41.84 127 LYS B C 1
ATOM 2986 O O . LYS B 1 127 ? 16.922 -1.702 -10.211 1 41.84 127 LYS B O 1
ATOM 2991 N N . GLU B 1 128 ? 16.078 -2.404 -8.297 1 42.47 128 GLU B N 1
ATOM 2992 C CA . GLU B 1 128 ? 17.297 -3.148 -8.062 1 42.47 128 GLU B CA 1
ATOM 2993 C C . GLU B 1 128 ? 17.594 -4.117 -9.203 1 42.47 128 GLU B C 1
ATOM 2995 O O . GLU B 1 128 ? 18.75 -4.281 -9.609 1 42.47 128 GLU B O 1
ATOM 3000 N N . TYR B 1 129 ? 16.594 -4.57 -9.68 1 46.47 129 TYR B N 1
ATOM 3001 C CA . TYR B 1 129 ? 16.703 -5.438 -10.844 1 46.47 129 TYR B CA 1
ATOM 3002 C C . TYR B 1 129 ? 17.188 -4.656 -12.062 1 46.47 129 TYR B C 1
ATOM 3004 O O . TYR B 1 129 ? 18.016 -5.145 -12.828 1 46.47 129 TYR B O 1
ATOM 3012 N N . GLU B 1 130 ? 16.641 -3.482 -12.039 1 47.81 130 GLU B N 1
ATOM 3013 C CA . GLU B 1 130 ? 17.062 -2.689 -13.188 1 47.81 130 GLU B CA 1
ATOM 3014 C C . GLU B 1 130 ? 18.547 -2.377 -13.117 1 47.81 130 GLU B C 1
ATOM 3016 O O . GLU B 1 130 ? 19.266 -2.492 -14.117 1 47.81 130 GLU B O 1
ATOM 3021 N N . ASN B 1 131 ? 19.047 -1.978 -12.008 1 48.47 131 ASN B N 1
ATOM 3022 C CA . ASN B 1 131 ? 20.453 -1.629 -11.875 1 48.47 131 ASN B CA 1
ATOM 3023 C C . ASN B 1 131 ? 21.359 -2.848 -12.055 1 48.47 131 ASN B C 1
ATOM 3025 O O . ASN B 1 131 ? 22.391 -2.766 -12.711 1 48.47 131 ASN B O 1
ATOM 3029 N N . GLU B 1 132 ? 21 -3.887 -11.469 1 48.47 132 GLU B N 1
ATOM 3030 C CA . GLU B 1 132 ? 21.75 -5.121 -11.672 1 48.47 132 GLU B CA 1
ATOM 3031 C C . GLU B 1 132 ? 21.688 -5.574 -13.125 1 48.47 132 GLU B C 1
ATOM 3033 O O . GLU B 1 132 ? 22.688 -6.055 -13.672 1 48.47 132 GLU B O 1
ATOM 3038 N N . ALA B 1 133 ? 20.594 -5.332 -13.641 1 51.94 133 ALA B N 1
ATOM 3039 C CA . ALA B 1 133 ? 20.438 -5.664 -15.055 1 51.94 133 ALA B CA 1
ATOM 3040 C C . ALA B 1 133 ? 21.281 -4.75 -15.93 1 51.94 133 ALA B C 1
ATOM 3042 O O . ALA B 1 133 ? 21.875 -5.203 -16.922 1 51.94 133 ALA B O 1
ATOM 3043 N N . ARG B 1 134 ? 21.406 -3.52 -15.469 1 55.56 134 ARG B N 1
ATOM 3044 C CA . ARG B 1 134 ? 22.25 -2.592 -16.219 1 55.56 134 ARG B CA 1
ATOM 3045 C C . ARG B 1 134 ? 23.719 -2.99 -16.109 1 55.56 134 ARG B C 1
ATOM 3047 O O . ARG B 1 134 ? 24.469 -2.91 -17.094 1 55.56 134 ARG B O 1
ATOM 3054 N N . LYS B 1 135 ? 24.141 -3.361 -14.953 1 56.03 135 LYS B N 1
ATOM 3055 C CA . LYS B 1 135 ? 25.516 -3.814 -14.758 1 56.03 135 LYS B CA 1
ATOM 3056 C C . LYS B 1 135 ? 25.797 -5.082 -15.562 1 56.03 135 LYS B C 1
ATOM 3058 O O . LYS B 1 135 ? 26.891 -5.242 -16.125 1 56.03 135 LYS B O 1
ATOM 3063 N N . ARG B 1 136 ? 24.844 -5.891 -15.633 1 50.09 136 ARG B N 1
ATOM 3064 C CA . ARG B 1 136 ? 25.047 -7.203 -16.234 1 50.09 136 ARG B CA 1
ATOM 3065 C C . ARG B 1 136 ? 24.812 -7.148 -17.75 1 50.09 136 ARG B C 1
ATOM 3067 O O . ARG B 1 136 ? 25.547 -7.789 -18.516 1 50.09 136 ARG B O 1
ATOM 3074 N N . TYR B 1 137 ? 23.828 -6.242 -18.016 1 55.44 137 TYR B N 1
ATOM 3075 C CA . TYR B 1 137 ? 23.406 -6.328 -19.406 1 55.44 137 TYR B CA 1
ATOM 3076 C C . TYR B 1 137 ? 23.688 -5.02 -20.141 1 55.44 137 TYR B C 1
ATOM 3078 O O . TYR B 1 137 ? 23.578 -4.957 -21.375 1 55.44 137 TYR B O 1
ATOM 3086 N N . GLY B 1 138 ? 24.172 -4.051 -19.344 1 56 138 GLY B N 1
ATOM 3087 C CA . GLY B 1 138 ? 24.547 -2.779 -19.953 1 56 138 GLY B CA 1
ATOM 3088 C C . GLY B 1 138 ? 23.422 -1.761 -19.938 1 56 138 GLY B C 1
ATOM 3089 O O . GLY B 1 138 ? 22.25 -2.125 -19.984 1 56 138 GLY B O 1
ATOM 3090 N N . ASN B 1 139 ? 23.781 -0.564 -19.781 1 60.03 139 ASN B N 1
ATOM 3091 C CA . ASN B 1 139 ? 22.859 0.558 -19.672 1 60.03 139 ASN B CA 1
ATOM 3092 C C . ASN B 1 139 ? 21.938 0.639 -20.891 1 60.03 139 ASN B C 1
ATOM 3094 O O . ASN B 1 139 ? 20.734 0.876 -20.75 1 60.03 139 ASN B O 1
ATOM 3098 N N . ASP B 1 140 ? 22.562 0.457 -22.016 1 59.09 140 ASP B N 1
ATOM 3099 C CA . ASP B 1 140 ? 21.797 0.601 -23.25 1 59.09 140 ASP B CA 1
ATOM 3100 C C . ASP B 1 140 ? 20.656 -0.417 -23.328 1 59.09 140 ASP B C 1
ATOM 3102 O O . ASP B 1 140 ? 19.562 -0.092 -23.766 1 59.09 140 ASP B O 1
ATOM 3106 N N . VAL B 1 141 ? 20.984 -1.565 -22.906 1 58.72 141 VAL B N 1
ATOM 3107 C CA . VAL B 1 141 ? 20.016 -2.648 -22.922 1 58.72 141 VAL B CA 1
ATOM 3108 C C . VAL B 1 141 ? 18.844 -2.318 -22 1 58.72 141 VAL B C 1
ATOM 3110 O O . VAL B 1 141 ? 17.672 -2.463 -22.375 1 58.72 141 VAL B O 1
ATOM 3113 N N . ILE B 1 142 ? 19.188 -1.89 -20.906 1 59.16 142 ILE B N 1
ATOM 3114 C CA . ILE B 1 142 ? 18.172 -1.595 -19.906 1 59.16 142 ILE B CA 1
ATOM 3115 C C . ILE B 1 142 ? 17.391 -0.343 -20.312 1 59.16 142 ILE B C 1
ATOM 3117 O O . ILE B 1 142 ? 16.172 -0.298 -20.203 1 59.16 142 ILE B O 1
ATOM 3121 N N . ASP B 1 143 ? 18.141 0.633 -20.812 1 62.34 143 ASP B N 1
ATOM 3122 C CA . ASP B 1 143 ? 17.469 1.841 -21.281 1 62.34 143 ASP B CA 1
ATOM 3123 C C . ASP B 1 143 ? 16.469 1.516 -22.391 1 62.34 143 ASP B C 1
ATOM 3125 O O . ASP B 1 143 ? 15.375 2.082 -22.438 1 62.34 143 ASP B O 1
ATOM 3129 N N . ALA B 1 144 ? 16.875 0.631 -23.234 1 61.75 144 ALA B N 1
ATOM 3130 C CA . ALA B 1 144 ? 15.992 0.199 -24.312 1 61.75 144 ALA B CA 1
ATOM 3131 C C . ALA B 1 144 ? 14.758 -0.503 -23.75 1 61.75 144 ALA B C 1
ATOM 3133 O O . ALA B 1 144 ? 13.641 -0.309 -24.25 1 61.75 144 ALA B O 1
ATOM 3134 N N . GLY B 1 145 ? 14.992 -1.231 -22.797 1 62.72 145 GLY B N 1
ATOM 3135 C CA . GLY B 1 145 ? 13.883 -1.904 -22.141 1 62.72 145 GLY B CA 1
ATOM 3136 C C . GLY B 1 145 ? 12.914 -0.946 -21.469 1 62.72 145 GLY B C 1
ATOM 3137 O O . GLY B 1 145 ? 11.695 -1.095 -21.609 1 62.72 145 GLY B O 1
ATOM 3138 N N . ILE B 1 146 ? 13.508 -0.038 -20.812 1 62.22 146 ILE B N 1
ATOM 3139 C CA . ILE B 1 146 ? 12.695 0.978 -20.156 1 62.22 146 ILE B CA 1
ATOM 3140 C C . ILE B 1 146 ? 11.891 1.746 -21.203 1 62.22 146 ILE B C 1
ATOM 3142 O O . ILE B 1 146 ? 10.695 1.989 -21.016 1 62.22 146 ILE B O 1
ATOM 3146 N N . ALA B 1 147 ? 12.602 2.055 -22.219 1 64.5 147 ALA B N 1
ATOM 3147 C CA . ALA B 1 147 ? 11.945 2.76 -23.312 1 64.5 147 ALA B CA 1
ATOM 3148 C C . ALA B 1 147 ? 10.82 1.915 -23.922 1 64.5 147 ALA B C 1
ATOM 3150 O O . ALA B 1 147 ? 9.758 2.438 -24.266 1 64.5 147 ALA B O 1
ATOM 3151 N N . ARG B 1 148 ? 11.07 0.657 -23.984 1 68.44 148 ARG B N 1
ATOM 3152 C CA . ARG B 1 148 ? 10.102 -0.259 -24.578 1 68.44 148 ARG B CA 1
ATOM 3153 C C . ARG B 1 148 ? 8.867 -0.387 -23.688 1 68.44 148 ARG B C 1
ATOM 3155 O O . ARG B 1 148 ? 7.766 -0.653 -24.188 1 68.44 148 ARG B O 1
ATOM 3162 N N . GLN B 1 149 ? 9.195 -0.109 -22.438 1 66.69 149 GLN B N 1
ATOM 3163 C CA . GLN B 1 149 ? 8.102 -0.289 -21.484 1 66.69 149 GLN B CA 1
ATOM 3164 C C . GLN B 1 149 ? 7.32 1.01 -21.297 1 66.69 149 GLN B C 1
ATOM 3166 O O . GLN B 1 149 ? 6.211 1 -20.766 1 66.69 149 GLN B O 1
ATOM 3171 N N . LYS B 1 150 ? 7.938 2.076 -21.719 1 60.66 150 LYS B N 1
ATOM 3172 C CA . LYS B 1 150 ? 7.328 3.383 -21.484 1 60.66 150 LYS B CA 1
ATOM 3173 C C . LYS B 1 150 ? 5.895 3.424 -22.016 1 60.66 150 LYS B C 1
ATOM 3175 O O . LYS B 1 150 ? 5.656 3.15 -23.188 1 60.66 150 LYS B O 1
ATOM 3180 N N . GLY B 1 151 ? 4.922 3.652 -21.141 1 59.25 151 GLY B N 1
ATOM 3181 C CA . GLY B 1 151 ? 3.516 3.734 -21.5 1 59.25 151 GLY B CA 1
ATOM 3182 C C . GLY B 1 151 ? 2.82 2.387 -21.516 1 59.25 151 GLY B C 1
ATOM 3183 O O . GLY B 1 151 ? 1.615 2.305 -21.75 1 59.25 151 GLY B O 1
ATOM 3184 N N . LYS B 1 152 ? 3.662 1.338 -21.422 1 68.5 152 LYS B N 1
ATOM 3185 C CA . LYS B 1 152 ? 3.131 -0.022 -21.422 1 68.5 152 LYS B CA 1
ATOM 3186 C C . LYS B 1 152 ? 3.521 -0.766 -20.156 1 68.5 152 LYS B C 1
ATOM 3188 O O . LYS B 1 152 ? 3.752 -1.977 -20.172 1 68.5 152 LYS B O 1
ATOM 3193 N N . GLU B 1 153 ? 3.693 0.025 -19.203 1 63.47 153 GLU B N 1
ATOM 3194 C CA . GLU B 1 153 ? 4.215 -0.537 -17.953 1 63.47 153 GLU B CA 1
ATOM 3195 C C . GLU B 1 153 ? 3.262 -1.578 -17.375 1 63.47 153 GLU B C 1
ATOM 3197 O O . GLU B 1 153 ? 3.693 -2.641 -16.922 1 63.47 153 GLU B O 1
ATOM 3202 N N . ASP B 1 154 ? 2.041 -1.244 -17.422 1 63.62 154 ASP B N 1
ATOM 3203 C CA . ASP B 1 154 ? 1.048 -2.18 -16.906 1 63.62 154 ASP B CA 1
ATOM 3204 C C . ASP B 1 154 ? 1 -3.453 -17.75 1 63.62 154 ASP B C 1
ATOM 3206 O O . ASP B 1 154 ? 0.893 -4.555 -17.203 1 63.62 154 ASP B O 1
ATOM 3210 N N . GLU B 1 155 ? 1.135 -3.229 -19.016 1 73.25 155 GLU B N 1
ATOM 3211 C CA . GLU B 1 155 ? 1.145 -4.363 -19.922 1 73.25 155 GLU B CA 1
ATOM 3212 C C . GLU B 1 155 ? 2.348 -5.27 -19.672 1 73.25 155 GLU B C 1
ATOM 3214 O O . GLU B 1 155 ? 2.221 -6.496 -19.688 1 73.25 155 GLU B O 1
ATOM 3219 N N . ALA B 1 156 ? 3.457 -4.703 -19.484 1 75.06 156 ALA B N 1
ATOM 3220 C CA . ALA B 1 156 ? 4.68 -5.453 -19.203 1 75.06 156 ALA B CA 1
ATOM 3221 C C . ALA B 1 156 ? 4.559 -6.23 -17.906 1 75.06 156 ALA B C 1
ATOM 3223 O O . ALA B 1 156 ? 4.855 -7.426 -17.859 1 75.06 156 ALA B O 1
ATOM 3224 N N . THR B 1 157 ? 4.066 -5.512 -16.953 1 71.5 157 THR B N 1
ATOM 3225 C CA . THR B 1 157 ? 3.893 -6.141 -15.656 1 71.5 157 THR B CA 1
ATOM 3226 C C . THR B 1 157 ? 2.969 -7.352 -15.758 1 71.5 157 THR B C 1
ATOM 3228 O O . THR B 1 157 ? 3.277 -8.422 -15.227 1 71.5 157 THR B O 1
ATOM 3231 N N . ASP B 1 158 ? 1.941 -7.18 -16.516 1 74.06 158 ASP B N 1
ATOM 3232 C CA . ASP B 1 158 ? 0.975 -8.258 -16.688 1 74.06 158 ASP B CA 1
ATOM 3233 C C . ASP B 1 158 ? 1.606 -9.453 -17.391 1 74.06 158 ASP B C 1
ATOM 3235 O O . ASP B 1 158 ? 1.365 -10.602 -17.016 1 74.06 158 ASP B O 1
ATOM 3239 N N . ALA B 1 159 ? 2.34 -9.141 -18.344 1 81.75 159 ALA B N 1
ATOM 3240 C CA . ALA B 1 159 ? 2.961 -10.195 -19.125 1 81.75 159 ALA B CA 1
ATOM 3241 C C . ALA B 1 159 ? 3.928 -11.023 -18.281 1 81.75 159 ALA B C 1
ATOM 3243 O O . ALA B 1 159 ? 3.92 -12.25 -18.344 1 81.75 159 ALA B O 1
ATOM 3244 N N . PHE B 1 160 ? 4.672 -10.336 -17.484 1 85.5 160 PHE B N 1
ATOM 3245 C CA . PHE B 1 160 ? 5.598 -11.047 -16.594 1 85.5 160 PHE B CA 1
ATOM 3246 C C . PHE B 1 160 ? 4.844 -11.859 -15.562 1 85.5 160 PHE B C 1
ATOM 3248 O O . PHE B 1 160 ? 5.156 -13.031 -15.336 1 85.5 160 PHE B O 1
ATOM 3255 N N . ASN B 1 161 ? 3.904 -11.258 -15 1 80.5 161 ASN B N 1
ATOM 3256 C CA . ASN B 1 161 ? 3.127 -11.938 -13.977 1 80.5 161 ASN B CA 1
ATOM 3257 C C . ASN B 1 161 ? 2.471 -13.203 -14.516 1 80.5 161 ASN B C 1
ATOM 3259 O O . ASN B 1 161 ? 2.459 -14.234 -13.844 1 80.5 161 ASN B O 1
ATOM 3263 N N . ASP B 1 162 ? 1.959 -13.062 -15.695 1 83.62 162 ASP B N 1
ATOM 3264 C CA . ASP B 1 162 ? 1.299 -14.211 -16.312 1 83.62 162 ASP B CA 1
ATOM 3265 C C . ASP B 1 162 ? 2.254 -15.398 -16.422 1 83.62 162 ASP B C 1
ATOM 3267 O O . ASP B 1 162 ? 1.864 -16.547 -16.172 1 83.62 162 ASP B O 1
ATOM 3271 N N . VAL B 1 163 ? 3.418 -15.125 -16.734 1 92.56 163 VAL B N 1
ATOM 3272 C CA . VAL B 1 163 ? 4.406 -16.188 -16.938 1 92.56 163 VAL B CA 1
ATOM 3273 C C . VAL B 1 163 ? 4.77 -16.812 -15.602 1 92.56 163 VAL B C 1
ATOM 3275 O O . VAL B 1 163 ? 4.805 -18.047 -15.484 1 92.56 163 VAL B O 1
ATOM 3278 N N . PHE B 1 164 ? 4.945 -16.016 -14.641 1 90.88 164 PHE B N 1
ATOM 3279 C CA . PHE B 1 164 ? 5.387 -16.562 -13.367 1 90.88 164 PHE B CA 1
ATOM 3280 C C . PHE B 1 164 ? 4.238 -17.266 -12.656 1 90.88 164 PHE B C 1
ATOM 3282 O O . PHE B 1 164 ? 4.449 -18.25 -11.945 1 90.88 164 PHE B O 1
ATOM 3289 N N . PHE B 1 165 ? 3.055 -16.828 -12.953 1 85 165 PHE B N 1
ATOM 3290 C CA . PHE B 1 165 ? 1.885 -17.562 -12.477 1 85 165 PHE B CA 1
ATOM 3291 C C . PHE B 1 165 ? 1.815 -18.953 -13.109 1 85 165 PHE B C 1
ATOM 3293 O O . PHE B 1 165 ? 1.461 -19.922 -12.445 1 85 165 PHE B O 1
ATOM 3300 N N . ALA B 1 166 ? 2.08 -18.953 -14.344 1 90.62 166 ALA B N 1
ATOM 3301 C CA . ALA B 1 166 ? 2.068 -20.234 -15.055 1 90.62 166 ALA B CA 1
ATOM 3302 C C . ALA B 1 166 ? 3.113 -21.188 -14.492 1 90.62 166 ALA B C 1
ATOM 3304 O O . ALA B 1 166 ? 2.836 -22.375 -14.289 1 90.62 166 ALA B O 1
ATOM 3305 N N . PHE B 1 167 ? 4.312 -20.672 -14.172 1 94.88 167 PHE B N 1
ATOM 3306 C CA . PHE B 1 167 ? 5.344 -21.5 -13.539 1 94.88 167 PHE B CA 1
ATOM 3307 C C . PHE B 1 167 ? 4.871 -22.016 -12.188 1 94.88 167 PHE B C 1
ATOM 3309 O O . PHE B 1 167 ? 5.027 -23.188 -11.883 1 94.88 167 PHE B O 1
ATOM 3316 N N . ALA B 1 168 ? 4.293 -21.125 -11.398 1 90.25 168 ALA B N 1
ATOM 3317 C CA . ALA B 1 168 ? 3.85 -21.484 -10.055 1 90.25 168 ALA B CA 1
ATOM 3318 C C . ALA B 1 168 ? 2.775 -22.562 -10.109 1 90.25 168 ALA B C 1
ATOM 3320 O O . ALA B 1 168 ? 2.793 -23.516 -9.305 1 90.25 168 ALA B O 1
ATOM 3321 N N . ARG B 1 169 ? 1.934 -22.438 -11.039 1 87.88 169 ARG B N 1
ATOM 3322 C CA . ARG B 1 169 ? 0.858 -23.406 -11.203 1 87.88 169 ARG B CA 1
ATOM 3323 C C . ARG B 1 169 ? 1.415 -24.781 -11.57 1 87.88 169 ARG B C 1
ATOM 3325 O O . ARG B 1 169 ? 1.014 -25.797 -10.992 1 87.88 169 ARG B O 1
ATOM 3332 N N . ASN B 1 170 ? 2.303 -24.766 -12.5 1 94.44 170 ASN B N 1
ATOM 3333 C CA . ASN B 1 170 ? 2.898 -26.031 -12.914 1 94.44 170 ASN B CA 1
ATOM 3334 C C . ASN B 1 170 ? 3.682 -26.672 -11.773 1 94.44 170 ASN B C 1
ATOM 3336 O O . ASN B 1 170 ? 3.652 -27.891 -11.609 1 94.44 170 ASN B O 1
ATOM 3340 N N . LEU B 1 171 ? 4.324 -25.844 -11 1 93.38 171 LEU B N 1
ATOM 3341 C CA . LEU B 1 171 ? 5.047 -26.344 -9.828 1 93.38 171 LEU B CA 1
ATOM 3342 C C . LEU B 1 171 ? 4.094 -27 -8.836 1 93.38 171 LEU B C 1
ATOM 3344 O O . LEU B 1 171 ? 4.359 -28.094 -8.352 1 93.38 171 LEU B O 1
ATOM 3348 N N . GLU B 1 172 ? 3.039 -26.359 -8.641 1 86.69 172 GLU B N 1
ATOM 3349 C CA . GLU B 1 172 ? 2.031 -26.875 -7.715 1 86.69 172 GLU B CA 1
ATOM 3350 C C . GLU B 1 172 ? 1.452 -28.188 -8.211 1 86.69 172 GLU B C 1
ATOM 3352 O O . GLU B 1 172 ? 1.116 -29.062 -7.41 1 86.69 172 GLU B O 1
ATOM 3357 N N . GLN B 1 173 ? 1.412 -28.375 -9.469 1 91.06 173 GLN B N 1
ATOM 3358 C CA . GLN B 1 173 ? 0.842 -29.562 -10.086 1 91.06 173 GLN B CA 1
ATOM 3359 C C . GLN B 1 173 ? 1.882 -30.672 -10.195 1 91.06 173 GLN B C 1
ATOM 3361 O O . GLN B 1 173 ? 1.581 -31.766 -10.688 1 91.06 173 GLN B O 1
ATOM 3366 N N . GLY B 1 174 ? 3.025 -30.359 -9.844 1 93.5 174 GLY B N 1
ATOM 3367 C CA . GLY B 1 174 ? 4.074 -31.375 -9.82 1 93.5 174 GLY B CA 1
ATOM 3368 C C . GLY B 1 174 ? 4.641 -31.672 -11.195 1 93.5 174 GLY B C 1
ATOM 3369 O O . GLY B 1 174 ? 5.215 -32.719 -11.422 1 93.5 174 GLY B O 1
ATOM 3370 N N . ILE B 1 175 ? 4.477 -30.781 -12.141 1 95.25 175 ILE B N 1
ATOM 3371 C CA . ILE B 1 175 ? 5.031 -30.938 -13.477 1 95.25 175 ILE B CA 1
ATOM 3372 C C . ILE B 1 175 ? 6.543 -30.719 -13.438 1 95.25 175 ILE B C 1
ATOM 3374 O O . ILE B 1 175 ? 7.016 -29.781 -12.789 1 95.25 175 ILE B O 1
ATOM 3378 N N . ALA B 1 176 ? 7.266 -31.594 -14.086 1 96.62 176 ALA B N 1
ATOM 3379 C CA . ALA B 1 176 ? 8.719 -31.469 -14.094 1 96.62 176 ALA B CA 1
ATOM 3380 C C . ALA B 1 176 ? 9.156 -30.172 -14.766 1 96.62 176 ALA B C 1
ATOM 3382 O O . ALA B 1 176 ? 8.578 -29.766 -15.773 1 96.62 176 ALA B O 1
ATOM 3383 N N . PRO B 1 177 ? 10.18 -29.516 -14.266 1 96.56 177 PRO B N 1
ATOM 3384 C CA . PRO B 1 177 ? 10.617 -28.234 -14.828 1 96.56 177 PRO B CA 1
ATOM 3385 C C . PRO B 1 177 ? 11.055 -28.344 -16.281 1 96.56 177 PRO B C 1
ATOM 3387 O O . PRO B 1 177 ? 10.977 -27.359 -17.031 1 96.56 177 PRO B O 1
ATOM 3390 N N . ASP B 1 178 ? 11.477 -29.594 -16.688 1 96.12 178 ASP B N 1
ATOM 3391 C CA . ASP B 1 178 ? 11.969 -29.75 -18.062 1 96.12 178 ASP B CA 1
ATOM 3392 C C . ASP B 1 178 ? 10.883 -30.312 -18.969 1 96.12 178 ASP B C 1
ATOM 3394 O O . ASP B 1 178 ? 11.156 -30.688 -20.109 1 96.12 178 ASP B O 1
ATOM 3398 N N . ALA B 1 179 ? 9.625 -30.328 -18.438 1 96.38 179 ALA B N 1
ATOM 3399 C CA . ALA B 1 179 ? 8.5 -30.766 -19.25 1 96.38 179 ALA B CA 1
ATOM 3400 C C . ALA B 1 179 ? 8.227 -29.797 -20.391 1 96.38 179 ALA B C 1
ATOM 3402 O O . ALA B 1 179 ? 8.602 -28.625 -20.312 1 96.38 179 ALA B O 1
ATOM 3403 N N . ALA B 1 180 ? 7.559 -30.297 -21.438 1 95.25 180 ALA B N 1
ATOM 3404 C CA . ALA B 1 180 ? 7.266 -29.5 -22.625 1 95.25 180 ALA B CA 1
ATOM 3405 C C . ALA B 1 180 ? 6.457 -28.25 -22.266 1 95.25 180 ALA B C 1
ATOM 3407 O O . ALA B 1 180 ? 6.656 -27.188 -22.859 1 95.25 180 ALA B O 1
ATOM 3408 N N . GLU B 1 181 ? 5.59 -28.422 -21.312 1 95.38 181 GLU B N 1
ATOM 3409 C CA . GLU B 1 181 ? 4.758 -27.312 -20.859 1 95.38 181 GLU B CA 1
ATOM 3410 C C . GLU B 1 181 ? 5.605 -26.172 -20.297 1 95.38 181 GLU B C 1
ATOM 3412 O O . GLU B 1 181 ? 5.332 -25 -20.547 1 95.38 181 GLU B O 1
ATOM 3417 N N . ASN B 1 182 ? 6.637 -26.531 -19.609 1 96.56 182 ASN B N 1
ATOM 3418 C CA . ASN B 1 182 ? 7.48 -25.531 -18.969 1 96.56 182 ASN B CA 1
ATOM 3419 C C . ASN B 1 182 ? 8.484 -24.922 -19.953 1 96.56 182 ASN B C 1
ATOM 3421 O O . ASN B 1 182 ? 8.844 -23.75 -19.828 1 96.56 182 ASN B O 1
ATOM 3425 N N . ILE B 1 183 ? 8.867 -25.719 -20.969 1 95 183 ILE B N 1
ATOM 3426 C CA . ILE B 1 183 ? 9.695 -25.172 -22.031 1 95 183 ILE B CA 1
ATOM 3427 C C . ILE B 1 183 ? 8.93 -24.094 -22.781 1 95 183 ILE B C 1
ATOM 3429 O O . ILE B 1 183 ? 9.492 -23.047 -23.125 1 95 183 ILE B O 1
ATOM 3433 N N . ALA B 1 184 ? 7.688 -24.359 -22.969 1 95.25 184 ALA B N 1
ATOM 3434 C CA . ALA B 1 184 ? 6.84 -23.375 -23.641 1 95.25 184 ALA B CA 1
ATOM 3435 C C . ALA B 1 184 ? 6.707 -22.109 -22.797 1 95.25 184 ALA B C 1
ATOM 3437 O O . ALA B 1 184 ? 6.703 -21 -23.344 1 95.25 184 ALA B O 1
ATOM 3438 N N . ILE B 1 185 ? 6.594 -22.234 -21.5 1 96.56 185 ILE B N 1
ATOM 3439 C CA . ILE B 1 185 ? 6.48 -21.078 -20.609 1 96.56 185 ILE B CA 1
ATOM 3440 C C . ILE B 1 185 ? 7.793 -20.297 -20.609 1 96.56 185 ILE B C 1
ATOM 3442 O O . ILE B 1 185 ? 7.789 -19.062 -20.625 1 96.56 185 ILE B O 1
ATOM 3446 N N . ALA B 1 186 ? 8.898 -20.969 -20.609 1 96.25 186 ALA B N 1
ATOM 3447 C CA . ALA B 1 186 ? 10.203 -20.312 -20.672 1 96.25 186 ALA B CA 1
ATOM 3448 C C . ALA B 1 186 ? 10.344 -19.516 -21.969 1 96.25 186 ALA B C 1
ATOM 3450 O O . ALA B 1 186 ? 10.859 -18.391 -21.953 1 96.25 186 ALA B O 1
ATOM 3451 N N . GLN B 1 187 ? 9.898 -20.109 -23.047 1 94.62 187 GLN B N 1
ATOM 3452 C CA . GLN B 1 187 ? 9.906 -19.391 -24.312 1 94.62 187 GLN B CA 1
ATOM 3453 C C . GLN B 1 187 ? 9.047 -18.141 -24.234 1 94.62 187 GLN B C 1
ATOM 3455 O O . GLN B 1 187 ? 9.438 -17.078 -24.75 1 94.62 187 GLN B O 1
ATOM 3460 N N . ARG B 1 188 ? 7.918 -18.266 -23.625 1 94.81 188 ARG B N 1
ATOM 3461 C CA . ARG B 1 188 ? 7.059 -17.094 -23.453 1 94.81 188 ARG B CA 1
ATOM 3462 C C . ARG B 1 188 ? 7.758 -16.016 -22.625 1 94.81 188 ARG B C 1
ATOM 3464 O O . ARG B 1 188 ? 7.641 -14.828 -22.922 1 94.81 188 ARG B O 1
ATOM 3471 N N . LEU B 1 189 ? 8.453 -16.438 -21.562 1 94.31 189 LEU B N 1
ATOM 3472 C CA . LEU B 1 189 ? 9.195 -15.5 -20.734 1 94.31 189 LEU B CA 1
ATOM 3473 C C . LEU B 1 189 ? 10.258 -14.766 -21.547 1 94.31 189 LEU B C 1
ATOM 3475 O O . LEU B 1 189 ? 10.414 -13.547 -21.406 1 94.31 189 LEU B O 1
ATOM 3479 N N . LEU B 1 190 ? 10.938 -15.5 -22.375 1 91.31 190 LEU B N 1
ATOM 3480 C CA . LEU B 1 190 ? 11.93 -14.891 -23.25 1 91.31 190 LEU B CA 1
ATOM 3481 C C . LEU B 1 190 ? 11.289 -13.859 -24.156 1 91.31 190 LEU B C 1
ATOM 3483 O O . LEU B 1 190 ? 11.828 -12.766 -24.344 1 91.31 190 LEU B O 1
ATOM 3487 N N . ASN B 1 191 ? 10.141 -14.203 -24.703 1 91.69 191 ASN B N 1
ATOM 3488 C CA . ASN B 1 191 ? 9.422 -13.281 -25.578 1 91.69 191 ASN B CA 1
ATOM 3489 C C . ASN B 1 191 ? 9 -12.016 -24.828 1 91.69 191 ASN B C 1
ATOM 3491 O O . ASN B 1 191 ? 9.055 -10.914 -25.375 1 91.69 191 ASN B O 1
ATOM 3495 N N . VAL B 1 192 ? 8.578 -12.227 -23.625 1 88.62 192 VAL B N 1
ATOM 3496 C CA . VAL B 1 192 ? 8.18 -11.102 -22.797 1 88.62 192 VAL B CA 1
ATOM 3497 C C . VAL B 1 192 ? 9.375 -10.188 -22.547 1 88.62 192 VAL B C 1
ATOM 3499 O O . VAL B 1 192 ? 9.273 -8.961 -22.688 1 88.62 192 VAL B O 1
ATOM 3502 N N . LEU B 1 193 ? 10.484 -10.766 -22.172 1 83.12 193 LEU B N 1
ATOM 3503 C CA . LEU B 1 193 ? 11.711 -10.008 -21.969 1 83.12 193 LEU B CA 1
ATOM 3504 C C . LEU B 1 193 ? 12.086 -9.227 -23.219 1 83.12 193 LEU B C 1
ATOM 3506 O O . LEU B 1 193 ? 12.398 -8.039 -23.141 1 83.12 193 LEU B O 1
ATOM 3510 N N . ARG B 1 194 ? 11.992 -9.891 -24.422 1 81.31 194 ARG B N 1
ATOM 3511 C CA . ARG B 1 194 ? 12.367 -9.273 -25.688 1 81.31 194 ARG B CA 1
ATOM 3512 C C . ARG B 1 194 ? 11.406 -8.148 -26.047 1 81.31 194 ARG B C 1
ATOM 3514 O O . ARG B 1 194 ? 11.812 -7.141 -26.641 1 81.31 194 ARG B O 1
ATOM 3521 N N . THR B 1 195 ? 10.195 -8.305 -25.672 1 82.06 195 THR B N 1
ATOM 3522 C CA . THR B 1 195 ? 9.172 -7.328 -26.016 1 82.06 195 THR B CA 1
ATOM 3523 C C . THR B 1 195 ? 9.281 -6.098 -25.125 1 82.06 195 THR B C 1
ATOM 3525 O O . THR B 1 195 ? 9.18 -4.965 -25.609 1 82.06 195 THR B O 1
ATOM 3528 N N . TYR B 1 196 ? 9.562 -6.305 -23.828 1 74.56 196 TYR B N 1
ATOM 3529 C CA . TYR B 1 196 ? 9.344 -5.203 -22.906 1 74.56 196 TYR B CA 1
ATOM 3530 C C . TYR B 1 196 ? 10.664 -4.75 -22.281 1 74.56 196 TYR B C 1
ATOM 3532 O O . TYR B 1 196 ? 10.711 -3.725 -21.594 1 74.56 196 TYR B O 1
ATOM 3540 N N . SER B 1 197 ? 11.586 -5.492 -22.516 1 73.94 197 SER B N 1
ATOM 3541 C CA . SER B 1 197 ? 12.828 -5.145 -21.828 1 73.94 197 SER B CA 1
ATOM 3542 C C . SER B 1 197 ? 13.953 -4.898 -22.828 1 73.94 197 SER B C 1
ATOM 3544 O O . SER B 1 197 ? 14.242 -3.752 -23.172 1 73.94 197 SER B O 1
ATOM 3546 N N . PHE B 1 198 ? 14.531 -6.035 -23.5 1 68.06 198 PHE B N 1
ATOM 3547 C CA . PHE B 1 198 ? 15.633 -5.93 -24.453 1 68.06 198 PHE B CA 1
ATOM 3548 C C . PHE B 1 198 ? 15.734 -7.184 -25.312 1 68.06 198 PHE B C 1
ATOM 3550 O O . PHE B 1 198 ? 15.078 -8.195 -25.016 1 68.06 198 PHE B O 1
ATOM 3557 N N . ASP B 1 199 ? 16.5 -6.953 -26.391 1 73.31 199 ASP B N 1
ATOM 3558 C CA . ASP B 1 199 ? 16.719 -8.102 -27.266 1 73.31 199 ASP B CA 1
ATOM 3559 C C . ASP B 1 199 ? 17.547 -9.18 -26.578 1 73.31 199 ASP B C 1
ATOM 3561 O O . ASP B 1 199 ? 18.734 -9.344 -26.875 1 73.31 199 ASP B O 1
ATOM 3565 N N . CYS B 1 200 ? 16.953 -9.875 -25.75 1 77.75 200 CYS B N 1
ATOM 3566 C CA . CYS B 1 200 ? 17.578 -10.883 -24.891 1 77.75 200 CYS B CA 1
ATOM 3567 C C . CYS B 1 200 ? 17.969 -12.109 -25.703 1 77.75 200 CYS B C 1
ATOM 3569 O O . CYS B 1 200 ? 17.125 -12.75 -26.328 1 77.75 200 CYS B O 1
ATOM 3571 N N . SER B 1 201 ? 19.234 -12.375 -25.734 1 77.19 201 SER B N 1
ATOM 3572 C CA . SER B 1 201 ? 19.688 -13.594 -26.375 1 77.19 201 SER B CA 1
ATOM 3573 C C . SER B 1 201 ? 19.391 -14.82 -25.516 1 77.19 201 SER B C 1
ATOM 3575 O O . SER B 1 201 ? 19.125 -14.688 -24.328 1 77.19 201 SER B O 1
ATOM 3577 N N . ILE B 1 202 ? 19.484 -15.961 -26.125 1 84.81 202 ILE B N 1
ATOM 3578 C CA . ILE B 1 202 ? 19.25 -17.203 -25.406 1 84.81 202 ILE B CA 1
ATOM 3579 C C . ILE B 1 202 ? 20.312 -17.391 -24.328 1 84.81 202 ILE B C 1
ATOM 3581 O O . ILE B 1 202 ? 20 -17.828 -23.219 1 84.81 202 ILE B O 1
ATOM 3585 N N . GLU B 1 203 ? 21.516 -16.969 -24.656 1 76.31 203 GLU B N 1
ATOM 3586 C CA . GLU B 1 203 ? 22.609 -17.062 -23.688 1 76.31 203 GLU B CA 1
ATOM 3587 C C . GLU B 1 203 ? 22.344 -16.188 -22.469 1 76.31 203 GLU B C 1
ATOM 3589 O O . GLU B 1 203 ? 22.484 -16.656 -21.328 1 76.31 203 GLU B O 1
ATOM 3594 N N . VAL B 1 204 ? 21.953 -14.992 -22.719 1 73.62 204 VAL B N 1
ATOM 3595 C CA . VAL B 1 204 ? 21.688 -14.047 -21.656 1 73.62 204 VAL B CA 1
ATOM 3596 C C . VAL B 1 204 ? 20.469 -14.516 -20.844 1 73.62 204 VAL B C 1
ATOM 3598 O O . VAL B 1 204 ? 20.453 -14.383 -19.625 1 73.62 204 VAL B O 1
ATOM 3601 N N . PHE B 1 205 ? 19.484 -15.078 -21.547 1 86.06 205 PHE B N 1
ATOM 3602 C CA . PHE B 1 205 ? 18.297 -15.617 -20.906 1 86.06 205 PHE B CA 1
ATOM 3603 C C . PHE B 1 205 ? 18.672 -16.688 -19.875 1 86.06 205 PHE B C 1
ATOM 3605 O O . PHE B 1 205 ? 18.109 -16.719 -18.781 1 86.06 205 PHE B O 1
ATOM 3612 N N . GLY B 1 206 ? 19.609 -17.516 -20.25 1 85.06 206 GLY B N 1
ATOM 3613 C CA . GLY B 1 206 ? 20.094 -18.516 -19.312 1 85.06 206 GLY B CA 1
ATOM 3614 C C . GLY B 1 206 ? 20.672 -17.906 -18.047 1 85.06 206 GLY B C 1
ATOM 3615 O O . GLY B 1 206 ? 20.422 -18.406 -16.953 1 85.06 206 GLY B O 1
ATOM 3616 N N . HIS B 1 207 ? 21.406 -16.844 -18.203 1 78.25 207 HIS B N 1
ATOM 3617 C CA . HIS B 1 207 ? 22 -16.172 -17.047 1 78.25 207 HIS B CA 1
ATOM 3618 C C . HIS B 1 207 ? 20.922 -15.531 -16.172 1 78.25 207 HIS B C 1
ATOM 3620 O O . HIS B 1 207 ? 21 -15.609 -14.938 1 78.25 207 HIS B O 1
ATOM 3626 N N . ILE B 1 208 ? 19.953 -14.961 -16.844 1 79.88 208 ILE B N 1
ATOM 3627 C CA . ILE B 1 208 ? 18.844 -14.359 -16.109 1 79.88 208 ILE B CA 1
ATOM 3628 C C . ILE B 1 208 ? 18.125 -15.43 -15.305 1 79.88 208 ILE B C 1
ATOM 3630 O O . ILE B 1 208 ? 17.828 -15.227 -14.125 1 79.88 208 ILE B O 1
ATOM 3634 N N . GLY B 1 209 ? 17.828 -16.547 -15.914 1 89.38 209 GLY B N 1
ATOM 3635 C CA . GLY B 1 209 ? 17.188 -17.656 -15.234 1 89.38 209 GLY B CA 1
ATOM 3636 C C . GLY B 1 209 ? 17.922 -18.109 -13.984 1 89.38 209 GLY B C 1
ATOM 3637 O O . GLY B 1 209 ? 17.312 -18.328 -12.938 1 89.38 209 GLY B O 1
ATOM 3638 N N . LYS B 1 210 ? 19.234 -18.188 -14.109 1 84.31 210 LYS B N 1
ATOM 3639 C CA . LYS B 1 210 ? 20.047 -18.562 -12.961 1 84.31 210 LYS B CA 1
ATOM 3640 C C . LYS B 1 210 ? 19.938 -17.516 -11.852 1 84.31 210 LYS B C 1
ATOM 3642 O O . LYS B 1 210 ? 19.938 -17.875 -10.664 1 84.31 210 LYS B O 1
ATOM 3647 N N . GLY B 1 211 ? 19.844 -16.328 -12.219 1 80.94 211 GLY B N 1
ATOM 3648 C CA . GLY B 1 211 ? 19.703 -15.234 -11.266 1 80.94 211 GLY B CA 1
ATOM 3649 C C . GLY B 1 211 ? 18.422 -15.312 -10.461 1 80.94 211 GLY B C 1
ATOM 3650 O O . GLY B 1 211 ? 18.391 -14.867 -9.312 1 80.94 211 GLY B O 1
ATOM 3651 N N . TYR B 1 212 ? 17.344 -15.844 -11.086 1 86.56 212 TYR B N 1
ATOM 3652 C CA . TYR B 1 212 ? 16.062 -15.953 -10.383 1 86.56 212 TYR B CA 1
ATOM 3653 C C . TYR B 1 212 ? 16.219 -16.75 -9.094 1 86.56 212 TYR B C 1
ATOM 3655 O O . TYR B 1 212 ? 15.617 -16.422 -8.078 1 86.56 212 TYR B O 1
ATOM 3663 N N . ALA B 1 213 ? 17.047 -17.812 -9.125 1 86.38 213 ALA B N 1
ATOM 3664 C CA . ALA B 1 213 ? 17.234 -18.688 -7.965 1 86.38 213 ALA B CA 1
ATOM 3665 C C . ALA B 1 213 ? 18.391 -18.188 -7.09 1 86.38 213 ALA B C 1
ATOM 3667 O O . ALA B 1 213 ? 18.344 -18.312 -5.863 1 86.38 213 ALA B O 1
ATOM 3668 N N . ALA B 1 214 ? 19.375 -17.609 -7.691 1 77.56 214 ALA B N 1
ATOM 3669 C CA . ALA B 1 214 ? 20.625 -17.297 -6.992 1 77.56 214 ALA B CA 1
ATOM 3670 C C . ALA B 1 214 ? 20.516 -15.977 -6.238 1 77.56 214 ALA B C 1
ATOM 3672 O O . ALA B 1 214 ? 21.125 -15.805 -5.18 1 77.56 214 ALA B O 1
ATOM 3673 N N . ASP B 1 215 ? 19.844 -15.109 -6.844 1 71 215 ASP B N 1
ATOM 3674 C CA . ASP B 1 215 ? 19.672 -13.805 -6.211 1 71 215 ASP B CA 1
ATOM 3675 C C . ASP B 1 215 ? 18.5 -13.812 -5.223 1 71 215 ASP B C 1
ATOM 3677 O O . ASP B 1 215 ? 17.359 -14.078 -5.602 1 71 215 ASP B O 1
ATOM 3681 N N . PRO B 1 216 ? 18.781 -13.633 -3.977 1 68.31 216 PRO B N 1
ATOM 3682 C CA . PRO B 1 216 ? 17.75 -13.742 -2.947 1 68.31 216 PRO B CA 1
ATOM 3683 C C . PRO B 1 216 ? 16.578 -12.797 -3.182 1 68.31 216 PRO B C 1
ATOM 3685 O O . PRO B 1 216 ? 15.438 -13.117 -2.848 1 68.31 216 PRO B O 1
ATOM 3688 N N . ARG B 1 217 ? 16.859 -11.781 -3.764 1 65.12 217 ARG B N 1
ATOM 3689 C CA . ARG B 1 217 ? 15.812 -10.797 -4.016 1 65.12 217 ARG B CA 1
ATOM 3690 C C . ARG B 1 217 ? 14.836 -11.305 -5.078 1 65.12 217 ARG B C 1
ATOM 3692 O O . ARG B 1 217 ? 13.617 -11.242 -4.891 1 65.12 217 ARG B O 1
ATOM 3699 N N . PHE B 1 218 ? 15.414 -11.719 -6.141 1 74.19 218 PHE B N 1
ATOM 3700 C CA . PHE B 1 218 ? 14.594 -12.305 -7.195 1 74.19 218 PHE B CA 1
ATOM 3701 C C . PHE B 1 218 ? 13.82 -13.516 -6.676 1 74.19 218 PHE B C 1
ATOM 3703 O O . PHE B 1 218 ? 12.625 -13.664 -6.941 1 74.19 218 PHE B O 1
ATOM 3710 N N . LYS B 1 219 ? 14.617 -14.242 -5.957 1 81.12 219 LYS B N 1
ATOM 3711 C CA . LYS B 1 219 ? 14 -15.453 -5.438 1 81.12 219 LYS B CA 1
ATOM 3712 C C . LYS B 1 219 ? 12.805 -15.125 -4.551 1 81.12 219 LYS B C 1
ATOM 3714 O O . LYS B 1 219 ? 11.727 -15.703 -4.707 1 81.12 219 LYS B O 1
ATOM 3719 N N . ALA B 1 220 ? 12.992 -14.125 -3.707 1 73.38 220 ALA B N 1
ATOM 3720 C CA . ALA B 1 220 ? 11.922 -13.734 -2.791 1 73.38 220 ALA B CA 1
ATOM 3721 C C . ALA B 1 220 ? 10.719 -13.195 -3.555 1 73.38 220 ALA B C 1
ATOM 3723 O O . ALA B 1 220 ? 9.57 -13.516 -3.221 1 73.38 220 ALA B O 1
ATOM 3724 N N . ASN B 1 221 ? 10.969 -12.438 -4.562 1 73.81 221 ASN B N 1
ATOM 3725 C CA . ASN B 1 221 ? 9.883 -11.836 -5.328 1 73.81 221 ASN B CA 1
ATOM 3726 C C . ASN B 1 221 ? 9.117 -12.875 -6.137 1 73.81 221 ASN B C 1
ATOM 3728 O O . ASN B 1 221 ? 7.883 -12.883 -6.145 1 73.81 221 ASN B O 1
ATOM 3732 N N . ILE B 1 222 ? 9.836 -13.727 -6.754 1 85.38 222 ILE B N 1
ATOM 3733 C CA . ILE B 1 222 ? 9.227 -14.727 -7.621 1 85.38 222 ILE B CA 1
ATOM 3734 C C . ILE B 1 222 ? 8.508 -15.773 -6.777 1 85.38 222 ILE B C 1
ATOM 3736 O O . ILE B 1 222 ? 7.434 -16.25 -7.148 1 85.38 222 ILE B O 1
ATOM 3740 N N . ASP B 1 223 ? 9.008 -15.984 -5.625 1 85.06 223 ASP B N 1
ATOM 3741 C CA . ASP B 1 223 ? 8.414 -17 -4.758 1 85.06 223 ASP B CA 1
ATOM 3742 C C . ASP B 1 223 ? 7.098 -16.5 -4.164 1 85.06 223 ASP B C 1
ATOM 3744 O O . ASP B 1 223 ? 6.328 -17.297 -3.607 1 85.06 223 ASP B O 1
ATOM 3748 N N . LYS B 1 224 ? 6.879 -15.273 -4.371 1 74.56 224 LYS B N 1
ATOM 3749 C CA . LYS B 1 224 ? 5.578 -14.766 -3.963 1 74.56 224 LYS B CA 1
ATOM 3750 C C . LYS B 1 224 ? 4.457 -15.391 -4.785 1 74.56 224 LYS B C 1
ATOM 3752 O O . LYS B 1 224 ? 3.318 -15.492 -4.324 1 74.56 224 LYS B O 1
ATOM 3757 N N . PHE B 1 225 ? 4.773 -15.766 -5.98 1 79.62 225 PHE B N 1
ATOM 3758 C CA . PHE B 1 225 ? 3.801 -16.438 -6.832 1 79.62 225 PHE B CA 1
ATOM 3759 C C . PHE B 1 225 ? 3.562 -17.875 -6.359 1 79.62 225 PHE B C 1
ATOM 3761 O O . PHE B 1 225 ? 2.531 -18.469 -6.672 1 79.62 225 PHE B O 1
ATOM 3768 N N . GLY B 1 226 ? 4.504 -18.453 -5.715 1 78.88 226 GLY B N 1
ATOM 3769 C CA . GLY B 1 226 ? 4.566 -19.797 -5.168 1 78.88 226 GLY B CA 1
ATOM 3770 C C . GLY B 1 226 ? 5.945 -20.172 -4.664 1 78.88 226 GLY B C 1
ATOM 3771 O O . GLY B 1 226 ? 6.945 -19.953 -5.352 1 78.88 226 GLY B O 1
ATOM 3772 N N . GLU B 1 227 ? 5.871 -20.625 -3.377 1 85.75 227 GLU B N 1
ATOM 3773 C CA . GLU B 1 227 ? 7.16 -21.016 -2.811 1 85.75 227 GLU B CA 1
ATOM 3774 C C . GLU B 1 227 ? 7.906 -21.969 -3.74 1 85.75 227 GLU B C 1
ATOM 3776 O O . GLU B 1 227 ? 7.348 -22.969 -4.188 1 85.75 227 GLU B O 1
ATOM 3781 N N . GLY B 1 228 ? 9.133 -21.609 -4.074 1 92.31 228 GLY B N 1
ATOM 3782 C CA . GLY B 1 228 ? 9.961 -22.469 -4.914 1 92.31 228 GLY B CA 1
ATOM 3783 C C . GLY B 1 228 ? 9.867 -22.125 -6.391 1 92.31 228 GLY B C 1
ATOM 3784 O O . GLY B 1 228 ? 10.594 -22.688 -7.211 1 92.31 228 GLY B O 1
ATOM 3785 N N . THR B 1 229 ? 9.031 -21.188 -6.707 1 94.12 229 THR B N 1
ATOM 3786 C CA . THR B 1 229 ? 8.805 -20.844 -8.109 1 94.12 229 THR B CA 1
ATOM 3787 C C . THR B 1 229 ? 10.078 -20.281 -8.734 1 94.12 229 THR B C 1
ATOM 3789 O O . THR B 1 229 ? 10.352 -20.531 -9.914 1 94.12 229 THR B O 1
ATOM 3792 N N . ALA B 1 230 ? 10.867 -19.609 -7.996 1 93.31 230 ALA B N 1
ATOM 3793 C CA . ALA B 1 230 ? 12.109 -19.047 -8.523 1 93.31 230 ALA B CA 1
ATOM 3794 C C . ALA B 1 230 ? 13.047 -20.141 -9.016 1 93.31 230 ALA B C 1
ATOM 3796 O O . ALA B 1 230 ? 13.531 -20.094 -10.148 1 93.31 230 ALA B O 1
ATOM 3797 N N . GLN B 1 231 ? 13.25 -21.141 -8.172 1 95.12 231 GLN B N 1
ATOM 3798 C CA . GLN B 1 231 ? 14.102 -22.266 -8.555 1 95.12 231 GLN B CA 1
ATOM 3799 C C . GLN B 1 231 ? 13.5 -23.047 -9.719 1 95.12 231 GLN B C 1
ATOM 3801 O O . GLN B 1 231 ? 14.211 -23.453 -10.641 1 95.12 231 GLN B O 1
ATOM 3806 N N . TYR B 1 232 ? 12.211 -23.219 -9.672 1 96.44 232 TYR B N 1
ATOM 3807 C CA . TYR B 1 232 ? 11.477 -23.922 -10.711 1 96.44 232 TYR B CA 1
ATOM 3808 C C . TYR B 1 232 ? 11.625 -23.234 -12.062 1 96.44 232 TYR B C 1
ATOM 3810 O O . TYR B 1 232 ? 11.922 -23.891 -13.07 1 96.44 232 TYR B O 1
ATOM 3818 N N . ALA B 1 233 ? 11.492 -21.938 -12.031 1 96.44 233 ALA B N 1
ATOM 3819 C CA . ALA B 1 233 ? 11.664 -21.156 -13.25 1 96.44 233 ALA B CA 1
ATOM 3820 C C . ALA B 1 233 ? 13.102 -21.219 -13.75 1 96.44 233 ALA B C 1
ATOM 3822 O O . ALA B 1 233 ? 13.344 -21.344 -14.953 1 96.44 233 ALA B O 1
ATOM 3823 N N . SER B 1 234 ? 13.977 -21.141 -12.867 1 95.5 234 SER B N 1
ATOM 3824 C CA . SER B 1 234 ? 15.383 -21.25 -13.219 1 95.5 234 SER B CA 1
ATOM 3825 C C . SER B 1 234 ? 15.672 -22.578 -13.914 1 95.5 234 SER B C 1
ATOM 3827 O O . SER B 1 234 ? 16.344 -22.609 -14.953 1 95.5 234 SER B O 1
ATOM 3829 N N . ASP B 1 235 ? 15.156 -23.609 -13.352 1 96.75 235 ASP B N 1
ATOM 3830 C CA . ASP B 1 235 ? 15.367 -24.938 -13.906 1 96.75 235 ASP B CA 1
ATOM 3831 C C . ASP B 1 235 ? 14.727 -25.062 -15.289 1 96.75 235 ASP B C 1
ATOM 3833 O O . ASP B 1 235 ? 15.305 -25.656 -16.203 1 96.75 235 ASP B O 1
ATOM 3837 N N . ALA B 1 236 ? 13.57 -24.531 -15.383 1 96.88 236 ALA B N 1
ATOM 3838 C CA . ALA B 1 236 ? 12.875 -24.578 -16.672 1 96.88 236 ALA B CA 1
ATOM 3839 C C . ALA B 1 236 ? 13.648 -23.812 -17.734 1 96.88 236 ALA B C 1
ATOM 3841 O O . ALA B 1 236 ? 13.758 -24.266 -18.875 1 96.88 236 ALA B O 1
ATOM 3842 N N . ILE B 1 237 ? 14.148 -22.656 -17.391 1 95.94 237 ILE B N 1
ATOM 3843 C CA . ILE B 1 237 ? 14.922 -21.828 -18.312 1 95.94 237 ILE B CA 1
ATOM 3844 C C . ILE B 1 237 ? 16.188 -22.578 -18.719 1 95.94 237 ILE B C 1
ATOM 3846 O O . ILE B 1 237 ? 16.578 -22.562 -19.906 1 95.94 237 ILE B O 1
ATOM 3850 N N . THR B 1 238 ? 16.812 -23.219 -17.781 1 94.62 238 THR B N 1
ATOM 3851 C CA . THR B 1 238 ? 18.016 -24 -18.078 1 94.62 238 THR B CA 1
ATOM 3852 C C . THR B 1 238 ? 17.703 -25.094 -19.109 1 94.62 238 THR B C 1
ATOM 3854 O O . THR B 1 238 ? 18.469 -25.297 -20.047 1 94.62 238 THR B O 1
ATOM 3857 N N . ALA B 1 239 ? 16.609 -25.766 -18.875 1 95.5 239 ALA B N 1
ATOM 3858 C CA . ALA B 1 239 ? 16.188 -26.812 -19.812 1 95.5 239 ALA B CA 1
ATOM 3859 C C . ALA B 1 239 ? 15.922 -26.219 -21.203 1 95.5 239 ALA B C 1
ATOM 3861 O O . ALA B 1 239 ? 16.297 -26.812 -22.219 1 95.5 239 ALA B O 1
ATOM 3862 N N . PHE B 1 240 ? 15.281 -25.125 -21.203 1 95.56 240 PHE B N 1
ATOM 3863 C CA . PHE B 1 240 ? 14.969 -24.438 -22.453 1 95.56 240 PHE B CA 1
ATOM 3864 C C . PHE B 1 240 ? 16.25 -24.062 -23.203 1 95.56 240 PHE B C 1
ATOM 3866 O O . PHE B 1 240 ? 16.344 -24.281 -24.406 1 95.56 240 PHE B O 1
ATOM 3873 N N . VAL B 1 241 ? 17.188 -23.484 -22.516 1 92.44 241 VAL B N 1
ATOM 3874 C CA . VAL B 1 241 ? 18.453 -23.047 -23.109 1 92.44 241 VAL B CA 1
ATOM 3875 C C . VAL B 1 241 ? 19.203 -24.25 -23.672 1 92.44 241 VAL B C 1
ATOM 3877 O O . VAL B 1 241 ? 19.781 -24.172 -24.75 1 92.44 241 VAL B O 1
ATOM 3880 N N . LYS B 1 242 ? 19.156 -25.344 -22.969 1 91.44 242 LYS B N 1
ATOM 3881 C CA . LYS B 1 242 ? 19.812 -26.578 -23.422 1 91.44 242 LYS B CA 1
ATOM 3882 C C . LYS B 1 242 ? 19.156 -27.094 -24.703 1 91.44 242 LYS B C 1
ATOM 3884 O O . LYS B 1 242 ? 19.844 -27.594 -25.594 1 91.44 242 LYS B O 1
ATOM 3889 N N . ALA B 1 243 ? 17.875 -26.859 -24.656 1 88 243 ALA B N 1
ATOM 3890 C CA . ALA B 1 243 ? 17.141 -27.344 -25.812 1 88 243 ALA B CA 1
ATOM 3891 C C . ALA B 1 243 ? 17.328 -26.422 -27.016 1 88 243 ALA B C 1
ATOM 3893 O O . ALA B 1 243 ? 17.141 -26.828 -28.156 1 88 243 ALA B O 1
ATOM 3894 N N . SER B 1 244 ? 17.562 -25.203 -26.703 1 81.19 244 SER B N 1
ATOM 3895 C CA . SER B 1 244 ? 17.688 -24.203 -27.766 1 81.19 244 SER B CA 1
ATOM 3896 C C . SER B 1 244 ? 19.125 -24.094 -28.25 1 81.19 244 SER B C 1
ATOM 3898 O O . SER B 1 244 ? 19.391 -23.453 -29.281 1 81.19 244 SER B O 1
ATOM 3900 N N . ALA B 1 245 ? 20.141 -24.594 -27.547 1 67.31 245 ALA B N 1
ATOM 3901 C CA . ALA B 1 245 ? 21.531 -24.625 -27.969 1 67.31 245 ALA B CA 1
ATOM 3902 C C . ALA B 1 245 ? 21.781 -25.75 -28.984 1 67.31 245 ALA B C 1
ATOM 3904 O O . ALA B 1 245 ? 21.062 -26.75 -29 1 67.31 245 ALA B O 1
#

pLDDT: mean 83.26, std 13.62, range [39.69, 97.38]

Foldseek 3Di:
DWDFLVRLCVVVVHDSVVVVVCCVVPQAPADADPVGTGTHDPVRSLSVVLQVLVVVLPDDPLLSCLLPDDDDDSVNSVVLSVVSVVVVVVLVVLVVVLVVVVVCVVVPHDDDDPVSNCRSVPDDLPVVVLVVCCVVVNPVQQVVLQVLCVVVVVVLVSQQSNLLLQLQVCVVVVHQLLDPSNLVSLVSNQVSCVRRGGVADLVNSLVVLVCCCVPVSNVVVSCSSPNCSSVSNNSNSNSNSVVVD/DWDFLVRLCVVVVHDSVVVVVCCVVPQAPADADPVGTGTHDPVRSLSVVLQVLVVVLPDDPLLSCLLPDDDDDSVVSVVLSVVSVVVVVVLVVLVVVLVVVVVCVVVPHDDDDPVSNCRSVPPDLVVVVLVVCCVVVNPVQQVVLQVLCVVVVVVLVSQQSVLLLQLQVCVVVVHQLLDPSNLVSLVSNQVSCVRRGGNADLVNSLVVLVCCCVPVSNVVVSCSSPNCSSVSNNSNSNSNSVVVD

Secondary structure (DSSP, 8-state):
-PEEHHHHHHHHT--HHHHHHHHHTTSS--EE-TTS-EEE-HHHHHHHHHHHHHHHTT--HHHHHHHH-SS--HHHHHHHHHHHHHHHHHHHHHHHHHHHHHHHHHTT-PPPPTTGGGTTT---HHHHHHHHHHHHH-HHHHHHHHHHHTT-HHHHHHHHHHHHHHHHHHHHTT--TTSHHHHHHHHHHHHHHHHHT----HHHHHHHHHHHHHSHHHHHHHGGGSTTHHHHHHHHHHHHHHHH-/-PEEHHHHHHHHT--HHHHHHHHHTTS---EE-TTS-EEE-HHHHHHHHHHHHHHHTT--HHHHHHHH-SS--HHHHHHHHHHHHHHHHHHHHHHHHHHHHHHHHHTT-PPPPTTGGGTTT---HHHHHHHHHHHHH-HHHHHHHHHHHTT-HHHHHHHHHHHHHHHHHHHHTT--TTSHHHHHHHHHHHHHHHHHT----HHHHHHHHHHHHHSHHHHHHHGGGSTTHHHHHHHHHHHHHHHH-

Nearest PDB structures (foldseek):
  3qao-assembly1_A-2  TM=8.713E-01  e=4.313E-07  Listeria monocytogenes EGD-e
  2mc0-assembly1_A  TM=7.165E-01  e=8.364E-05  Streptomyces lividans
  1ny9-assembly1_A  TM=8.242E-01  e=2.052E-02  Streptomyces lividans
  2zhg-assembly1_A-2  TM=7.214E-01  e=2.852E-02  Escherichia coli K-12
  2zhh-assembly1_A-2  TM=7.144E-01  e=4.155E-02  Escherichia coli K-12

InterPro domains:
  IPR000551 MerR-type HTH domain [PF13411] (4-70)
  IPR000551 MerR-type HTH domain [PS50937] (1-70)
  IPR000551 MerR-type HTH domain [SM00422] (3-71)
  IPR009061 Putative DNA-binding domain superfamily [SSF46955] (4-107)
  IPR012925 TipAS antibiotic-recognition domain [PF07739] (129-240)
  IPR036244 TipA-like multidrug resistance regulator, antibiotic-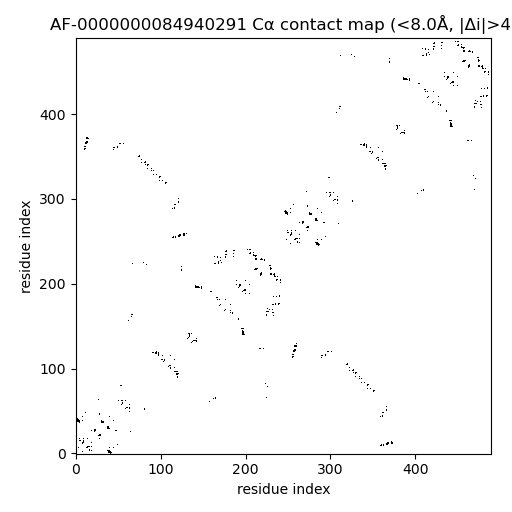recognition domain [G3DSA:1.10.490.50] (154-244)
  IPR036244 TipA-like multidrug resistance regulator, antibiotic-recognition domain [SSF89082] (155-242)
  IPR047057 MerR transcriptional regulator [PTHR30204] (3-155)

Organism: Slackia exigua (strain ATCC 700122 / DSM 15923 / CIP 105133 / JCM 11022 / KCTC 5966 / S-7) (NCBI:txid649764)

Solvent-accessible surface area (backbone atoms only — not comparable to full-atom values): 25472 Å² total; per-residue (Å²): 132,61,38,44,55,67,55,47,18,63,52,48,29,42,46,58,67,53,55,49,47,33,32,74,73,64,74,44,73,58,52,63,46,97,85,64,49,51,35,33,41,70,69,46,52,52,49,51,41,54,51,50,52,42,45,72,72,65,47,50,73,68,55,46,46,59,71,66,47,76,93,69,51,66,58,60,54,48,51,50,50,45,51,54,52,51,52,50,50,52,40,48,51,41,35,51,52,34,46,52,48,50,43,37,30,75,72,68,46,71,79,74,52,77,55,54,64,28,44,58,54,56,56,56,66,66,41,50,45,46,54,52,41,18,74,75,60,31,57,67,40,41,50,47,6,51,59,50,21,60,96,33,50,68,57,44,52,50,52,52,48,53,42,48,44,50,48,20,50,37,53,75,69,64,52,57,40,72,33,70,72,34,34,53,46,37,53,50,46,51,49,47,40,39,64,33,33,30,88,66,46,67,70,55,46,37,53,51,22,50,37,27,47,67,34,65,63,45,22,56,59,42,22,70,61,26,84,59,27,16,49,44,46,19,47,10,28,47,43,36,40,60,68,70,99,131,61,37,44,55,67,55,46,18,62,52,45,29,42,43,60,65,53,53,48,49,32,33,74,73,63,73,44,72,60,52,61,46,95,87,65,49,49,35,33,40,70,69,47,51,52,50,50,41,54,52,50,53,44,44,73,73,65,47,48,72,69,55,46,47,58,73,66,46,74,94,68,53,66,58,61,53,47,49,50,52,45,52,55,52,51,51,50,49,52,40,49,51,43,35,51,51,36,46,53,50,51,44,37,31,75,71,68,46,69,81,74,52,77,55,52,65,28,44,56,56,57,56,52,65,65,41,50,45,44,55,52,40,19,74,74,61,32,57,66,40,43,51,48,6,51,58,50,20,61,94,34,52,67,56,44,51,49,53,52,47,53,42,48,44,52,49,20,51,38,53,75,70,65,52,56,42,72,33,71,71,34,33,52,46,37,51,49,45,50,50,48,41,40,62,33,32,28,87,65,46,66,70,55,46,38,53,51,22,49,39,28,46,69,33,65,63,45,21,55,59,42,21,70,61,26,85,59,25,15,48,43,46,18,46,9,26,46,42,36,39,61,67,71,98

Radius of gyration: 25.07 Å; Cα contacts (8 Å, |Δi|>4): 576; chains: 2; bounding box: 67×65×47 Å

Sequence (490 aa):
MGHSIKEVADIAKVSVRTLHHYDRIGLLSPRKLDNGYRIYDDADLKTLQSILFYKYLGFSLKEIAGLMQGDIDRISLLERQLQLIEQEQRRMEELVRTLKRSIEEEKGGPIMTAEEKFKGLTWNDSKEYENEARKRYGNDVIDAGIARQKGKEDEATDAFNDVFFAFARNLEQGIAPDAAENIAIAQRLLNVLRTYSFDCSIEVFGHIGKGYAADPRFKANIDKFGEGTAQYASDAITAFVKASAMGHSIKEVADIAKVSVRTLHHYDRIGLLSPRKLDNGYRIYDDADLKTLQSILFYKYLGFSLKEIAGLMQGDIDRISLLERQLQLIEQEQRRMEELVRTLKRSIEEEKGGPIMTAEEKFKGLTWNDSKEYENEARKRYGNDVIDAGIARQKGKEDEATDAFNDVFFAFARNLEQGIAPDAAENIAIAQRLLNVLRTYSFDCSIEVFGHIGKGYAADPRFKANIDKFGEGTAQYASDAITAFVKASA